Protein AF-0000000080331344 (afdb_homodimer)

Radius of gyration: 22.25 Å; Cα contacts (8 Å, |Δi|>4): 1404; chains: 2; bounding box: 45×68×48 Å

InterPro domains:
  IPR004399 Hydroxymethylpyrimidine kinase/phosphomethylpyrimidine kinase domain [TIGR00097] (7-257)
  IPR004399 Hydroxymethylpyrimidine kinase/phosphomethylpyrimidine kinase domain [cd01169] (21-245)
  IPR013749 Pyridoxamine kinase/Phosphomethylpyrimidine kinase [PF08543] (14-256)
  IPR029056 Ribokinase-like [G3DSA:3.40.1190.20] (1-263)
  IPR029056 Ribokinase-like [SSF53613] (3-259)

Secondary structure (DSSP, 8-state):
-PPPPEEEEEEEEETTSSSHHHHHHHHHHHTT-EEEEEEEEEEEEETTEEEEEEEPPHHHHHHHHHHHHHHT--SEEEE---BSHHHHHHHHHHHTT--S-EEE----B-TTS-B-B-GGGHHHIIIIIGGG-SEE--BHHHHHHHH-PPP-SHHHHHHHHHHHHTTS-SEEEEE-TTSSSSEEEEEESSS-EEEEEEPPP--S--BTHHHHHHHHHHHHHHTT--HHHHHHHHHHHHHHHHHT----TTSPPBP-TTHHHHH--/-PPPPEEEEEEEEETTSSSHHHHHHHHHHHTT-EEEEEEEEEEEEETTEEEEEEEPPHHHHHHHHHHHHHHT--SEEEE---BSHHHHHHHHHHHTT--S-EEE----B-TTS-B-B-GGGHHHIIIIIGGG-SEE--BHHHHHHHH-----SHHHHHHHHHHHHTTS-SEEEEE-TTSSSSEEEEEESSS-EEEEEEPPP--S--BTHHHHHHHHHHHHHHTT--HHHHHHHHHHHHHHHHHT----TTSPPBP-TTHHHHH--

Solvent-accessible surface area (backbone atoms only — not comparable to full-atom values): 25304 Å² total; per-residue (Å²): 108,82,60,54,46,30,36,33,36,41,15,18,39,28,15,48,24,37,22,39,46,45,21,28,38,37,32,25,41,64,71,61,31,44,38,24,42,28,58,35,27,46,29,13,19,33,35,79,35,70,82,45,76,47,75,52,57,64,69,56,37,51,43,15,45,50,34,22,49,76,50,52,46,59,37,11,32,24,37,39,32,43,46,35,38,70,44,33,45,52,50,29,58,61,50,70,76,50,90,40,53,25,27,35,28,69,46,40,55,47,96,68,63,43,78,44,34,41,78,80,16,51,59,35,41,43,71,46,34,34,47,60,16,46,32,30,48,34,38,56,69,44,39,26,72,76,71,67,49,81,62,82,49,73,70,37,48,52,54,50,44,54,56,53,42,70,42,40,23,54,23,35,35,43,38,31,64,81,41,83,74,54,24,39,28,42,35,33,59,87,82,53,79,44,78,50,74,44,84,62,63,99,54,74,14,52,30,27,51,66,43,34,30,43,32,33,26,23,52,28,40,30,72,66,43,54,68,71,58,11,46,52,54,14,49,56,51,43,51,51,15,35,67,49,19,25,75,34,41,88,40,46,6,24,40,25,63,51,45,73,68,60,64,73,105,106,83,61,55,48,30,35,34,37,40,15,18,39,28,15,48,25,35,21,39,48,43,20,28,38,37,32,25,42,67,72,60,32,43,37,24,42,26,59,34,27,46,27,12,18,35,35,78,32,70,82,42,76,45,74,52,58,66,67,55,37,51,43,15,45,50,35,24,48,75,50,52,45,58,36,10,32,24,38,37,32,40,46,35,38,70,44,32,44,51,50,28,59,61,51,71,75,51,90,40,54,24,27,34,28,69,45,42,55,46,96,68,64,41,76,44,34,39,77,80,17,53,60,34,41,42,70,47,34,34,46,59,14,45,32,29,48,35,38,55,68,45,39,26,72,75,70,69,47,80,61,83,51,70,70,39,48,52,53,50,44,54,58,52,40,73,42,41,21,52,24,35,35,43,38,32,65,81,41,82,74,54,25,37,29,42,37,33,58,87,82,53,77,44,79,49,74,44,84,62,64,98,54,77,14,51,32,29,50,67,42,32,30,44,32,32,28,24,49,28,41,30,71,66,41,55,68,72,59,11,45,53,54,14,52,54,50,42,50,51,15,34,68,47,18,25,78,33,40,88,41,46,6,23,40,24,63,52,45,73,67,61,66,74,104

Foldseek 3Di:
DDAFAEEEEEWADEPQQQAIVSLLCLLCVLLPHHYHYQHQKYFDAHQQGTPDIGGDDLVSSVVSLCVCCVPPNHQEYEYDQNQELVSLQSVLVSLVPHPHAYEYEPYQAFPNGHGRYDLVNLVSCLQRVQQSHLEYEYEQVVLCSNQVQHDADPVSLVVSQVRSLVSHHQKYWYFHCVHPDWGWIWIDRPPDIDIATDHDDPAQAAGHLSRQLSSQLRSCSSVVDDNNVSNNVSSVLSRQQRNCWDDDDPHHHHGHSNSVVVVVD/DDAFAEEEEEWADEPQQQAIVSLLCLLQVLLPHHYHYQHQKYFDAHQQGTPDIGGDDLVSSVVSLCVCCVPPNHQEYEYYQNQEQVSLQSVLVSLVPHPHAYEYEPYQAFPNGHGRHDLVNLVSCLARVQQSHLEYEYEQVVLCSNQVQHDADPVSLVVSQVSSLVSHHQKYWYFDCVHPDWGWIWIDRPPDIDIATDHDDPAQAAGHLSRSLSSQLRSCSSVPDDNNVSNNVSSVLSRQQRNQWDDDPPHHHHGHSNSVVVVVD

Sequence (530 aa):
MTTPPRVLTIAGSDSGGGAGIQADLKTMLALGTHGMSVLTAVTAQNSLGVQGAWELPVDAVRAQYRSVVDDIGVQAVKTGMLASPVLVTAVAELLADVGAPVVVDPVSVSKHGDRLLADDALDAVRTRLLPRATVATPNLDEVAELTGLRVTDEGGMRRAAARLLSYGPRWVLVKGGHLPGEAVDLLTDGQEEHWLRAPRHDNRHTHGTGCTLASAVAVGLARGLAVPEAARRAKEYVTAAIAAGFPLGAGIGPVDHGWRSRTGGMTTPPRVLTIAGSDSGGGAGIQADLKTMLALGTHGMSVLTAVTAQNSLGVQGAWELPVDAVRAQYRSVVDDIGVQAVKTGMLASPVLVTAVAELLADVGAPVVVDPVSVSKHGDRLLADDALDAVRTRLLPRATVATPNLDEVAELTGLRVTDEGGMRRAAARLLSYGPRWVLVKGGHLPGEAVDLLTDGQEEHWLRAPRHDNRHTHGTGCTLASAVAVGLARGLAVPEAARRAKEYVTAAIAAGFPLGAGIGPVDHGWRSRTGG

Structure (mmCIF, N/CA/C/O backbone):
data_AF-0000000080331344-model_v1
#
loop_
_entity.id
_entity.type
_entity.pdbx_description
1 polymer 'Phosphomethylpyrimidine kinase'
#
loop_
_atom_site.group_PDB
_atom_site.id
_atom_site.type_symbol
_atom_site.label_atom_id
_atom_site.label_alt_id
_atom_site.label_comp_id
_atom_site.label_asym_id
_atom_site.label_entity_id
_atom_site.label_seq_id
_atom_site.pdbx_PDB_ins_code
_atom_site.Cartn_x
_atom_site.Cartn_y
_atom_site.Cartn_z
_atom_site.occupancy
_atom_site.B_iso_or_equiv
_atom_site.auth_seq_id
_atom_site.auth_comp_id
_atom_site.auth_asym_id
_atom_site.auth_atom_id
_atom_site.pdbx_PDB_model_num
ATOM 1 N N . MET A 1 1 ? -21.641 8.859 -11.227 1 62.88 1 MET A N 1
ATOM 2 C CA . MET A 1 1 ? -20.438 8.188 -11.688 1 62.88 1 MET A CA 1
ATOM 3 C C . MET A 1 1 ? -20.422 6.723 -11.25 1 62.88 1 MET A C 1
ATOM 5 O O . MET A 1 1 ? -20.984 6.379 -10.211 1 62.88 1 MET A O 1
ATOM 9 N N . THR A 1 2 ? -20.109 5.863 -12.141 1 83.94 2 THR A N 1
ATOM 10 C CA . THR A 1 2 ? -20.172 4.418 -11.945 1 83.94 2 THR A CA 1
ATOM 11 C C . THR A 1 2 ? -19.109 3.971 -10.938 1 83.94 2 THR A C 1
ATOM 13 O O . THR A 1 2 ? -18 4.496 -10.922 1 83.94 2 THR A O 1
ATOM 16 N N . THR A 1 3 ? -19.5 3.221 -9.945 1 92.31 3 THR A N 1
ATOM 17 C CA . THR A 1 3 ? -18.609 2.641 -8.938 1 92.31 3 THR A CA 1
ATOM 18 C C . THR A 1 3 ? -17.609 1.691 -9.586 1 92.31 3 THR A C 1
ATOM 20 O O . THR A 1 3 ? -18 0.76 -10.297 1 92.31 3 THR A O 1
ATOM 23 N N . PRO A 1 4 ? -16.375 1.975 -9.406 1 96.62 4 PRO A N 1
ATOM 24 C CA . PRO A 1 4 ? -15.398 1.024 -9.93 1 96.62 4 PRO A CA 1
ATOM 25 C C . PRO A 1 4 ? -15.492 -0.348 -9.266 1 96.62 4 PRO A C 1
ATOM 27 O O . PRO A 1 4 ? -15.977 -0.46 -8.141 1 96.62 4 PRO A O 1
ATOM 30 N N . PRO A 1 5 ? -15.062 -1.447 -10.016 1 98.12 5 PRO A N 1
ATOM 31 C CA . PRO A 1 5 ? -14.992 -2.758 -9.359 1 98.12 5 PRO A CA 1
ATOM 32 C C . PRO A 1 5 ? -14.188 -2.73 -8.07 1 98.12 5 PRO A C 1
ATOM 34 O O . PRO A 1 5 ? -13.172 -2.039 -7.984 1 98.12 5 PRO A O 1
ATOM 37 N N . ARG A 1 6 ? -14.641 -3.482 -7.051 1 98.56 6 ARG A N 1
ATOM 38 C CA . ARG A 1 6 ? -14.039 -3.494 -5.719 1 98.56 6 ARG A CA 1
ATOM 39 C C . ARG A 1 6 ? -13.148 -4.715 -5.539 1 98.56 6 ARG A C 1
ATOM 41 O O . ARG A 1 6 ? -13.602 -5.852 -5.684 1 98.56 6 ARG A O 1
ATOM 48 N N . VAL A 1 7 ? -11.906 -4.48 -5.215 1 98.94 7 VAL A N 1
ATOM 49 C CA . VAL A 1 7 ? -10.945 -5.551 -4.973 1 98.94 7 VAL A CA 1
ATOM 50 C C . VAL A 1 7 ? -10.391 -5.438 -3.553 1 98.94 7 VAL A C 1
ATOM 52 O O . VAL A 1 7 ? -10.031 -4.344 -3.105 1 98.94 7 VAL A O 1
ATOM 55 N N . LEU A 1 8 ? -10.352 -6.539 -2.822 1 98.94 8 LEU A N 1
ATOM 56 C CA . LEU A 1 8 ? -9.844 -6.586 -1.454 1 98.94 8 LEU A CA 1
ATOM 57 C C . LEU A 1 8 ? -8.523 -7.344 -1.388 1 98.94 8 LEU A C 1
ATOM 59 O O . LEU A 1 8 ? -8.414 -8.461 -1.896 1 98.94 8 LEU A O 1
ATOM 63 N N . THR A 1 9 ? -7.527 -6.668 -0.843 1 98.94 9 THR A N 1
ATOM 64 C CA . THR A 1 9 ? -6.297 -7.383 -0.522 1 98.94 9 THR A CA 1
ATOM 65 C C . THR A 1 9 ? -6.234 -7.711 0.967 1 98.94 9 THR A C 1
ATOM 67 O O . THR A 1 9 ? -6.609 -6.891 1.806 1 98.94 9 THR A O 1
ATOM 70 N N . ILE A 1 10 ? -5.965 -8.938 1.304 1 98.94 10 ILE A N 1
ATOM 71 C CA . ILE A 1 10 ? -5.648 -9.414 2.646 1 98.94 10 ILE A CA 1
ATOM 72 C C . ILE A 1 10 ? -4.172 -9.789 2.727 1 98.94 10 ILE A C 1
ATOM 74 O O . ILE A 1 10 ? -3.766 -10.844 2.238 1 98.94 10 ILE A O 1
ATOM 78 N N . ALA A 1 11 ? -3.377 -8.961 3.305 1 98.88 11 ALA A N 1
ATOM 79 C CA . ALA A 1 11 ? -1.932 -9.141 3.225 1 98.88 11 ALA A CA 1
ATOM 80 C C . ALA A 1 11 ? -1.211 -8.289 4.262 1 98.88 11 ALA A C 1
ATOM 82 O O . ALA A 1 11 ? -1.847 -7.539 5.008 1 98.88 11 ALA A O 1
ATOM 83 N N . GLY A 1 12 ? 0.112 -8.461 4.402 1 98.75 12 GLY A N 1
ATOM 84 C CA . GLY A 1 12 ? 0.954 -7.605 5.227 1 98.75 12 GLY A CA 1
ATOM 85 C C . GLY A 1 12 ? 1.292 -6.285 4.562 1 98.75 12 GLY A C 1
ATOM 86 O O . GLY A 1 12 ? 1.079 -6.117 3.359 1 98.75 12 GLY A O 1
ATOM 87 N N . SER A 1 13 ? 1.812 -5.434 5.332 1 98.75 13 SER A N 1
ATOM 88 C CA . SER A 1 13 ? 2.244 -4.125 4.855 1 98.75 13 SER A CA 1
ATOM 89 C C . SER A 1 13 ? 3.748 -4.09 4.617 1 98.75 13 SER A C 1
ATOM 91 O O . SER A 1 13 ? 4.516 -4.684 5.379 1 98.75 13 SER A O 1
ATOM 93 N N . ASP A 1 14 ? 4.184 -3.434 3.613 1 98.69 14 ASP A N 1
ATOM 94 C CA . ASP A 1 14 ? 5.574 -3.107 3.309 1 98.69 14 ASP A CA 1
ATOM 95 C C . ASP A 1 14 ? 5.824 -1.605 3.436 1 98.69 14 ASP A C 1
ATOM 97 O O . ASP A 1 14 ? 5.414 -0.828 2.572 1 98.69 14 ASP A O 1
ATOM 101 N N . SER A 1 15 ? 6.594 -1.238 4.406 1 98.88 15 SER A N 1
ATOM 102 C CA . SER A 1 15 ? 6.793 0.177 4.699 1 98.88 15 SER A CA 1
ATOM 103 C C . SER A 1 15 ? 7.484 0.888 3.539 1 98.88 15 SER A C 1
ATOM 105 O O . SER A 1 15 ? 7.258 2.078 3.311 1 98.88 15 SER A O 1
ATOM 107 N N . GLY A 1 16 ? 8.281 0.24 2.752 1 98.62 16 GLY A N 1
ATOM 108 C CA . GLY A 1 16 ? 9 0.839 1.641 1 98.62 16 GLY A CA 1
ATOM 109 C C . GLY A 1 16 ? 8.125 1.089 0.427 1 98.62 16 GLY A C 1
ATOM 110 O O . GLY A 1 16 ? 8.523 1.804 -0.495 1 98.62 16 GLY A O 1
ATOM 111 N N . GLY A 1 17 ? 6.934 0.459 0.384 1 98.62 17 GLY A N 1
ATOM 112 C CA . GLY A 1 17 ? 5.93 0.76 -0.622 1 98.62 17 GLY A CA 1
ATOM 113 C C . GLY A 1 17 ? 6.078 -0.071 -1.882 1 98.62 17 GLY A C 1
ATOM 114 O O . GLY A 1 17 ? 5.348 0.13 -2.855 1 98.62 17 GLY A O 1
ATOM 115 N N . GLY A 1 18 ? 7.031 -0.993 -1.868 1 97.94 18 GLY A N 1
ATOM 116 C CA . GLY A 1 18 ? 7.297 -1.752 -3.08 1 97.94 18 GLY A CA 1
ATOM 117 C C . GLY A 1 18 ? 6.523 -3.057 -3.146 1 97.94 18 GLY A C 1
ATOM 118 O O . GLY A 1 18 ? 6.324 -3.611 -4.23 1 97.94 18 GLY A O 1
ATOM 119 N N . ALA A 1 19 ? 6.055 -3.564 -2.053 1 98.38 19 ALA A N 1
ATOM 120 C CA . ALA A 1 19 ? 5.305 -4.816 -1.951 1 98.38 19 ALA A CA 1
ATOM 121 C C . ALA A 1 19 ? 4.148 -4.684 -0.961 1 98.38 19 ALA A C 1
ATOM 123 O O . ALA A 1 19 ? 3.676 -3.576 -0.693 1 98.38 19 ALA A O 1
ATOM 124 N N . GLY A 1 20 ? 3.58 -5.785 -0.553 1 98.56 20 GLY A N 1
ATOM 125 C CA . GLY A 1 20 ? 2.521 -5.762 0.444 1 98.56 20 GLY A CA 1
ATOM 126 C C . GLY A 1 20 ? 1.251 -5.094 -0.051 1 98.56 20 GLY A C 1
ATOM 127 O O . GLY A 1 20 ? 1.021 -5.004 -1.259 1 98.56 20 GLY A O 1
ATOM 128 N N . ILE A 1 21 ? 0.396 -4.613 0.911 1 98.88 21 ILE A N 1
ATOM 129 C CA . ILE A 1 21 ? -0.871 -3.992 0.545 1 98.88 21 ILE A CA 1
ATOM 130 C C . ILE A 1 21 ? -0.607 -2.707 -0.237 1 98.88 21 ILE A C 1
ATOM 132 O O . ILE A 1 21 ? -1.459 -2.256 -1.006 1 98.88 21 ILE A O 1
ATOM 136 N N . GLN A 1 22 ? 0.663 -2.092 -0.007 1 98.88 22 GLN A N 1
ATOM 137 C CA . GLN A 1 22 ? 1.008 -0.879 -0.743 1 98.88 22 GLN A CA 1
ATOM 138 C C . GLN A 1 22 ? 1.075 -1.147 -2.244 1 98.88 22 GLN A C 1
ATOM 140 O O . GLN A 1 22 ? 0.471 -0.423 -3.037 1 98.88 22 GLN A O 1
ATOM 145 N N . ALA A 1 23 ? 1.746 -2.225 -2.619 1 98.81 23 ALA A N 1
ATOM 146 C CA . ALA A 1 23 ? 1.817 -2.609 -4.027 1 98.81 23 ALA A CA 1
ATOM 147 C C . ALA A 1 23 ? 0.442 -3 -4.559 1 98.81 23 ALA A C 1
ATOM 149 O O . ALA A 1 23 ? 0.111 -2.711 -5.711 1 98.81 23 ALA A O 1
ATOM 150 N N . ASP A 1 24 ? -0.311 -3.693 -3.73 1 98.94 24 ASP A N 1
ATOM 151 C CA . ASP A 1 24 ? -1.651 -4.117 -4.121 1 98.94 24 ASP A CA 1
ATOM 152 C C . ASP A 1 24 ? -2.539 -2.916 -4.438 1 98.94 24 ASP A C 1
ATOM 154 O O . ASP A 1 24 ? -3.176 -2.867 -5.492 1 98.94 24 ASP A O 1
ATOM 158 N N . LEU A 1 25 ? -2.557 -1.961 -3.521 1 98.94 25 LEU A N 1
ATOM 159 C CA . LEU A 1 25 ? -3.398 -0.779 -3.676 1 98.94 25 LEU A CA 1
ATOM 160 C C . LEU A 1 25 ? -2.965 0.043 -4.883 1 98.94 25 LEU A C 1
ATOM 162 O O . LEU A 1 25 ? -3.807 0.582 -5.609 1 98.94 25 LEU A O 1
ATOM 166 N N . LYS A 1 26 ? -1.681 0.179 -5.098 1 98.69 26 LYS A N 1
ATOM 167 C CA . LYS A 1 26 ? -1.171 0.902 -6.262 1 98.69 26 LYS A CA 1
ATOM 168 C C . LYS A 1 26 ? -1.588 0.219 -7.559 1 98.69 26 LYS A C 1
ATOM 170 O O . LYS A 1 26 ? -2.012 0.884 -8.508 1 98.69 26 LYS A O 1
ATOM 175 N N . THR A 1 27 ? -1.485 -1.083 -7.613 1 98.75 27 THR A N 1
ATOM 176 C CA . THR A 1 27 ? -1.872 -1.852 -8.789 1 98.75 27 THR A CA 1
ATOM 177 C C . THR A 1 27 ? -3.363 -1.698 -9.07 1 98.75 27 THR A C 1
ATOM 179 O O . THR A 1 27 ? -3.766 -1.471 -10.211 1 98.75 27 THR A O 1
ATOM 182 N N . MET A 1 28 ? -4.141 -1.859 -8.016 1 98.75 28 MET A N 1
ATOM 183 C CA . MET A 1 28 ? -5.594 -1.766 -8.141 1 98.75 28 MET A CA 1
ATOM 184 C C . MET A 1 28 ? -6.008 -0.393 -8.656 1 98.75 28 MET A C 1
ATOM 186 O O . MET A 1 28 ? -6.852 -0.291 -9.547 1 98.75 28 MET A O 1
ATOM 190 N N . LEU A 1 29 ? -5.375 0.667 -8.141 1 98.31 29 LEU A N 1
ATOM 191 C CA . LEU A 1 29 ? -5.695 2.002 -8.633 1 98.31 29 LEU A CA 1
ATOM 192 C C . LEU A 1 29 ? -5.25 2.174 -10.078 1 98.31 29 LEU A C 1
ATOM 194 O O . LEU A 1 29 ? -5.996 2.709 -10.906 1 98.31 29 LEU A O 1
ATOM 198 N N . ALA A 1 30 ? -4.02 1.782 -10.375 1 97.75 30 ALA A N 1
ATOM 199 C CA . ALA A 1 30 ? -3.459 1.94 -11.711 1 97.75 30 ALA A CA 1
ATOM 200 C C . ALA A 1 30 ? -4.336 1.259 -12.758 1 97.75 30 ALA A C 1
ATOM 202 O O . ALA A 1 30 ? -4.41 1.711 -13.906 1 97.75 30 ALA A O 1
ATOM 203 N N . LEU A 1 31 ? -4.992 0.219 -12.32 1 97.75 31 LEU A N 1
ATOM 204 C CA . LEU A 1 31 ? -5.781 -0.566 -13.266 1 97.75 31 LEU A CA 1
ATOM 205 C C . LEU A 1 31 ? -7.266 -0.239 -13.133 1 97.75 31 LEU A C 1
ATOM 207 O O . LEU A 1 31 ? -8.109 -0.941 -13.695 1 97.75 31 LEU A O 1
ATOM 211 N N . GLY A 1 32 ? -7.617 0.724 -12.352 1 96.5 32 GLY A N 1
ATOM 212 C CA . GLY A 1 32 ? -8.922 1.36 -12.445 1 96.5 32 GLY A CA 1
ATOM 213 C C . GLY A 1 32 ? -9.945 0.749 -11.508 1 96.5 32 GLY A C 1
ATOM 214 O O . GLY A 1 32 ? -11.148 0.827 -11.758 1 96.5 32 GLY A O 1
ATOM 215 N N . THR A 1 33 ? -9.531 0.12 -10.461 1 98 33 THR A N 1
ATOM 216 C CA . THR A 1 33 ? -10.461 -0.462 -9.492 1 98 33 THR A CA 1
ATOM 217 C C . THR A 1 33 ? -10.344 0.234 -8.141 1 98 33 THR A C 1
ATOM 219 O O . THR A 1 33 ? -9.445 1.046 -7.93 1 98 33 THR A O 1
ATOM 222 N N . HIS A 1 34 ? -11.344 0.047 -7.273 1 98.31 34 HIS A N 1
ATOM 223 C CA . HIS A 1 34 ? -11.273 0.5 -5.891 1 98.31 34 HIS A CA 1
ATOM 224 C C . HIS A 1 34 ? -10.664 -0.567 -4.988 1 98.31 34 HIS A C 1
ATOM 226 O O . HIS A 1 34 ? -11.258 -1.632 -4.789 1 98.31 34 HIS A O 1
ATOM 232 N N . GLY A 1 35 ? -9.477 -0.21 -4.465 1 98.75 35 GLY A N 1
ATOM 233 C CA . GLY A 1 35 ? -8.773 -1.155 -3.617 1 98.75 35 GLY A CA 1
ATOM 234 C C . GLY A 1 35 ? -9.086 -0.992 -2.143 1 98.75 35 GLY A C 1
ATOM 235 O O . GLY A 1 35 ? -9.117 0.128 -1.629 1 98.75 35 GLY A O 1
ATOM 236 N N . MET A 1 36 ? -9.367 -2.076 -1.47 1 98.94 36 MET A N 1
ATOM 237 C CA . MET A 1 36 ? -9.57 -2.182 -0.027 1 98.94 36 MET A CA 1
ATOM 238 C C . MET A 1 36 ? -8.562 -3.145 0.594 1 98.94 36 MET A C 1
ATOM 240 O O . MET A 1 36 ? -7.906 -3.908 -0.117 1 98.94 36 MET A O 1
ATOM 244 N N . SER A 1 37 ? -8.398 -3.021 1.956 1 98.94 37 SER A N 1
ATOM 245 C CA . SER A 1 37 ? -7.332 -3.873 2.482 1 98.94 37 SER A CA 1
ATOM 246 C C . SER A 1 37 ? -7.656 -4.344 3.896 1 98.94 37 SER A C 1
ATOM 248 O O . SER A 1 37 ? -8.242 -3.602 4.688 1 98.94 37 SER A O 1
ATOM 250 N N . VAL A 1 38 ? -7.359 -5.535 4.16 1 98.94 38 VAL A N 1
ATOM 251 C CA . VAL A 1 38 ? -7.25 -6.145 5.48 1 98.94 38 VAL A CA 1
ATOM 252 C C . VAL A 1 38 ? -5.785 -6.441 5.793 1 98.94 38 VAL A C 1
ATOM 254 O O . VAL A 1 38 ? -5.137 -7.223 5.09 1 98.94 38 VAL A O 1
ATOM 257 N N . LEU A 1 39 ? -5.27 -5.809 6.789 1 98.94 39 LEU A N 1
ATOM 258 C CA . LEU A 1 39 ? -3.879 -6.016 7.184 1 98.94 39 LEU A CA 1
ATOM 259 C C . LEU A 1 39 ? -3.748 -7.223 8.102 1 98.94 39 LEU A C 1
ATOM 26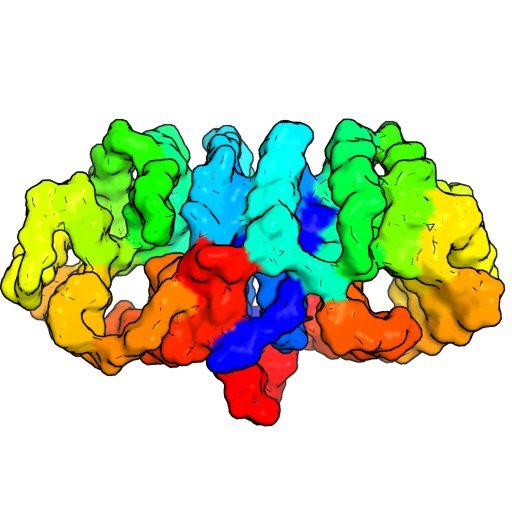1 O O . LEU A 1 39 ? -4.5 -7.359 9.07 1 98.94 39 LEU A O 1
ATOM 265 N N . THR A 1 40 ? -2.766 -8 7.84 1 98.81 40 THR A N 1
ATOM 266 C CA . THR A 1 40 ? -2.492 -9.164 8.672 1 98.81 40 THR A CA 1
ATOM 267 C C . THR A 1 40 ? -1.237 -8.953 9.508 1 98.81 40 THR A C 1
ATOM 269 O O . THR A 1 40 ? -1.085 -9.555 10.57 1 98.81 40 THR A O 1
ATOM 272 N N . ALA A 1 41 ? -0.372 -8.164 9.008 1 98.69 41 ALA A N 1
ATOM 273 C CA . ALA A 1 41 ? 0.879 -7.812 9.68 1 98.69 41 ALA A CA 1
ATOM 274 C C . ALA A 1 41 ? 1.439 -6.5 9.148 1 98.69 41 ALA A C 1
ATOM 276 O O . ALA A 1 41 ? 1.087 -6.066 8.047 1 98.69 41 ALA A O 1
ATOM 277 N N . VAL A 1 42 ? 2.281 -5.93 9.938 1 98.81 42 VAL A N 1
ATOM 278 C CA . VAL A 1 42 ? 3.016 -4.73 9.547 1 98.81 42 VAL A CA 1
ATOM 279 C C . VAL A 1 42 ? 4.516 -5.012 9.578 1 98.81 42 VAL A C 1
ATOM 281 O O . VAL A 1 42 ? 5.035 -5.535 10.57 1 98.81 42 VAL A O 1
ATOM 284 N N . THR A 1 43 ? 5.203 -4.617 8.516 1 98.62 43 THR A N 1
ATOM 285 C CA . THR A 1 43 ? 6.645 -4.84 8.508 1 98.62 43 THR A CA 1
ATOM 286 C C . THR A 1 43 ? 7.395 -3.514 8.438 1 98.62 43 THR A C 1
ATOM 288 O O . THR A 1 43 ? 6.871 -2.523 7.922 1 98.62 43 THR A O 1
ATOM 291 N N . ALA A 1 44 ? 8.555 -3.504 9.102 1 98.81 44 ALA A N 1
ATOM 292 C CA . ALA A 1 44 ? 9.609 -2.551 8.75 1 98.81 44 ALA A CA 1
ATOM 293 C C . ALA A 1 44 ? 10.5 -3.105 7.641 1 98.81 44 ALA A C 1
ATOM 295 O O . ALA A 1 44 ? 11.273 -4.039 7.871 1 98.81 44 ALA A O 1
ATOM 296 N N . GLN A 1 45 ? 10.289 -2.557 6.477 1 98.31 45 GLN A N 1
ATOM 297 C CA . GLN A 1 45 ? 10.883 -3.133 5.273 1 98.31 45 GLN A CA 1
ATOM 298 C C . GLN A 1 45 ? 11.352 -2.043 4.312 1 98.31 45 GLN A C 1
ATOM 300 O O . GLN A 1 45 ? 10.68 -1.019 4.156 1 98.31 45 GLN A O 1
ATOM 305 N N . ASN A 1 46 ? 12.578 -2.215 3.797 1 97.88 46 ASN A N 1
ATOM 306 C CA . ASN A 1 46 ? 13.18 -1.28 2.852 1 97.88 46 ASN A CA 1
ATOM 307 C C . ASN A 1 46 ? 13.875 -2.01 1.707 1 97.88 46 ASN A C 1
ATOM 309 O O . ASN A 1 46 ? 13.539 -3.154 1.396 1 97.88 46 ASN A O 1
ATOM 313 N N . SER A 1 47 ? 14.734 -1.308 0.903 1 97 47 SER A N 1
ATOM 314 C CA . SER A 1 47 ? 15.328 -1.894 -0.295 1 97 47 SER A CA 1
ATOM 315 C C . SER A 1 47 ? 16.375 -2.949 0.064 1 97 47 SER A C 1
ATOM 317 O O . SER A 1 47 ? 16.797 -3.717 -0.797 1 97 47 SER A O 1
ATOM 319 N N . LEU A 1 48 ? 16.766 -3.072 1.347 1 97.44 48 LEU A N 1
ATOM 320 C CA . LEU A 1 48 ? 17.812 -3.986 1.782 1 97.44 48 LEU A CA 1
ATOM 321 C C . LEU A 1 48 ? 17.219 -5.211 2.471 1 97.44 48 LEU A C 1
ATOM 323 O O . LEU A 1 48 ? 17.906 -6.199 2.701 1 97.44 48 LEU A O 1
ATOM 327 N N . GLY A 1 49 ? 15.938 -5.188 2.822 1 97 49 GLY A N 1
ATOM 328 C CA . GLY A 1 49 ? 15.312 -6.328 3.469 1 97 49 GLY A CA 1
ATOM 329 C C . GLY A 1 49 ? 14.328 -5.93 4.551 1 97 49 GLY A C 1
ATOM 330 O O . GLY A 1 49 ? 13.828 -4.801 4.562 1 97 49 GLY A O 1
ATOM 331 N N . VAL A 1 50 ? 13.914 -6.918 5.348 1 97.94 50 VAL A N 1
ATOM 332 C CA . VAL A 1 50 ? 12.945 -6.738 6.426 1 97.94 50 VAL A CA 1
ATOM 333 C C . VAL A 1 50 ? 13.68 -6.578 7.754 1 97.94 50 VAL A C 1
ATOM 335 O O . VAL A 1 50 ? 14.492 -7.426 8.133 1 97.94 50 VAL A O 1
ATOM 338 N N . GLN A 1 51 ? 13.422 -5.477 8.508 1 98.31 51 GLN A N 1
ATOM 339 C CA . GLN A 1 51 ? 14.086 -5.191 9.773 1 98.31 51 GLN A CA 1
ATOM 340 C C . GLN A 1 51 ? 13.18 -5.527 10.961 1 98.31 51 GLN A C 1
ATOM 342 O O . GLN A 1 51 ? 13.633 -5.539 12.109 1 98.31 51 GLN A O 1
ATOM 347 N N . GLY A 1 52 ? 11.898 -5.766 10.719 1 98.19 52 GLY A N 1
ATOM 348 C CA . GLY A 1 52 ? 10.93 -6.113 11.742 1 98.19 52 GLY A CA 1
ATOM 349 C C . GLY A 1 52 ? 9.578 -6.504 11.172 1 98.19 52 GLY A C 1
ATOM 350 O O . GLY A 1 52 ? 9.234 -6.121 10.055 1 98.19 52 GLY A O 1
ATOM 351 N N . ALA A 1 53 ? 8.805 -7.293 11.93 1 97.94 53 ALA A N 1
ATOM 352 C CA . ALA A 1 53 ? 7.461 -7.727 11.562 1 97.94 53 ALA A CA 1
ATOM 353 C C . ALA A 1 53 ? 6.566 -7.836 12.789 1 97.94 53 ALA A C 1
ATOM 355 O O . ALA A 1 53 ? 6.996 -8.328 13.844 1 97.94 53 ALA A O 1
ATOM 356 N N . TRP A 1 54 ? 5.406 -7.281 12.75 1 98.5 54 TRP A N 1
ATOM 357 C CA . TRP A 1 54 ? 4.41 -7.285 13.812 1 98.5 54 TRP A CA 1
ATOM 358 C C . TRP A 1 54 ? 3.074 -7.82 13.305 1 98.5 54 TRP A C 1
ATOM 360 O O . TRP A 1 54 ? 2.402 -7.168 12.508 1 98.5 54 TRP A O 1
ATOM 370 N N . GLU A 1 55 ? 2.588 -8.969 13.797 1 98 55 GLU A N 1
ATOM 371 C CA . GLU A 1 55 ? 1.324 -9.586 13.406 1 98 55 GLU A CA 1
ATOM 372 C C . GLU A 1 55 ? 0.141 -8.883 14.07 1 98 55 GLU A C 1
ATOM 374 O O . GLU A 1 55 ? 0.24 -8.438 15.211 1 98 55 GLU A O 1
ATOM 379 N N . LEU A 1 56 ? -0.909 -8.734 13.297 1 98.62 56 LEU A N 1
ATOM 380 C CA . LEU A 1 56 ? -2.154 -8.281 13.906 1 98.62 56 LEU A CA 1
ATOM 381 C C . LEU A 1 56 ? -2.879 -9.438 14.586 1 98.62 56 LEU A C 1
ATOM 383 O O . LEU A 1 56 ? -2.752 -10.586 14.172 1 98.62 56 LEU A O 1
ATOM 387 N N . PRO A 1 57 ? -3.637 -9.086 15.75 1 98.31 57 PRO A N 1
ATOM 388 C CA . PRO A 1 57 ? -4.465 -10.148 16.328 1 98.31 57 PRO A CA 1
ATOM 389 C C . PRO A 1 57 ? -5.555 -10.633 15.367 1 98.31 57 PRO A C 1
ATOM 391 O O . PRO A 1 57 ? -6.051 -9.852 14.547 1 98.31 57 PRO A O 1
ATOM 394 N N . VAL A 1 58 ? -5.953 -11.93 15.531 1 98.62 58 VAL A N 1
ATOM 395 C CA . VAL A 1 58 ? -6.949 -12.562 14.664 1 98.62 58 VAL A CA 1
ATOM 396 C C . VAL A 1 58 ? -8.242 -11.75 14.688 1 98.62 58 VAL A C 1
ATOM 398 O O . VAL A 1 58 ? -8.891 -11.578 13.656 1 98.62 58 VAL A O 1
ATOM 401 N N . ASP A 1 59 ? -8.617 -11.172 15.875 1 98.62 59 ASP A N 1
ATOM 402 C CA . ASP A 1 59 ? -9.844 -10.391 16 1 98.62 59 ASP A CA 1
ATOM 403 C C . ASP A 1 59 ? -9.789 -9.141 15.133 1 98.62 59 ASP A C 1
ATOM 405 O O . ASP A 1 59 ? -10.805 -8.711 14.578 1 98.62 59 ASP A O 1
ATOM 409 N N . ALA A 1 60 ? -8.602 -8.555 15.008 1 98.81 60 ALA A N 1
ATOM 410 C CA . ALA A 1 60 ? -8.438 -7.383 14.148 1 98.81 60 ALA A CA 1
ATOM 411 C C . ALA A 1 60 ? -8.625 -7.746 12.68 1 98.81 60 ALA A C 1
ATOM 413 O O . ALA A 1 60 ? -9.266 -7.012 11.93 1 98.81 60 ALA A O 1
ATOM 414 N N . VAL A 1 61 ? -8.07 -8.836 12.281 1 98.88 61 VAL A N 1
ATOM 415 C CA . VAL A 1 61 ? -8.172 -9.289 10.898 1 98.88 61 VAL A CA 1
ATOM 416 C C . VAL A 1 61 ? -9.633 -9.586 10.562 1 98.88 61 VAL A C 1
ATOM 418 O O . VAL A 1 61 ? -10.133 -9.156 9.516 1 98.88 61 VAL A O 1
ATOM 421 N N . ARG A 1 62 ? -10.344 -10.289 11.43 1 98.81 62 ARG A N 1
ATOM 422 C CA . ARG A 1 62 ? -11.75 -10.617 11.234 1 98.81 62 ARG A CA 1
ATOM 423 C C . ARG A 1 62 ? -12.609 -9.359 11.172 1 98.81 62 ARG A C 1
ATOM 425 O O . ARG A 1 62 ? -13.508 -9.25 10.336 1 98.81 62 ARG A O 1
ATOM 432 N N . ALA A 1 63 ? -12.32 -8.406 12.117 1 98.88 63 ALA A N 1
ATOM 433 C CA . ALA A 1 63 ? -13.094 -7.176 12.18 1 98.88 63 ALA A CA 1
ATOM 434 C C . ALA A 1 63 ? -12.93 -6.355 10.898 1 98.88 63 ALA A C 1
ATOM 436 O O . ALA A 1 63 ? -13.906 -5.801 10.383 1 98.88 63 ALA A O 1
ATOM 437 N N . GLN A 1 64 ? -11.688 -6.246 10.43 1 98.88 64 GLN A N 1
ATOM 438 C CA . GLN A 1 64 ? -11.453 -5.543 9.172 1 98.88 64 GLN A CA 1
ATOM 439 C C . GLN A 1 64 ? -12.258 -6.172 8.039 1 98.88 64 GLN A C 1
ATOM 441 O O . GLN A 1 64 ? -12.938 -5.469 7.285 1 98.88 64 GLN A O 1
ATOM 446 N N . TYR A 1 65 ? -12.172 -7.496 7.926 1 98.88 65 TYR A N 1
ATOM 447 C CA . TYR A 1 65 ? -12.805 -8.227 6.832 1 98.88 65 TYR A CA 1
ATOM 448 C C . TYR A 1 65 ? -14.32 -8.055 6.871 1 98.88 65 TYR A C 1
ATOM 450 O O . TYR A 1 65 ? -14.938 -7.734 5.852 1 98.88 65 TYR A O 1
ATOM 458 N N . ARG A 1 66 ? -14.914 -8.25 7.996 1 98.62 66 ARG A N 1
ATOM 459 C CA . ARG A 1 66 ? -16.359 -8.164 8.133 1 98.62 66 ARG A CA 1
ATOM 460 C C . ARG A 1 66 ? -16.844 -6.738 7.891 1 98.62 66 ARG A C 1
ATOM 462 O O . ARG A 1 66 ? -17.891 -6.531 7.262 1 98.62 66 ARG A O 1
ATOM 469 N N . SER A 1 67 ? -16.031 -5.785 8.375 1 98.56 67 SER A N 1
ATOM 470 C CA . SER A 1 67 ? -16.391 -4.387 8.148 1 98.56 67 SER A CA 1
ATOM 471 C C . SER A 1 67 ? -16.516 -4.078 6.66 1 98.56 67 SER A C 1
ATOM 473 O O . SER A 1 67 ? -17.406 -3.352 6.242 1 98.56 67 SER A O 1
ATOM 475 N N . VAL A 1 68 ? -15.672 -4.594 5.883 1 98.31 68 VAL A N 1
ATOM 476 C CA . VAL A 1 68 ? -15.562 -4.246 4.469 1 98.31 68 VAL A CA 1
ATOM 477 C C . VAL A 1 68 ? -16.531 -5.094 3.652 1 98.31 68 VAL A C 1
ATOM 479 O O . VAL A 1 68 ? -17.359 -4.562 2.91 1 98.31 68 VAL A O 1
ATOM 482 N N . VAL A 1 69 ? -16.5 -6.379 3.775 1 98.25 69 VAL A N 1
ATOM 483 C CA . VAL A 1 69 ? -17.234 -7.301 2.908 1 98.25 69 VAL A CA 1
ATOM 484 C C . VAL A 1 69 ? -18.734 -7.195 3.188 1 98.25 69 VAL A C 1
ATOM 486 O O . VAL A 1 69 ? -19.547 -7.25 2.264 1 98.25 69 VAL A O 1
ATOM 489 N N . ASP A 1 70 ? -19.156 -6.984 4.461 1 97.75 70 ASP A N 1
ATOM 490 C CA . ASP A 1 70 ? -20.562 -6.988 4.824 1 97.75 70 ASP A CA 1
ATOM 491 C C . ASP A 1 70 ? -21.25 -5.695 4.383 1 97.75 70 ASP A C 1
ATOM 493 O O . ASP A 1 70 ? -22.453 -5.691 4.105 1 97.75 70 ASP A O 1
ATOM 497 N N . ASP A 1 71 ? -20.531 -4.621 4.258 1 98.31 71 ASP A N 1
ATOM 498 C CA . ASP A 1 71 ? -21.094 -3.32 3.898 1 98.31 71 ASP A CA 1
ATOM 499 C C . ASP A 1 71 ? -20.781 -2.971 2.445 1 98.31 71 ASP A C 1
ATOM 501 O O . ASP A 1 71 ? -21.688 -2.73 1.65 1 98.31 71 ASP A O 1
ATOM 505 N N . ILE A 1 72 ? -19.578 -3.049 2.047 1 97.94 72 ILE A N 1
ATOM 506 C CA . ILE A 1 72 ? -19.141 -2.547 0.75 1 97.94 72 ILE A CA 1
ATOM 507 C C . ILE A 1 72 ? -19.234 -3.66 -0.292 1 97.94 72 ILE A C 1
ATOM 509 O O . ILE A 1 72 ? -19.562 -3.404 -1.454 1 97.94 72 ILE A O 1
ATOM 513 N N . GLY A 1 73 ? -19.016 -4.883 0.154 1 98 73 GLY A N 1
ATOM 514 C CA . GLY A 1 73 ? -18.922 -5.988 -0.786 1 98 73 GLY A CA 1
ATOM 515 C C . GLY A 1 73 ? -17.594 -6.043 -1.508 1 98 73 GLY A C 1
ATOM 516 O O . GLY A 1 73 ? -16.766 -5.133 -1.37 1 98 73 GLY A O 1
ATOM 517 N N . VAL A 1 74 ? -17.375 -7.102 -2.244 1 98.31 74 VAL A N 1
ATOM 518 C CA . VAL A 1 74 ? -16.125 -7.312 -2.984 1 98.31 74 VAL A CA 1
ATOM 519 C C . VAL A 1 74 ? -16.422 -8.094 -4.266 1 98.31 74 VAL A C 1
ATOM 521 O O . VAL A 1 74 ? -17.297 -8.953 -4.293 1 98.31 74 VAL A O 1
ATOM 524 N N . GLN A 1 75 ? -15.664 -7.742 -5.312 1 98.81 75 GLN A N 1
ATOM 525 C CA . GLN A 1 75 ? -15.82 -8.453 -6.578 1 98.81 75 GLN A CA 1
ATOM 526 C C . GLN A 1 75 ? -14.633 -9.375 -6.832 1 98.81 75 GLN A C 1
ATOM 528 O O . GLN A 1 75 ? -14.703 -10.266 -7.688 1 98.81 75 GLN A O 1
ATOM 533 N N . ALA A 1 76 ? -13.555 -9.227 -6.113 1 98.94 76 ALA A N 1
ATOM 534 C CA . ALA A 1 76 ? -12.43 -10.164 -6.051 1 98.94 76 ALA A CA 1
ATOM 535 C C . ALA A 1 76 ? -11.609 -9.961 -4.781 1 98.94 76 ALA A C 1
ATOM 537 O O . ALA A 1 76 ? -11.594 -8.859 -4.223 1 98.94 76 ALA A O 1
ATOM 538 N N . VAL A 1 77 ? -10.945 -10.984 -4.312 1 98.94 77 VAL A N 1
ATOM 539 C CA . VAL A 1 77 ? -10.055 -10.938 -3.156 1 98.94 77 VAL A CA 1
ATOM 540 C C . VAL A 1 77 ? -8.672 -11.453 -3.547 1 98.94 77 VAL A C 1
ATOM 542 O O . VAL A 1 77 ? -8.555 -12.398 -4.324 1 98.94 77 VAL A O 1
ATOM 545 N N . LYS A 1 78 ? -7.676 -10.805 -3.084 1 98.94 78 LYS A N 1
ATOM 546 C CA . LYS A 1 78 ? -6.293 -11.25 -3.217 1 98.94 78 LYS A CA 1
ATOM 547 C C . LYS A 1 78 ? -5.629 -11.391 -1.85 1 98.94 78 LYS A C 1
ATOM 549 O O . LYS A 1 78 ? -5.711 -10.484 -1.019 1 98.94 78 LYS A O 1
ATOM 554 N N . THR A 1 79 ? -5.02 -12.531 -1.587 1 98.94 79 THR A N 1
ATOM 555 C CA . THR A 1 79 ? -4.219 -12.672 -0.375 1 98.94 79 THR A C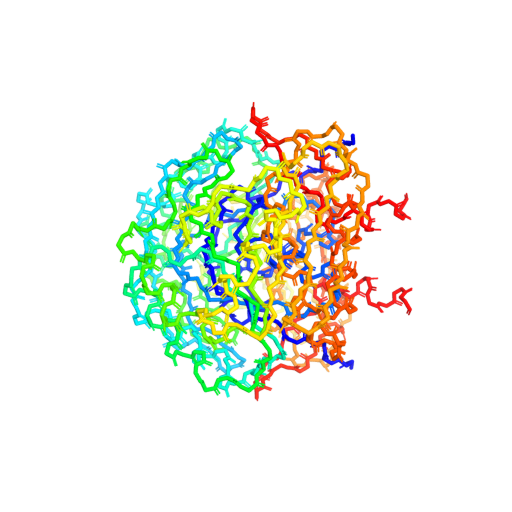A 1
ATOM 556 C C . THR A 1 79 ? -2.73 -12.547 -0.689 1 98.94 79 THR A C 1
ATOM 558 O O . THR A 1 79 ? -2.293 -12.883 -1.791 1 98.94 79 THR A O 1
ATOM 561 N N . GLY A 1 80 ? -2.008 -11.984 0.245 1 98.5 80 GLY A N 1
ATOM 562 C CA . GLY A 1 80 ? -0.554 -11.961 0.269 1 98.5 80 GLY A CA 1
ATOM 563 C C . GLY A 1 80 ? 0.031 -12.539 1.544 1 98.5 80 GLY A C 1
ATOM 564 O O . GLY A 1 80 ? -0.352 -13.633 1.971 1 98.5 80 GLY A O 1
ATOM 565 N N . MET A 1 81 ? 0.931 -11.859 2.16 1 97.06 81 MET A N 1
ATOM 566 C CA . MET A 1 81 ? 1.594 -12.289 3.389 1 97.06 81 MET A CA 1
ATOM 567 C C . MET A 1 81 ? 0.584 -12.461 4.52 1 97.06 81 MET A C 1
ATOM 569 O O . MET A 1 81 ? -0.098 -11.508 4.898 1 97.06 81 MET A O 1
ATOM 573 N N . LEU A 1 82 ? 0.54 -13.719 5.133 1 97.88 82 LEU A N 1
ATOM 574 C CA . LEU A 1 82 ? -0.43 -14.016 6.184 1 97.88 82 LEU A CA 1
ATOM 575 C C . LEU A 1 82 ? 0.273 -14.367 7.488 1 97.88 82 LEU A C 1
ATOM 577 O O . LEU A 1 82 ? -0.381 -14.578 8.516 1 97.88 82 LEU A O 1
ATOM 581 N N . ALA A 1 83 ? 1.58 -14.445 7.539 1 95.75 83 ALA A N 1
ATOM 582 C CA . ALA A 1 83 ? 2.48 -14.359 8.688 1 95.75 83 ALA A CA 1
ATOM 583 C C . ALA A 1 83 ? 2.496 -15.672 9.469 1 95.75 83 ALA A C 1
ATOM 585 O O . ALA A 1 83 ? 3.564 -16.188 9.805 1 95.75 83 ALA A O 1
ATOM 586 N N . SER A 1 84 ? 1.263 -16.297 9.883 1 97.56 84 SER A N 1
ATOM 587 C CA . SER A 1 84 ? 1.249 -17.391 10.852 1 97.56 84 SER A CA 1
ATOM 588 C C . SER A 1 84 ? 0.13 -18.375 10.555 1 97.56 84 SER A C 1
ATOM 590 O O . SER A 1 84 ? -0.794 -18.078 9.797 1 97.56 84 SER A O 1
ATOM 592 N N . PRO A 1 85 ? 0.224 -19.594 11.172 1 97.62 85 PRO A N 1
ATOM 593 C CA . PRO A 1 85 ? -0.824 -20.594 10.938 1 97.62 85 PRO A CA 1
ATOM 594 C C . PRO A 1 85 ? -2.199 -20.109 11.398 1 97.62 85 PRO A C 1
ATOM 596 O O . PRO A 1 85 ? -3.207 -20.391 10.75 1 97.62 85 PRO A O 1
ATOM 599 N N . VAL A 1 86 ? -2.221 -19.391 12.539 1 98.25 86 VAL A N 1
ATOM 600 C CA . VAL A 1 86 ? -3.49 -18.938 13.094 1 98.25 86 VAL A CA 1
ATOM 601 C C . VAL A 1 86 ? -4.148 -17.953 12.141 1 98.25 86 VAL A C 1
ATOM 603 O O . VAL A 1 86 ? -5.355 -18.016 11.906 1 98.25 86 VAL A O 1
ATOM 606 N N . LEU A 1 87 ? -3.375 -17.094 11.547 1 98.62 87 LEU A N 1
ATOM 607 C CA . LEU A 1 87 ? -3.916 -16.109 10.625 1 98.62 87 LEU A CA 1
ATOM 608 C C . LEU A 1 87 ? -4.281 -16.75 9.297 1 98.62 87 LEU A C 1
ATOM 610 O O . LEU A 1 87 ? -5.281 -16.375 8.672 1 98.62 87 LEU A O 1
ATOM 614 N N . VAL A 1 88 ? -3.457 -17.688 8.844 1 98.69 88 VAL A N 1
ATOM 615 C CA . VAL A 1 88 ? -3.801 -18.406 7.625 1 98.69 88 VAL A CA 1
ATOM 616 C C . VAL A 1 88 ? -5.152 -19.094 7.797 1 98.69 88 VAL A C 1
ATOM 618 O O . VAL A 1 88 ? -6.016 -19.016 6.918 1 98.69 88 VAL A O 1
ATOM 621 N N . THR A 1 89 ? -5.316 -19.75 8.883 1 98.62 89 THR A N 1
ATOM 622 C CA . THR A 1 89 ? -6.555 -20.453 9.164 1 98.62 89 THR A CA 1
ATOM 623 C C . THR A 1 89 ? -7.73 -19.484 9.258 1 98.62 89 THR A C 1
ATOM 625 O O . THR A 1 89 ? -8.797 -19.75 8.688 1 98.62 89 THR A O 1
ATOM 628 N N . ALA A 1 90 ? -7.582 -18.391 9.969 1 98.62 90 ALA A N 1
ATOM 629 C CA . ALA A 1 90 ? -8.641 -17.391 10.117 1 98.62 90 ALA A CA 1
ATOM 630 C C . ALA A 1 90 ? -9.055 -16.828 8.766 1 98.62 90 ALA A C 1
ATOM 632 O O . ALA A 1 90 ? -10.25 -16.672 8.492 1 98.62 90 ALA A O 1
ATOM 633 N N . VAL A 1 91 ? -8.078 -16.531 7.93 1 98.81 91 VAL A N 1
ATOM 634 C CA . VAL A 1 91 ? -8.359 -15.953 6.617 1 98.81 91 VAL A CA 1
ATOM 635 C C . VAL A 1 91 ? -9.078 -16.984 5.75 1 98.81 91 VAL A C 1
ATOM 637 O O . VAL A 1 91 ? -10.031 -16.656 5.043 1 98.81 91 VAL A O 1
ATOM 640 N N . ALA A 1 92 ? -8.617 -18.219 5.785 1 98.81 92 ALA A N 1
ATOM 641 C CA . ALA A 1 92 ? -9.281 -19.281 5.031 1 98.81 92 ALA A CA 1
ATOM 642 C C . ALA A 1 92 ? -10.742 -19.422 5.449 1 98.81 92 ALA A C 1
ATOM 644 O O . ALA A 1 92 ? -11.617 -19.641 4.605 1 98.81 92 ALA A O 1
ATOM 645 N N . GLU A 1 93 ? -11.023 -19.312 6.715 1 98.62 93 GLU A N 1
ATOM 646 C CA . GLU A 1 93 ? -12.383 -19.406 7.23 1 98.62 93 GLU A CA 1
ATOM 647 C C . GLU A 1 93 ? -13.242 -18.25 6.73 1 98.62 93 GLU A C 1
ATOM 649 O O . GLU A 1 93 ? -14.398 -18.438 6.363 1 98.62 93 GLU A O 1
ATOM 654 N N . LEU A 1 94 ? -12.695 -17.109 6.719 1 98.56 94 LEU A N 1
ATOM 655 C CA . LEU A 1 94 ? -13.406 -15.93 6.227 1 98.56 94 LEU A CA 1
ATOM 656 C C . LEU A 1 94 ? -13.727 -16.078 4.742 1 98.56 94 LEU A C 1
ATOM 658 O O . LEU A 1 94 ? -14.797 -15.664 4.289 1 98.56 94 LEU A O 1
ATOM 662 N N . LEU A 1 95 ? -12.852 -16.656 3.988 1 98.62 95 LEU A N 1
ATOM 663 C CA . LEU A 1 95 ? -12.977 -16.766 2.539 1 98.62 95 LEU A CA 1
ATOM 664 C C . LEU A 1 95 ? -13.945 -17.875 2.154 1 98.62 95 LEU A C 1
ATOM 666 O O . LEU A 1 95 ? -14.391 -17.938 1.006 1 98.62 95 LEU A O 1
ATOM 670 N N . ALA A 1 96 ? -14.258 -18.734 3.029 1 96.56 96 ALA A N 1
ATOM 671 C CA . ALA A 1 96 ? -15.148 -19.859 2.748 1 96.56 96 ALA A CA 1
ATOM 672 C C . ALA A 1 96 ? -16.531 -19.359 2.316 1 96.56 96 ALA A C 1
ATOM 674 O O . ALA A 1 96 ? -17.234 -20.047 1.561 1 96.56 96 ALA A O 1
ATOM 675 N N . ASP A 1 97 ? -16.922 -18.125 2.678 1 90.25 97 ASP A N 1
ATOM 676 C CA . ASP A 1 97 ? -18.281 -17.672 2.424 1 90.25 97 ASP A CA 1
ATOM 677 C C . ASP A 1 97 ? -18.297 -16.516 1.43 1 90.25 97 ASP A C 1
ATOM 679 O O . ASP A 1 97 ? -19.328 -15.867 1.229 1 90.25 97 ASP A O 1
ATOM 683 N N . VAL A 1 98 ? -17.109 -16.328 0.857 1 95.62 98 VAL A N 1
ATOM 684 C CA . VAL A 1 98 ? -17.094 -15.188 -0.052 1 95.62 98 VAL A CA 1
ATOM 685 C C . VAL A 1 98 ? -17.5 -15.641 -1.454 1 95.62 98 VAL A C 1
ATOM 687 O O . VAL A 1 98 ? -17.016 -16.672 -1.944 1 95.62 98 VAL A O 1
ATOM 690 N N . GLY A 1 99 ? -18.453 -15.031 -2.055 1 95.88 99 GLY A N 1
ATOM 691 C CA . GLY A 1 99 ? -18.938 -15.383 -3.379 1 95.88 99 GLY A CA 1
ATOM 692 C C . GLY A 1 99 ? -18.078 -14.844 -4.5 1 95.88 99 GLY A C 1
ATOM 693 O O . GLY A 1 99 ? -18.297 -15.172 -5.668 1 95.88 99 GLY A O 1
ATOM 694 N N . ALA A 1 100 ? -17.078 -14.148 -4.266 1 98.5 100 ALA A N 1
ATOM 695 C CA . ALA A 1 100 ? -16.203 -13.531 -5.254 1 98.5 100 ALA A CA 1
ATOM 696 C C . ALA A 1 100 ? -14.977 -14.406 -5.52 1 98.5 100 ALA A C 1
ATOM 698 O O . ALA A 1 100 ? -14.586 -15.203 -4.672 1 98.5 100 ALA A O 1
ATOM 699 N N . PRO A 1 101 ? -14.352 -14.266 -6.734 1 98.94 101 PRO A N 1
ATOM 700 C CA . PRO A 1 101 ? -13.094 -14.984 -6.98 1 98.94 101 PRO A CA 1
ATOM 701 C C . PRO A 1 101 ? -11.984 -14.586 -6.012 1 98.94 101 PRO A C 1
ATOM 703 O O . PRO A 1 101 ? -11.891 -13.422 -5.621 1 98.94 101 PRO A O 1
ATOM 706 N N . VAL A 1 102 ? -11.133 -15.602 -5.695 1 98.94 102 VAL A N 1
ATOM 707 C CA . VAL A 1 102 ? -10.039 -15.414 -4.75 1 98.94 102 VAL A CA 1
ATOM 708 C C . VAL A 1 102 ? -8.711 -15.742 -5.426 1 98.94 102 VAL A C 1
ATOM 710 O O . VAL A 1 102 ? -8.539 -16.844 -5.965 1 98.94 102 VAL A O 1
ATOM 713 N N . VAL A 1 103 ? -7.82 -14.773 -5.418 1 99 103 VAL A N 1
ATOM 714 C CA . VAL A 1 103 ? -6.445 -14.992 -5.855 1 99 103 VAL A CA 1
ATOM 715 C C . VAL A 1 103 ? -5.539 -15.172 -4.641 1 99 103 VAL A C 1
ATOM 717 O O . VAL A 1 103 ? -5.441 -14.273 -3.795 1 99 103 VAL A O 1
ATOM 720 N N . VAL A 1 104 ? -4.832 -16.297 -4.551 1 98.94 104 VAL A N 1
ATOM 721 C CA . VAL A 1 104 ? -3.947 -16.578 -3.426 1 98.94 104 VAL A CA 1
ATOM 722 C C . VAL A 1 104 ? -2.492 -16.469 -3.875 1 98.94 104 VAL A C 1
ATOM 724 O O . VAL A 1 104 ? -2.018 -17.297 -4.656 1 98.94 104 VAL A O 1
ATOM 727 N N . ASP A 1 105 ? -1.825 -15.453 -3.469 1 98.75 105 ASP A N 1
ATOM 728 C CA . ASP A 1 105 ? -0.37 -15.359 -3.535 1 98.75 105 ASP A CA 1
ATOM 729 C C . ASP A 1 105 ? 0.272 -15.875 -2.25 1 98.75 105 ASP A C 1
ATOM 731 O O . ASP A 1 105 ? 0.292 -15.18 -1.235 1 98.75 105 ASP A O 1
ATOM 735 N N . PRO A 1 106 ? 0.798 -17.047 -2.262 1 97.5 106 PRO A N 1
ATOM 736 C CA . PRO A 1 106 ? 1.264 -17.688 -1.03 1 97.5 106 PRO A CA 1
ATOM 737 C C . PRO A 1 106 ? 2.625 -17.172 -0.573 1 97.5 106 PRO A C 1
ATOM 739 O O . PRO A 1 106 ? 3.562 -17.953 -0.402 1 97.5 106 PRO A O 1
ATOM 742 N N . VAL A 1 107 ? 2.738 -15.961 -0.271 1 94.94 107 VAL A N 1
ATOM 743 C CA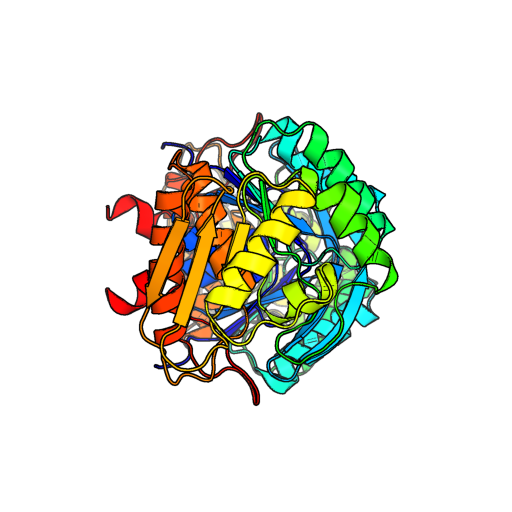 . VAL A 1 107 ? 3.971 -15.281 0.113 1 94.94 107 VAL A CA 1
ATOM 744 C C . VAL A 1 107 ? 4.574 -15.953 1.341 1 94.94 107 VAL A C 1
ATOM 746 O O . VAL A 1 107 ? 3.945 -16.016 2.4 1 94.94 107 VAL A O 1
ATOM 749 N N . SER A 1 108 ? 5.828 -16.359 1.184 1 93.94 108 SER A N 1
ATOM 750 C CA . SER A 1 108 ? 6.492 -17.031 2.295 1 93.94 108 SER A CA 1
ATOM 751 C C . SER A 1 108 ? 7.809 -16.344 2.652 1 93.94 108 SER A C 1
ATOM 753 O O . SER A 1 108 ? 8.297 -16.469 3.777 1 93.94 108 SER A O 1
ATOM 755 N N . VAL A 1 109 ? 8.398 -15.781 1.63 1 91.88 109 VAL A N 1
ATOM 756 C CA . VAL A 1 109 ? 9.688 -15.125 1.815 1 91.88 109 VAL A CA 1
ATOM 757 C C . VAL A 1 109 ? 9.703 -13.789 1.07 1 91.88 109 VAL A C 1
ATOM 759 O O . VAL A 1 109 ? 9.023 -13.633 0.055 1 91.88 109 VAL A O 1
ATOM 762 N N . SER A 1 110 ? 10.438 -12.844 1.632 1 88.94 110 SER A N 1
ATOM 763 C CA . SER A 1 110 ? 10.602 -11.562 0.945 1 88.94 110 SER A CA 1
ATOM 764 C C . SER A 1 110 ? 11.578 -11.68 -0.22 1 88.94 110 SER A C 1
ATOM 766 O O . SER A 1 110 ? 12.234 -12.711 -0.385 1 88.94 110 SER A O 1
ATOM 768 N N . LYS A 1 111 ? 11.648 -10.594 -1.004 1 87.19 111 LYS A N 1
ATOM 769 C CA . LYS A 1 111 ? 12.609 -10.531 -2.104 1 87.19 111 LYS A CA 1
ATOM 770 C C . LYS A 1 111 ? 14.039 -10.695 -1.596 1 87.19 111 LYS A C 1
ATOM 772 O O . LYS A 1 111 ? 14.914 -11.164 -2.326 1 87.19 111 LYS A O 1
ATOM 777 N N . HIS A 1 112 ? 14.297 -10.438 -0.341 1 89.38 112 HIS A N 1
ATOM 778 C CA . HIS A 1 112 ? 15.633 -10.469 0.234 1 89.38 112 HIS A CA 1
ATOM 779 C C . HIS A 1 112 ? 15.867 -11.758 1.009 1 89.38 112 HIS A C 1
ATOM 781 O O . HIS A 1 112 ? 16.922 -11.938 1.63 1 89.38 112 HIS A O 1
ATOM 787 N N . GLY A 1 113 ? 14.883 -12.5 1.027 1 91.25 113 GLY A N 1
ATOM 788 C CA . GLY A 1 113 ? 15.055 -13.805 1.646 1 91.25 113 GLY A CA 1
ATOM 789 C C . GLY A 1 113 ? 14.578 -13.852 3.086 1 91.25 113 GLY A C 1
ATOM 790 O O . GLY A 1 113 ? 14.688 -14.883 3.754 1 91.25 113 GLY A O 1
ATOM 791 N N . ASP A 1 114 ? 14.047 -12.797 3.572 1 92.69 114 ASP A N 1
ATOM 792 C CA . ASP A 1 114 ? 13.523 -12.789 4.934 1 92.69 114 ASP A CA 1
ATOM 793 C C . ASP A 1 114 ? 12.234 -13.609 5.027 1 92.69 114 ASP A C 1
ATOM 795 O O . ASP A 1 114 ? 11.352 -13.484 4.176 1 92.69 114 ASP A O 1
ATOM 799 N N . ARG A 1 115 ? 12.133 -14.406 6.062 1 93.5 115 ARG A N 1
ATOM 800 C CA . ARG A 1 115 ? 10.938 -15.227 6.25 1 93.5 115 ARG A CA 1
ATOM 801 C C . ARG A 1 115 ? 9.734 -14.367 6.605 1 93.5 115 ARG A C 1
ATOM 803 O O . ARG A 1 115 ? 9.805 -13.531 7.512 1 93.5 115 ARG A O 1
ATOM 810 N N . LEU A 1 116 ? 8.633 -14.57 5.918 1 94.75 116 LEU A N 1
ATOM 811 C CA . LEU A 1 116 ? 7.418 -13.789 6.121 1 94.75 116 LEU A CA 1
ATOM 812 C C . LEU A 1 116 ? 6.254 -14.695 6.508 1 94.75 116 LEU A C 1
ATOM 814 O O . LEU A 1 116 ? 5.203 -14.211 6.938 1 94.75 116 LEU A O 1
ATOM 818 N N . LEU A 1 117 ? 6.352 -15.922 6.363 1 95.12 117 LEU A N 1
ATOM 819 C CA . LEU A 1 117 ? 5.41 -16.953 6.781 1 95.12 117 LEU A CA 1
ATOM 820 C C . LEU A 1 117 ? 6.094 -17.984 7.68 1 95.12 117 LEU A C 1
ATOM 822 O O . LEU A 1 117 ? 7.137 -18.531 7.32 1 95.12 117 LEU A O 1
ATOM 826 N N . ALA A 1 118 ? 5.434 -18.188 8.836 1 93.25 118 ALA A N 1
ATOM 827 C CA . ALA A 1 118 ? 5.98 -19.203 9.742 1 93.25 118 ALA A CA 1
ATOM 828 C C . ALA A 1 118 ? 6.004 -20.578 9.078 1 93.25 118 ALA A C 1
ATOM 830 O O . ALA A 1 118 ? 5.086 -20.938 8.336 1 93.25 118 ALA A O 1
ATOM 831 N N . ASP A 1 119 ? 7.008 -21.312 9.406 1 90.62 119 ASP A N 1
ATOM 832 C CA . ASP A 1 119 ? 7.184 -22.625 8.789 1 90.62 119 ASP A CA 1
ATOM 833 C C . ASP A 1 119 ? 5.992 -23.531 9.078 1 90.62 119 ASP A C 1
ATOM 835 O O . ASP A 1 119 ? 5.594 -24.328 8.234 1 90.62 119 ASP A O 1
ATOM 839 N N . ASP A 1 120 ? 5.5 -23.375 10.211 1 94.56 120 ASP A N 1
ATOM 840 C CA . ASP A 1 120 ? 4.418 -24.266 10.617 1 94.56 120 ASP A CA 1
ATOM 841 C C . ASP A 1 120 ? 3.086 -23.812 10.016 1 94.56 120 ASP A C 1
ATOM 843 O O . ASP A 1 120 ? 2.047 -24.422 10.273 1 94.56 120 ASP A O 1
ATOM 847 N N . ALA A 1 121 ? 3.191 -22.781 9.203 1 96.19 121 ALA A N 1
ATOM 848 C CA . ALA A 1 121 ? 1.967 -22.281 8.578 1 96.19 121 ALA A CA 1
ATOM 849 C C . ALA A 1 121 ? 1.755 -22.938 7.211 1 96.19 121 ALA A C 1
ATOM 851 O O . ALA A 1 121 ? 0.67 -22.844 6.633 1 96.19 121 ALA A O 1
ATOM 852 N N . LEU A 1 122 ? 2.732 -23.594 6.691 1 97 122 LEU A N 1
ATOM 853 C CA . LEU A 1 122 ? 2.689 -24.156 5.348 1 97 122 LEU A CA 1
ATOM 854 C C . LEU A 1 122 ? 1.567 -25.172 5.223 1 97 122 LEU A C 1
ATOM 856 O O . LEU A 1 122 ? 0.915 -25.266 4.184 1 97 122 LEU A O 1
ATOM 860 N N . ASP A 1 123 ? 1.428 -25.891 6.238 1 97.56 123 ASP A N 1
ATOM 861 C CA . ASP A 1 123 ? 0.364 -26.891 6.223 1 97.56 123 ASP A CA 1
ATOM 862 C C . ASP A 1 123 ? -1.008 -26.234 6.102 1 97.56 123 ASP A C 1
ATOM 864 O O . ASP A 1 123 ? -1.867 -26.703 5.355 1 97.56 123 ASP A O 1
ATOM 868 N N . ALA A 1 124 ? -1.242 -25.203 6.848 1 98.25 124 ALA A N 1
ATOM 869 C CA . ALA A 1 124 ? -2.502 -24.469 6.773 1 98.25 124 ALA A CA 1
ATOM 870 C C . ALA A 1 124 ? -2.705 -23.859 5.387 1 98.25 124 ALA A C 1
ATOM 872 O O . ALA A 1 124 ? -3.832 -23.797 4.891 1 98.25 124 ALA A O 1
ATOM 873 N N . VAL A 1 125 ? -1.638 -23.391 4.801 1 98.69 125 VAL A N 1
ATOM 874 C CA . VAL A 1 125 ? -1.72 -22.859 3.441 1 98.69 125 VAL A CA 1
ATOM 875 C C . VAL A 1 125 ? -2.188 -23.953 2.49 1 98.69 125 VAL A C 1
ATOM 877 O O . VAL A 1 125 ? -3.102 -23.75 1.69 1 98.69 125 VAL A O 1
ATOM 880 N N . ARG A 1 126 ? -1.672 -25.141 2.633 1 98.19 126 ARG A N 1
ATOM 881 C CA . ARG A 1 126 ? -1.971 -26.25 1.744 1 98.19 126 ARG A CA 1
ATOM 882 C C . ARG A 1 126 ? -3.402 -26.734 1.939 1 98.19 126 ARG A C 1
ATOM 884 O O . ARG A 1 126 ? -4.129 -26.953 0.967 1 98.19 126 ARG A O 1
ATOM 891 N N . THR A 1 127 ? -3.77 -26.812 3.117 1 98.12 127 THR A N 1
ATOM 892 C CA . THR A 1 127 ? -4.957 -27.609 3.412 1 98.12 127 THR A CA 1
ATOM 893 C C . THR A 1 127 ? -6.176 -26.703 3.602 1 98.12 127 THR A C 1
ATOM 895 O O . THR A 1 127 ? -7.316 -27.156 3.453 1 98.12 127 THR A O 1
ATOM 898 N N . ARG A 1 128 ? -5.945 -25.484 3.947 1 98.5 128 ARG A N 1
ATOM 899 C CA . ARG A 1 128 ? -7.074 -24.625 4.273 1 98.5 128 ARG A CA 1
ATOM 900 C C . ARG A 1 128 ? -7.184 -23.469 3.281 1 98.5 128 ARG A C 1
ATOM 902 O O . ARG A 1 128 ? -8.289 -23.125 2.846 1 98.5 128 ARG A O 1
ATOM 909 N N . LEU A 1 129 ? -6.062 -22.844 2.902 1 98.81 129 LEU A N 1
ATOM 910 C CA . LEU A 1 129 ? -6.086 -21.625 2.113 1 98.81 129 LEU A CA 1
ATOM 911 C C . LEU A 1 129 ? -6.203 -21.938 0.626 1 98.81 129 LEU A C 1
ATOM 913 O O . LEU A 1 129 ? -7.059 -21.375 -0.065 1 98.81 129 LEU A O 1
ATOM 917 N N . LEU A 1 130 ? -5.41 -22.844 0.114 1 98.81 130 LEU A N 1
ATOM 918 C CA . LEU A 1 130 ? -5.344 -23.156 -1.312 1 98.81 130 LEU A CA 1
ATOM 919 C C . LEU A 1 130 ? -6.68 -23.672 -1.818 1 98.81 130 LEU A C 1
ATOM 921 O O . LEU A 1 130 ? -7.09 -23.375 -2.941 1 98.81 130 LEU A O 1
ATOM 925 N N . PRO A 1 131 ? -7.422 -24.484 -1.032 1 98.69 131 PRO A N 1
ATOM 926 C CA . PRO A 1 131 ? -8.727 -24.953 -1.493 1 98.69 131 PRO A CA 1
ATOM 927 C C . PRO A 1 131 ? -9.711 -23.812 -1.754 1 98.69 131 PRO A C 1
ATOM 929 O O . PRO A 1 131 ? -10.719 -24.016 -2.438 1 98.69 131 PRO A O 1
ATOM 932 N N . ARG A 1 132 ? -9.453 -22.609 -1.253 1 98.69 132 ARG A N 1
ATOM 933 C CA . ARG A 1 132 ? -10.344 -21.453 -1.431 1 98.69 132 ARG A CA 1
ATOM 934 C C . ARG A 1 132 ? -9.977 -20.672 -2.68 1 98.69 132 ARG A C 1
ATOM 936 O O . ARG A 1 132 ? -10.711 -19.766 -3.09 1 98.69 132 ARG A O 1
ATOM 943 N N . ALA A 1 133 ? -8.914 -21.016 -3.363 1 98.88 133 ALA A N 1
ATOM 944 C CA . ALA A 1 133 ? -8.336 -20.188 -4.418 1 98.88 133 ALA A CA 1
ATOM 945 C C . ALA A 1 133 ? -9.023 -20.438 -5.754 1 98.88 133 ALA A C 1
ATOM 947 O O . ALA A 1 133 ? -9.109 -21.594 -6.211 1 98.88 133 ALA A O 1
ATOM 948 N N . THR A 1 134 ? -9.523 -19.328 -6.324 1 98.94 134 THR A N 1
ATOM 949 C CA . THR A 1 134 ? -9.82 -19.375 -7.754 1 98.94 134 THR A CA 1
ATOM 950 C C . THR A 1 134 ? -8.531 -19.5 -8.562 1 98.94 134 THR A C 1
ATOM 952 O O . THR A 1 134 ? -8.469 -20.297 -9.516 1 98.94 134 THR A O 1
ATOM 955 N N . VAL A 1 135 ? -7.535 -18.781 -8.211 1 98.94 135 VAL A N 1
ATOM 956 C CA . VAL A 1 135 ? -6.199 -18.859 -8.805 1 98.94 135 VAL A CA 1
ATOM 957 C C . VAL A 1 135 ? -5.145 -18.766 -7.703 1 98.94 135 VAL A C 1
ATOM 959 O O . VAL A 1 135 ? -5.18 -17.875 -6.863 1 98.94 135 VAL A O 1
ATOM 962 N N . ALA A 1 13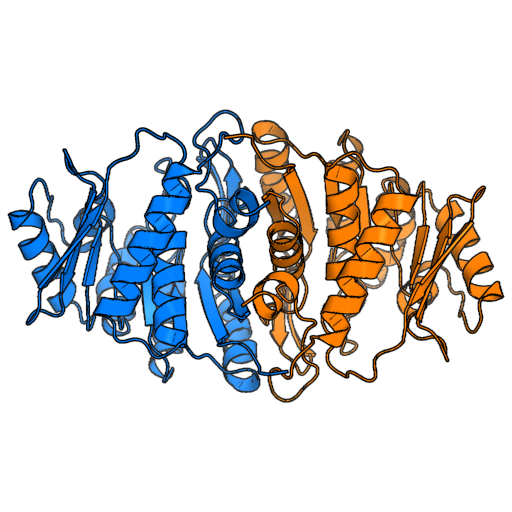6 ? -4.242 -19.688 -7.609 1 98.94 136 ALA A N 1
ATOM 963 C CA . ALA A 1 136 ? -3.033 -19.594 -6.793 1 98.94 136 ALA A CA 1
ATOM 964 C C . ALA A 1 136 ? -1.829 -19.203 -7.641 1 98.94 136 ALA A C 1
ATOM 966 O O . ALA A 1 136 ? -1.672 -19.688 -8.766 1 98.94 136 ALA A O 1
ATOM 967 N N . THR A 1 137 ? -0.915 -18.328 -7.102 1 98.88 137 THR A N 1
ATOM 968 C CA . THR A 1 137 ? 0.122 -17.766 -7.953 1 98.88 137 THR A CA 1
ATOM 969 C C . THR A 1 137 ? 1.506 -18 -7.355 1 98.88 137 THR A C 1
ATOM 971 O O . THR A 1 137 ? 2.295 -17.062 -7.211 1 98.88 137 THR A O 1
ATOM 974 N N . PRO A 1 138 ? 1.946 -19.125 -7.07 1 98.31 138 PRO A N 1
ATOM 975 C CA . PRO A 1 138 ? 3.252 -19.391 -6.465 1 98.31 138 PRO A CA 1
ATOM 976 C C . PRO A 1 138 ? 4.406 -19.203 -7.445 1 98.31 138 PRO A C 1
ATOM 978 O O . PRO A 1 138 ? 4.266 -19.484 -8.633 1 98.31 138 PRO A O 1
ATOM 981 N N . ASN A 1 139 ? 5.465 -18.688 -6.945 1 95.94 139 ASN A N 1
ATOM 982 C CA . ASN A 1 139 ? 6.715 -18.75 -7.691 1 95.94 139 ASN A CA 1
ATOM 983 C C . ASN A 1 139 ? 7.461 -20.062 -7.426 1 95.94 139 ASN A C 1
ATOM 985 O O . ASN A 1 139 ? 6.973 -20.922 -6.695 1 95.94 139 ASN A O 1
ATOM 989 N N . LEU A 1 140 ? 8.648 -20.203 -8.055 1 95.62 140 LEU A N 1
ATOM 990 C CA . LEU A 1 140 ? 9.312 -21.5 -8.008 1 95.62 140 LEU A CA 1
ATOM 991 C C . LEU A 1 140 ? 9.828 -21.797 -6.605 1 95.62 140 LEU A C 1
ATOM 993 O O . LEU A 1 140 ? 9.852 -22.953 -6.184 1 95.62 140 LEU A O 1
ATOM 997 N N . ASP A 1 141 ? 10.227 -20.797 -5.824 1 94.81 141 ASP A N 1
ATOM 998 C CA . ASP A 1 141 ? 10.633 -21 -4.438 1 94.81 141 ASP A CA 1
ATOM 999 C C . ASP A 1 141 ? 9.445 -21.438 -3.58 1 94.81 141 ASP A C 1
ATOM 1001 O O . ASP A 1 141 ? 9.578 -22.344 -2.744 1 94.81 141 ASP A O 1
ATOM 1005 N N . GLU A 1 142 ? 8.352 -20.812 -3.77 1 96.81 142 GLU A N 1
ATOM 1006 C CA . GLU A 1 142 ? 7.137 -21.141 -3.041 1 96.81 142 GLU A CA 1
ATOM 1007 C C . GLU A 1 142 ? 6.617 -22.516 -3.432 1 96.81 142 GLU A C 1
ATOM 1009 O O . GLU A 1 142 ? 6.102 -23.25 -2.59 1 96.81 142 GLU A O 1
ATOM 1014 N N . VAL A 1 143 ? 6.766 -22.875 -4.711 1 97.38 143 VAL A N 1
ATOM 1015 C CA . VAL A 1 143 ? 6.445 -24.234 -5.156 1 97.38 143 VAL A CA 1
ATOM 1016 C C . VAL A 1 143 ? 7.273 -25.25 -4.371 1 97.38 143 VAL A C 1
ATOM 1018 O O . VAL A 1 143 ? 6.742 -26.234 -3.869 1 97.38 143 VAL A O 1
ATOM 1021 N N . ALA A 1 144 ? 8.539 -24.953 -4.328 1 96.88 144 ALA A N 1
ATOM 1022 C CA . ALA A 1 144 ? 9.422 -25.875 -3.604 1 96.88 144 ALA A CA 1
ATOM 1023 C C . ALA A 1 144 ? 9 -26 -2.145 1 96.88 144 ALA A C 1
ATOM 1025 O O . ALA A 1 144 ? 9.008 -27.094 -1.585 1 96.88 144 ALA A O 1
ATOM 1026 N N . GLU A 1 145 ? 8.648 -24.953 -1.518 1 96.56 145 GLU A N 1
ATOM 1027 C CA . GLU A 1 145 ? 8.234 -24.953 -0.116 1 96.56 145 GLU A CA 1
ATOM 1028 C C . GLU A 1 145 ? 6.922 -25.703 0.076 1 96.56 145 GLU A C 1
ATOM 1030 O O . GLU A 1 145 ? 6.766 -26.453 1.031 1 96.56 145 GLU A O 1
ATOM 1035 N N . LEU A 1 146 ? 5.977 -25.484 -0.828 1 97.38 146 LEU A N 1
ATOM 1036 C CA . LEU A 1 146 ? 4.625 -26.016 -0.669 1 97.38 146 LEU A CA 1
ATOM 1037 C C . LEU A 1 146 ? 4.559 -27.484 -1.075 1 97.38 146 LEU A C 1
ATOM 1039 O O . LEU A 1 146 ? 3.76 -28.25 -0.531 1 97.38 146 LEU A O 1
ATOM 1043 N N . THR A 1 147 ? 5.414 -27.891 -2.049 1 97.38 147 THR A N 1
ATOM 1044 C CA . THR A 1 147 ? 5.211 -29.203 -2.664 1 97.38 147 THR A CA 1
ATOM 1045 C C . THR A 1 147 ? 6.43 -30.094 -2.453 1 97.38 147 THR A C 1
ATOM 1047 O O . THR A 1 147 ? 6.352 -31.312 -2.629 1 97.38 147 THR A O 1
ATOM 1050 N N . GLY A 1 148 ? 7.578 -29.422 -2.162 1 96.69 148 GLY A N 1
ATOM 1051 C CA . GLY A 1 148 ? 8.828 -30.172 -2.121 1 96.69 148 GLY A CA 1
ATOM 1052 C C . GLY A 1 148 ? 9.445 -30.375 -3.49 1 96.69 148 GLY A C 1
ATOM 1053 O O . GLY A 1 148 ? 10.531 -30.953 -3.607 1 96.69 148 GLY A O 1
ATOM 1054 N N . LEU A 1 149 ? 8.883 -29.906 -4.52 1 97.12 149 LEU A N 1
ATOM 1055 C CA . LEU A 1 149 ? 9.383 -30.094 -5.879 1 97.12 149 LEU A CA 1
ATOM 1056 C C . LEU A 1 149 ? 10.281 -28.922 -6.289 1 97.12 149 LEU A C 1
ATOM 1058 O O . LEU A 1 149 ? 9.906 -27.766 -6.137 1 97.12 149 LEU A O 1
ATOM 1062 N N . ARG A 1 150 ? 11.438 -29.219 -6.738 1 96.19 150 ARG A N 1
ATOM 1063 C CA . ARG A 1 150 ? 12.328 -28.234 -7.344 1 96.19 150 ARG A CA 1
ATOM 1064 C C . ARG A 1 150 ? 12.148 -28.188 -8.859 1 96.19 150 ARG A C 1
ATOM 1066 O O . ARG A 1 150 ? 12.312 -29.203 -9.539 1 96.19 150 ARG A O 1
ATOM 1073 N N . VAL A 1 151 ? 11.828 -27.062 -9.375 1 95.69 151 VAL A N 1
ATOM 1074 C CA . VAL A 1 151 ? 11.5 -26.906 -10.781 1 95.69 151 VAL A CA 1
ATOM 1075 C C . VAL A 1 151 ? 12.664 -26.266 -11.523 1 95.69 151 VAL A C 1
ATOM 1077 O O . VAL A 1 151 ? 13.125 -25.188 -11.156 1 95.69 151 VAL A O 1
ATOM 1080 N N . THR A 1 152 ? 13.133 -26.891 -12.625 1 93.56 152 THR A N 1
ATOM 1081 C CA . THR A 1 152 ? 14.281 -26.375 -13.359 1 93.56 152 THR A CA 1
ATOM 1082 C C . THR A 1 152 ? 13.953 -26.219 -14.836 1 93.56 152 THR A C 1
ATOM 1084 O O . THR A 1 152 ? 14.766 -25.703 -15.609 1 93.56 152 THR A O 1
ATOM 1087 N N . ASP A 1 153 ? 12.797 -26.703 -15.203 1 93.5 153 ASP A N 1
ATOM 1088 C CA . ASP A 1 153 ? 12.391 -26.609 -16.609 1 93.5 153 ASP A CA 1
ATOM 1089 C C . ASP A 1 153 ? 10.875 -26.594 -16.75 1 93.5 153 ASP A C 1
ATOM 1091 O O . ASP A 1 153 ? 10.156 -26.641 -15.742 1 93.5 153 ASP A O 1
ATOM 1095 N N . GLU A 1 154 ? 10.352 -26.469 -17.953 1 94.62 154 GLU A N 1
ATOM 1096 C CA . GLU A 1 154 ? 8.922 -26.344 -18.219 1 94.62 154 GLU A CA 1
ATOM 1097 C C . GLU A 1 154 ? 8.18 -27.625 -17.828 1 94.62 154 GLU A C 1
ATOM 1099 O O . GLU A 1 154 ? 7.027 -27.562 -17.375 1 94.62 154 GLU A O 1
ATOM 1104 N N . GLY A 1 155 ? 8.82 -28.797 -18.062 1 95.81 155 GLY A N 1
ATOM 1105 C CA . GLY A 1 155 ? 8.234 -30.031 -17.578 1 95.81 155 GLY A CA 1
ATOM 1106 C C . GLY A 1 155 ? 8.008 -30.047 -16.078 1 95.81 155 GLY A C 1
ATOM 1107 O O . GLY A 1 155 ? 6.992 -30.562 -15.602 1 95.81 155 GLY A O 1
ATOM 1108 N N . GLY A 1 156 ? 8.953 -29.562 -15.375 1 96.19 156 GLY A N 1
ATOM 1109 C CA . GLY A 1 156 ? 8.82 -29.422 -13.93 1 96.19 156 GLY A CA 1
ATOM 1110 C C . GLY A 1 156 ? 7.695 -28.484 -13.523 1 96.19 156 GLY A C 1
ATOM 1111 O O . GLY A 1 156 ? 7.051 -28.703 -12.5 1 96.19 156 GLY A O 1
ATOM 1112 N N . MET A 1 157 ? 7.484 -27.469 -14.312 1 97.06 157 MET A N 1
ATOM 1113 C CA . MET A 1 157 ? 6.391 -26.547 -14.031 1 97.06 157 MET A CA 1
ATOM 1114 C C . MET A 1 157 ? 5.043 -27.25 -14.102 1 97.06 157 MET A C 1
ATOM 1116 O O . MET A 1 157 ? 4.16 -27 -13.281 1 97.06 157 MET A O 1
ATOM 1120 N N . ARG A 1 158 ? 4.906 -28.141 -15.078 1 97.69 158 ARG A N 1
ATOM 1121 C CA . ARG A 1 158 ? 3.68 -28.922 -15.219 1 97.69 158 ARG A CA 1
ATOM 1122 C C . ARG A 1 158 ? 3.457 -29.812 -14.008 1 97.69 158 ARG A C 1
ATOM 1124 O O . ARG A 1 158 ? 2.34 -29.906 -13.5 1 97.69 158 ARG A O 1
ATOM 1131 N N . ARG A 1 159 ? 4.551 -30.453 -13.594 1 98.12 159 ARG A N 1
ATOM 1132 C CA . ARG A 1 159 ? 4.461 -31.328 -12.43 1 98.12 159 ARG A CA 1
ATOM 1133 C C . ARG A 1 159 ? 4.098 -30.547 -11.18 1 98.12 159 ARG A C 1
ATOM 1135 O O . ARG A 1 159 ? 3.277 -30.984 -10.375 1 98.12 159 ARG A O 1
ATOM 1142 N N . ALA A 1 160 ? 4.75 -29.469 -11.023 1 98.06 160 ALA A N 1
ATOM 1143 C CA . ALA A 1 160 ? 4.473 -28.609 -9.891 1 98.06 160 ALA A CA 1
ATOM 1144 C C . ALA A 1 160 ? 3.016 -28.141 -9.891 1 98.06 160 ALA A C 1
ATOM 1146 O O . ALA A 1 160 ? 2.359 -28.141 -8.844 1 98.06 160 ALA A O 1
ATOM 1147 N N . ALA A 1 161 ? 2.51 -27.719 -11.07 1 98.69 161 ALA A N 1
ATOM 1148 C CA . ALA A 1 161 ? 1.13 -27.25 -11.195 1 98.69 161 ALA A CA 1
ATOM 1149 C C . ALA A 1 161 ? 0.145 -28.359 -10.805 1 98.69 161 ALA A C 1
ATOM 1151 O O . ALA A 1 161 ? -0.843 -28.094 -10.109 1 98.69 161 ALA A O 1
ATOM 1152 N N . ALA A 1 162 ? 0.43 -29.562 -11.297 1 98.69 162 ALA A N 1
ATOM 1153 C CA . ALA A 1 162 ? -0.438 -30.703 -10.984 1 98.69 162 ALA A CA 1
ATOM 1154 C C . ALA A 1 162 ? -0.495 -30.938 -9.477 1 98.69 162 ALA A C 1
ATOM 1156 O O . ALA A 1 162 ? -1.564 -31.203 -8.922 1 98.69 162 ALA A O 1
ATOM 1157 N N . ARG A 1 163 ? 0.65 -30.906 -8.875 1 98.69 163 ARG A N 1
ATOM 1158 C CA . ARG A 1 163 ? 0.712 -31.094 -7.434 1 98.69 163 ARG A CA 1
ATOM 1159 C C . ARG A 1 163 ? -0.05 -30 -6.703 1 98.69 163 ARG A C 1
ATOM 1161 O O . ARG A 1 163 ? -0.792 -30.266 -5.758 1 98.69 163 ARG A O 1
ATOM 1168 N N . LEU A 1 164 ? 0.14 -28.797 -7.082 1 98.81 164 LEU A N 1
ATOM 1169 C CA . LEU A 1 164 ? -0.544 -27.672 -6.465 1 98.81 164 LEU A CA 1
ATOM 1170 C C . LEU A 1 164 ? -2.055 -27.797 -6.637 1 98.81 164 LEU A C 1
ATOM 1172 O O . LEU A 1 164 ? -2.814 -27.5 -5.715 1 98.81 164 LEU A O 1
ATOM 1176 N N . LEU A 1 165 ? -2.523 -28.188 -7.84 1 98.88 165 LEU A N 1
ATOM 1177 C CA . LEU A 1 165 ? -3.947 -28.359 -8.109 1 98.88 165 LEU A CA 1
ATOM 1178 C C . LEU A 1 165 ? -4.555 -29.391 -7.168 1 98.88 165 LEU A C 1
ATOM 1180 O O . LEU A 1 165 ? -5.719 -29.266 -6.777 1 98.88 165 LEU A O 1
ATOM 1184 N N . SER A 1 166 ? -3.748 -30.359 -6.824 1 98.75 166 SER A N 1
ATOM 1185 C CA . SER A 1 166 ? -4.242 -31.422 -5.957 1 98.75 166 SER A CA 1
ATOM 1186 C C . SER A 1 166 ? -4.566 -30.891 -4.562 1 98.75 166 SER A C 1
ATOM 1188 O O . SER A 1 166 ? -5.293 -31.531 -3.801 1 98.75 166 SER A O 1
ATOM 1190 N N . TYR A 1 167 ? -4.02 -29.734 -4.18 1 98.69 167 TYR A N 1
ATOM 1191 C CA . TYR A 1 167 ? -4.305 -29.141 -2.883 1 98.69 167 TYR A CA 1
ATOM 1192 C C . TYR A 1 167 ? -5.645 -28.422 -2.898 1 98.69 167 TYR A C 1
ATOM 1194 O O . TYR A 1 167 ? -6.16 -28.031 -1.847 1 98.69 167 TYR A O 1
ATOM 1202 N N . GLY A 1 168 ? -6.242 -28.109 -4.191 1 98.69 168 GLY A N 1
ATOM 1203 C CA . GLY A 1 168 ? -7.633 -27.688 -4.164 1 98.69 168 GLY A CA 1
ATOM 1204 C C . GLY A 1 168 ? -7.887 -26.438 -4.984 1 98.69 168 GLY A C 1
ATOM 1205 O O . GLY A 1 168 ? -9.039 -26.078 -5.246 1 98.69 168 GLY A O 1
ATOM 1206 N N . PRO A 1 169 ? -6.926 -25.578 -5.34 1 98.88 169 PRO A N 1
ATOM 1207 C CA . PRO A 1 169 ? -7.23 -24.406 -6.164 1 98.88 169 PRO A CA 1
ATOM 1208 C C . PRO A 1 169 ? -7.824 -24.781 -7.523 1 98.88 169 PRO A C 1
ATOM 1210 O O . PRO A 1 169 ? -7.52 -25.859 -8.062 1 98.88 169 PRO A O 1
ATOM 1213 N N . ARG A 1 170 ? -8.703 -23.859 -8 1 98.81 170 ARG A N 1
ATOM 1214 C CA . ARG A 1 170 ? -9.312 -24.125 -9.297 1 98.81 170 ARG A CA 1
ATOM 1215 C C . ARG A 1 170 ? -8.297 -23.953 -10.43 1 98.81 170 ARG A C 1
ATOM 1217 O O . ARG A 1 170 ? -8.328 -24.688 -11.414 1 98.81 170 ARG A O 1
ATOM 1224 N N . TRP A 1 171 ? -7.504 -22.922 -10.359 1 98.94 171 TRP A N 1
ATOM 1225 C CA . TRP A 1 171 ? -6.406 -22.625 -11.273 1 98.94 171 TRP A CA 1
ATOM 1226 C C . TRP A 1 171 ? -5.102 -22.422 -10.516 1 98.94 171 TRP A C 1
ATOM 1228 O O . TRP A 1 171 ? -5.109 -21.969 -9.359 1 98.94 171 TRP A O 1
ATOM 1238 N N . VAL A 1 172 ? -3.988 -22.75 -11.125 1 98.88 172 VAL A N 1
ATOM 1239 C CA . VAL A 1 172 ? -2.672 -22.375 -10.617 1 98.88 172 VAL A CA 1
ATOM 1240 C C . VAL A 1 172 ? -1.901 -21.625 -11.695 1 98.88 172 VAL A C 1
ATOM 1242 O O . VAL A 1 172 ? -1.967 -21.969 -12.875 1 98.88 172 VAL A O 1
ATOM 1245 N N . LEU A 1 173 ? -1.344 -20.516 -11.344 1 98.88 173 LEU A N 1
ATOM 1246 C CA . LEU A 1 173 ? -0.378 -19.766 -12.133 1 98.88 173 LEU A CA 1
ATOM 1247 C C . LEU A 1 173 ? 1.025 -19.906 -11.555 1 98.88 173 LEU A C 1
ATOM 1249 O O . LEU A 1 173 ? 1.416 -19.141 -10.672 1 98.88 173 LEU A O 1
ATOM 1253 N N . VAL A 1 174 ? 1.805 -20.859 -12.055 1 98.38 174 VAL A N 1
ATOM 1254 C CA . VAL A 1 174 ? 3.178 -21.062 -11.609 1 98.38 174 VAL A CA 1
ATOM 1255 C C . VAL A 1 174 ? 4.102 -20.047 -12.289 1 98.38 174 VAL A C 1
ATOM 1257 O O . VAL A 1 174 ? 4.273 -20.078 -13.508 1 98.38 174 VAL A O 1
ATOM 1260 N N . LYS A 1 175 ? 4.734 -19.203 -11.492 1 96.31 175 LYS A N 1
ATOM 1261 C CA . LYS A 1 175 ? 5.602 -18.141 -12.016 1 96.31 175 LYS A CA 1
ATOM 1262 C C . LYS A 1 175 ? 7.039 -18.641 -12.156 1 96.31 175 LYS A C 1
ATOM 1264 O O . LYS A 1 175 ? 7.699 -18.938 -11.156 1 96.31 175 LYS A O 1
ATOM 1269 N N . GLY A 1 176 ? 7.441 -18.688 -13.359 1 88.31 176 GLY A N 1
ATOM 1270 C CA . GLY A 1 176 ? 8.75 -19.25 -13.641 1 88.31 176 GLY A CA 1
ATOM 1271 C C . GLY A 1 176 ? 9.805 -18.203 -13.945 1 88.31 176 GLY A C 1
ATOM 1272 O O . GLY A 1 176 ? 10.789 -18.5 -14.625 1 88.31 176 GLY A O 1
ATOM 1273 N N . GLY A 1 177 ? 9.633 -16.984 -13.625 1 72.94 177 GLY A N 1
ATOM 1274 C CA . GLY A 1 177 ? 10.547 -15.898 -13.938 1 72.94 177 GLY A CA 1
ATOM 1275 C C . GLY A 1 177 ? 11.984 -16.203 -13.555 1 72.94 177 GLY A C 1
ATOM 1276 O O . GLY A 1 177 ? 12.914 -15.547 -14.039 1 72.94 177 GLY A O 1
ATOM 1277 N N . HIS A 1 178 ? 12.234 -17.156 -12.828 1 73.62 178 HIS A N 1
ATOM 1278 C CA . HIS A 1 178 ? 13.578 -17.469 -12.359 1 73.62 178 HIS A CA 1
ATOM 1279 C C . HIS A 1 178 ? 14.25 -18.5 -13.266 1 73.62 178 HIS A C 1
ATOM 1281 O O . HIS A 1 178 ? 15.445 -18.781 -13.117 1 73.62 178 HIS A O 1
ATOM 1287 N N . LEU A 1 179 ? 13.477 -19.078 -14.141 1 76.94 179 LEU A N 1
ATOM 1288 C CA . LEU A 1 179 ? 14.078 -20 -15.102 1 76.94 179 LEU A CA 1
ATOM 1289 C C . LEU A 1 179 ? 14.945 -19.25 -16.109 1 76.94 179 LEU A C 1
ATOM 1291 O O . LEU A 1 179 ? 14.703 -18.078 -16.375 1 76.94 179 LEU A O 1
ATOM 1295 N N . PRO A 1 180 ? 15.93 -19.984 -16.531 1 73.88 180 PRO A N 1
ATOM 1296 C CA . PRO A 1 180 ? 16.734 -19.344 -17.578 1 73.88 180 PRO A CA 1
ATOM 1297 C C . PRO A 1 180 ? 15.922 -19 -18.828 1 73.88 180 PRO A C 1
ATOM 1299 O O . PRO A 1 180 ? 14.945 -19.688 -19.141 1 73.88 180 PRO A O 1
ATOM 1302 N N . GLY A 1 181 ? 16.375 -17.953 -19.5 1 74.88 181 GLY A N 1
ATOM 1303 C CA . GLY A 1 181 ? 15.719 -17.547 -20.734 1 74.88 181 GLY A CA 1
ATOM 1304 C C . GLY A 1 181 ? 14.555 -16.609 -20.516 1 74.88 181 GLY A C 1
ATOM 1305 O O . GLY A 1 181 ? 14.648 -15.68 -19.703 1 74.88 181 GLY A O 1
ATOM 1306 N N . GLU A 1 182 ? 13.562 -16.828 -21.297 1 78.94 182 GLU A N 1
ATOM 1307 C CA . GLU A 1 182 ? 12.375 -15.992 -21.203 1 78.94 182 GLU A CA 1
ATOM 1308 C C . GLU A 1 182 ? 11.656 -16.219 -19.859 1 78.94 182 GLU A C 1
ATOM 1310 O O . GLU A 1 182 ? 11.742 -17.297 -19.281 1 78.94 182 GLU A O 1
ATOM 1315 N N . ALA A 1 183 ? 11.117 -15.125 -19.422 1 86 183 ALA A N 1
ATOM 1316 C CA . ALA A 1 183 ? 10.242 -15.281 -18.266 1 86 183 ALA A CA 1
ATOM 1317 C C . ALA A 1 183 ? 8.938 -15.969 -18.656 1 86 183 ALA A C 1
ATOM 1319 O O . ALA A 1 183 ? 8.141 -15.422 -19.422 1 86 183 ALA A O 1
ATOM 1320 N N . VAL A 1 184 ? 8.773 -17.172 -18.219 1 93.31 184 VAL A N 1
ATOM 1321 C CA . VAL A 1 184 ? 7.609 -17.969 -18.609 1 93.31 184 VAL A CA 1
ATOM 1322 C C . VAL A 1 184 ? 6.805 -18.344 -17.375 1 93.31 184 VAL A C 1
ATOM 1324 O O . VAL A 1 184 ? 7.371 -18.781 -16.359 1 93.31 184 VAL A O 1
ATOM 1327 N N . ASP A 1 185 ? 5.512 -18.109 -17.422 1 97.44 185 ASP A N 1
ATOM 1328 C CA . ASP A 1 185 ? 4.559 -18.562 -16.422 1 97.44 185 ASP A CA 1
ATOM 1329 C C . ASP A 1 185 ? 3.6 -19.594 -17 1 97.44 185 ASP A C 1
ATOM 1331 O O . ASP A 1 185 ? 3.264 -19.547 -18.188 1 97.44 185 ASP A O 1
ATOM 1335 N N . LEU A 1 186 ? 3.203 -20.562 -16.234 1 98.5 186 LEU A N 1
ATOM 1336 C CA . LEU A 1 186 ? 2.217 -21.547 -16.641 1 98.5 186 LEU A CA 1
ATOM 1337 C C . LEU A 1 186 ? 0.92 -21.391 -15.844 1 98.5 186 LEU A C 1
ATOM 1339 O O . LEU A 1 186 ? 0.92 -21.469 -14.617 1 98.5 186 LEU A O 1
ATOM 1343 N N . LEU A 1 187 ? -0.177 -21.062 -16.547 1 98.88 187 LEU A N 1
ATOM 1344 C CA . LEU A 1 187 ? -1.525 -21.078 -15.984 1 98.88 187 LEU A CA 1
ATOM 1345 C C . LEU A 1 187 ? -2.271 -22.328 -16.406 1 98.88 187 LEU A C 1
ATOM 1347 O O . LEU A 1 187 ? -2.344 -22.641 -17.609 1 98.88 187 LEU A O 1
ATOM 1351 N N . THR A 1 188 ? -2.834 -23.109 -15.453 1 98.88 188 THR A N 1
ATOM 1352 C CA . THR A 1 188 ? -3.578 -24.312 -15.828 1 98.88 188 THR A CA 1
ATOM 1353 C C . THR A 1 188 ? -4.602 -24.656 -14.75 1 98.88 188 THR A C 1
ATOM 1355 O O . THR A 1 188 ? -4.434 -24.297 -13.586 1 98.88 188 THR A O 1
ATOM 1358 N N . ASP A 1 189 ? -5.734 -25.281 -15.164 1 98.81 189 ASP A N 1
ATOM 1359 C CA . ASP A 1 189 ? -6.723 -25.844 -14.258 1 98.81 189 ASP A CA 1
ATOM 1360 C C . ASP A 1 189 ? -6.688 -27.375 -14.297 1 98.81 189 ASP A C 1
ATOM 1362 O O . ASP A 1 189 ? -7.59 -28.031 -13.773 1 98.81 189 ASP A O 1
ATOM 1366 N N . GLY A 1 190 ? -5.613 -27.859 -14.867 1 98.38 190 GLY A N 1
ATOM 1367 C CA . GLY A 1 190 ? -5.504 -29.297 -15.055 1 98.38 190 GLY A CA 1
ATOM 1368 C C . GLY A 1 190 ? -6.082 -29.781 -16.375 1 98.38 190 GLY A C 1
ATOM 1369 O O . GLY A 1 190 ? -5.781 -30.891 -16.812 1 98.38 190 GLY A O 1
ATOM 1370 N N . GLN A 1 191 ? -6.879 -28.984 -17.031 1 98.12 191 GLN A N 1
ATOM 1371 C CA . GLN A 1 191 ? -7.469 -29.312 -18.328 1 98.12 191 GLN A CA 1
ATOM 1372 C C . GLN A 1 191 ? -6.859 -28.469 -19.438 1 98.12 191 GLN A C 1
ATOM 1374 O O . GLN A 1 191 ? -6.512 -28.984 -20.5 1 98.12 191 GLN A O 1
ATOM 1379 N N . GLU A 1 192 ? -6.766 -27.156 -19.188 1 97.88 192 GLU A N 1
ATOM 1380 C CA . GLU A 1 192 ? -6.133 -26.234 -20.125 1 97.88 192 GLU A CA 1
ATOM 1381 C C . GLU A 1 192 ? -4.789 -25.75 -19.594 1 97.88 192 GLU A C 1
ATOM 1383 O O . GLU A 1 192 ? -4.605 -25.625 -18.391 1 97.88 192 GLU A O 1
ATOM 1388 N N . GLU A 1 193 ? -3.938 -25.5 -20.562 1 98.19 193 GLU A N 1
ATOM 1389 C CA . GLU A 1 193 ? -2.643 -24.906 -20.25 1 98.19 193 GLU A CA 1
ATOM 1390 C C . GLU A 1 193 ? -2.436 -23.609 -21.031 1 98.19 193 GLU A C 1
ATOM 1392 O O . GLU A 1 193 ? -2.678 -23.562 -22.234 1 98.19 193 GLU A O 1
ATOM 1397 N N . HIS A 1 194 ? -2.1 -22.594 -20.344 1 98.62 194 HIS A N 1
ATOM 1398 C CA . HIS A 1 194 ? -1.721 -21.328 -20.938 1 98.62 194 HIS A CA 1
ATOM 1399 C C . HIS A 1 194 ? -0.308 -20.922 -20.531 1 98.62 194 HIS A C 1
ATOM 1401 O O . HIS A 1 194 ? -0.044 -20.672 -19.359 1 98.62 194 HIS A O 1
ATOM 1407 N N . TRP A 1 195 ? 0.562 -20.969 -21.531 1 97.62 195 TRP A N 1
ATOM 1408 C CA . TRP A 1 195 ? 1.931 -20.5 -21.312 1 97.62 195 TRP A CA 1
ATOM 1409 C C . TRP A 1 195 ? 2.061 -19.016 -21.594 1 97.62 195 TRP A C 1
ATOM 1411 O O . TRP A 1 195 ? 1.89 -18.578 -22.734 1 97.62 195 TRP A O 1
ATOM 1421 N N . LEU A 1 196 ? 2.34 -18.234 -20.562 1 97.5 196 LEU A N 1
ATOM 1422 C CA . LEU A 1 196 ? 2.486 -16.781 -20.672 1 97.5 196 LEU A CA 1
ATOM 1423 C C . LEU A 1 196 ? 3.959 -16.391 -20.734 1 97.5 196 LEU A C 1
ATOM 1425 O O . LEU A 1 196 ? 4.645 -16.375 -19.703 1 97.5 196 LEU A O 1
ATOM 1429 N N . ARG A 1 197 ? 4.418 -15.984 -21.891 1 94.75 197 ARG A N 1
ATOM 1430 C CA . ARG A 1 197 ? 5.824 -15.656 -22.125 1 94.75 197 ARG A CA 1
ATOM 1431 C C . ARG A 1 197 ? 6.016 -14.148 -22.281 1 94.75 197 ARG A C 1
ATOM 1433 O O . ARG A 1 197 ? 5.168 -13.469 -22.859 1 94.75 197 ARG A O 1
ATOM 1440 N N . ALA A 1 198 ? 7.027 -13.672 -21.703 1 92.12 198 ALA A N 1
ATOM 1441 C CA . ALA A 1 198 ? 7.398 -12.266 -21.828 1 92.12 198 ALA A CA 1
ATOM 1442 C C . ALA A 1 198 ? 8.914 -12.094 -21.859 1 92.12 198 ALA A C 1
ATOM 1444 O O . ALA A 1 198 ? 9.656 -12.969 -21.391 1 92.12 198 ALA A O 1
ATOM 1445 N N . PRO A 1 199 ? 9.398 -11.016 -22.453 1 87.56 199 PRO A N 1
ATOM 1446 C CA . PRO A 1 199 ? 10.844 -10.758 -22.406 1 87.56 199 PRO A CA 1
ATOM 1447 C C . PRO A 1 199 ? 11.375 -10.594 -20.984 1 87.56 199 PRO A C 1
ATOM 1449 O O . PRO A 1 199 ? 10.695 -10.023 -20.125 1 87.56 199 PRO A O 1
ATOM 1452 N N . ARG A 1 200 ? 12.5 -11.062 -20.875 1 85.56 200 ARG A N 1
ATOM 1453 C CA . ARG A 1 200 ? 13.195 -10.82 -19.625 1 85.56 200 ARG A CA 1
ATOM 1454 C C . ARG A 1 200 ? 13.914 -9.477 -19.641 1 85.56 200 ARG A C 1
ATOM 1456 O O . ARG A 1 200 ? 14.609 -9.156 -20.609 1 85.56 200 ARG A O 1
ATOM 1463 N N . HIS A 1 201 ? 13.625 -8.797 -18.688 1 82.44 201 HIS A N 1
ATOM 1464 C CA . HIS A 1 201 ? 14.312 -7.508 -18.594 1 82.44 201 HIS A CA 1
ATOM 1465 C C . HIS A 1 201 ? 15.477 -7.574 -17.609 1 82.44 201 HIS A C 1
ATOM 1467 O O . HIS A 1 201 ? 15.375 -8.219 -16.562 1 82.44 201 HIS A O 1
ATOM 1473 N N . ASP A 1 202 ? 16.594 -7.055 -18.062 1 78.38 202 ASP A N 1
ATOM 1474 C CA . ASP A 1 202 ? 17.75 -6.957 -17.172 1 78.38 202 ASP A CA 1
ATOM 1475 C C . ASP A 1 202 ? 17.578 -5.809 -16.172 1 78.38 202 ASP A C 1
ATOM 1477 O O . ASP A 1 202 ? 18.172 -4.738 -16.359 1 78.38 202 ASP A O 1
ATOM 1481 N N . ASN A 1 203 ? 16.703 -5.98 -15.43 1 82.12 203 ASN A N 1
ATOM 1482 C CA . ASN A 1 203 ? 16.375 -4.992 -14.406 1 82.12 203 ASN A CA 1
ATOM 1483 C C . ASN A 1 203 ? 16.406 -5.609 -13.008 1 82.12 203 ASN A C 1
ATOM 1485 O O . ASN A 1 203 ? 15.805 -6.664 -12.781 1 82.12 203 ASN A O 1
ATOM 1489 N N . ARG A 1 204 ? 17.141 -4.91 -12.133 1 85.25 204 ARG A N 1
ATOM 1490 C CA . ARG A 1 204 ? 17.297 -5.445 -10.789 1 85.25 204 ARG A CA 1
ATOM 1491 C C . ARG A 1 204 ? 16.188 -4.957 -9.875 1 85.25 204 ARG A C 1
ATOM 1493 O O . ARG A 1 204 ? 16.109 -5.344 -8.703 1 85.25 204 ARG A O 1
ATOM 1500 N N . HIS A 1 205 ? 15.297 -4.223 -10.438 1 90.75 205 HIS A N 1
ATOM 1501 C CA . HIS A 1 205 ? 14.25 -3.637 -9.609 1 90.75 205 HIS A CA 1
ATOM 1502 C C . HIS A 1 205 ? 12.953 -4.434 -9.727 1 90.75 205 HIS A C 1
ATOM 1504 O O . HIS A 1 205 ? 12.039 -4.043 -10.461 1 90.75 205 HIS A O 1
ATOM 1510 N N . THR A 1 206 ? 12.891 -5.477 -8.922 1 91.81 206 THR A N 1
ATOM 1511 C CA . THR A 1 206 ? 11.812 -6.457 -9.047 1 91.81 206 THR A CA 1
ATOM 1512 C C . THR A 1 206 ? 11.07 -6.621 -7.727 1 91.81 206 THR A C 1
ATOM 1514 O O . THR A 1 206 ? 10.281 -7.555 -7.562 1 91.81 206 THR A O 1
ATOM 1517 N N . HIS A 1 207 ? 11.367 -5.773 -6.75 1 95 207 HIS A N 1
ATOM 1518 C CA . HIS A 1 207 ? 10.648 -5.84 -5.484 1 95 207 HIS A CA 1
ATOM 1519 C C . HIS A 1 207 ? 9.156 -5.609 -5.684 1 95 207 HIS A C 1
ATOM 1521 O O . HIS A 1 207 ? 8.75 -4.625 -6.309 1 95 207 HIS A O 1
ATOM 1527 N N . GLY A 1 208 ? 8.344 -6.539 -5.262 1 96.12 208 GLY A N 1
ATOM 1528 C CA . GLY A 1 208 ? 6.895 -6.422 -5.336 1 96.12 208 GLY A CA 1
ATOM 1529 C C . GLY A 1 208 ? 6.305 -7.047 -6.586 1 96.12 208 GLY A C 1
ATOM 1530 O O . GLY A 1 208 ? 5.098 -6.957 -6.82 1 96.12 208 GLY A O 1
ATOM 1531 N N . THR A 1 209 ? 7.086 -7.781 -7.387 1 95.81 209 THR A N 1
ATOM 1532 C CA . THR A 1 209 ? 6.633 -8.375 -8.641 1 95.81 209 THR A CA 1
ATOM 1533 C C . THR A 1 209 ? 5.469 -9.336 -8.391 1 95.81 209 THR A C 1
ATOM 1535 O O . THR A 1 209 ? 4.453 -9.273 -9.086 1 95.81 209 THR A O 1
ATOM 1538 N N . GLY A 1 210 ? 5.609 -10.203 -7.402 1 96.69 210 GLY A N 1
ATOM 1539 C CA . GLY A 1 210 ? 4.57 -11.172 -7.094 1 96.69 210 GLY A CA 1
ATOM 1540 C C . GLY A 1 210 ? 3.277 -10.531 -6.629 1 96.69 210 GLY A C 1
ATOM 1541 O O . GLY A 1 210 ? 2.193 -10.906 -7.082 1 96.69 210 GLY A O 1
ATOM 1542 N N . CYS A 1 211 ? 3.352 -9.594 -5.668 1 98.56 211 CYS A N 1
ATOM 1543 C CA . CYS A 1 211 ? 2.186 -8.859 -5.184 1 98.56 211 CYS A CA 1
ATOM 1544 C C . CYS A 1 211 ? 1.471 -8.156 -6.332 1 98.56 211 CYS A C 1
ATOM 1546 O O . CYS A 1 211 ? 0.24 -8.164 -6.398 1 98.56 211 CYS A O 1
ATOM 1548 N N . THR A 1 212 ? 2.223 -7.531 -7.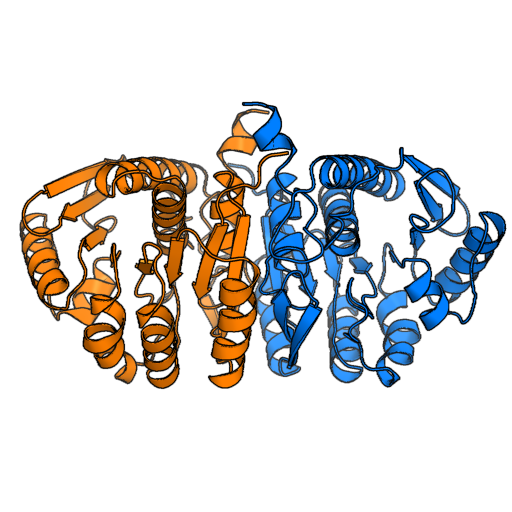242 1 98.62 212 THR A N 1
ATOM 1549 C CA . THR A 1 212 ? 1.692 -6.777 -8.375 1 98.62 212 THR A CA 1
ATOM 1550 C C . THR A 1 212 ? 0.961 -7.703 -9.344 1 98.62 212 THR A C 1
ATOM 1552 O O . THR A 1 212 ? -0.152 -7.398 -9.781 1 98.62 212 THR A O 1
ATOM 1555 N N . LEU A 1 213 ? 1.561 -8.828 -9.68 1 98.62 213 LEU A N 1
ATOM 1556 C CA . LEU A 1 213 ? 0.948 -9.781 -10.602 1 98.62 213 LEU A CA 1
ATOM 1557 C C . LEU A 1 213 ? -0.355 -10.328 -10.031 1 98.62 213 LEU A C 1
ATOM 1559 O O . LEU A 1 213 ? -1.38 -10.344 -10.719 1 98.62 213 LEU A O 1
ATOM 1563 N N . ALA A 1 214 ? -0.292 -10.781 -8.789 1 98.94 214 ALA A N 1
ATOM 1564 C CA . ALA A 1 214 ? -1.471 -11.359 -8.156 1 98.94 214 ALA A CA 1
ATOM 1565 C C . ALA A 1 214 ? -2.604 -10.344 -8.062 1 98.94 214 ALA A C 1
ATOM 1567 O O . ALA A 1 214 ? -3.768 -10.68 -8.305 1 98.94 214 ALA A O 1
ATOM 1568 N N . SER A 1 215 ? -2.264 -9.133 -7.719 1 98.94 215 SER A N 1
ATOM 1569 C CA . SER A 1 215 ? -3.268 -8.086 -7.629 1 98.94 215 SER A CA 1
ATOM 1570 C C . SER A 1 215 ? -3.854 -7.762 -9 1 98.94 215 SER A C 1
ATOM 1572 O O . SER A 1 215 ? -5.055 -7.5 -9.125 1 98.94 215 SER A O 1
ATOM 1574 N N . ALA A 1 216 ? -3.016 -7.727 -10.023 1 98.94 216 ALA A N 1
ATOM 1575 C CA . ALA A 1 216 ? -3.492 -7.469 -11.383 1 98.94 216 ALA A CA 1
ATOM 1576 C C . ALA A 1 216 ? -4.445 -8.57 -11.844 1 98.94 216 ALA A C 1
ATOM 1578 O O . ALA A 1 216 ? -5.43 -8.297 -12.539 1 98.94 216 ALA A O 1
ATOM 1579 N N . VAL A 1 217 ? -4.16 -9.82 -11.523 1 98.94 217 VAL A N 1
ATOM 1580 C CA . VAL A 1 217 ? -5.082 -10.914 -11.82 1 98.94 217 VAL A CA 1
ATOM 1581 C C . VAL A 1 217 ? -6.418 -10.664 -11.125 1 98.94 217 VAL A C 1
ATOM 1583 O O . VAL A 1 217 ? -7.48 -10.812 -11.742 1 98.94 217 VAL A O 1
ATOM 1586 N N . ALA A 1 218 ? -6.375 -10.328 -9.844 1 98.94 218 ALA A N 1
ATOM 1587 C CA . ALA A 1 218 ? -7.59 -10.062 -9.07 1 98.94 218 ALA A CA 1
ATOM 1588 C C . ALA A 1 218 ? -8.406 -8.945 -9.719 1 98.94 218 ALA A C 1
ATOM 1590 O O . ALA A 1 218 ? -9.641 -9.008 -9.75 1 98.94 218 ALA A O 1
ATOM 1591 N N . VAL A 1 219 ? -7.715 -7.902 -10.242 1 98.94 219 VAL A N 1
ATOM 1592 C CA . VAL A 1 219 ? -8.391 -6.793 -10.906 1 98.94 219 VAL A CA 1
ATOM 1593 C C . VAL A 1 219 ? -9.133 -7.309 -12.141 1 98.94 219 VAL A C 1
ATOM 1595 O O . VAL A 1 219 ? -10.281 -6.941 -12.383 1 98.94 219 VAL A O 1
ATOM 1598 N N . GLY A 1 220 ? -8.469 -8.125 -12.945 1 98.94 220 GLY A N 1
ATOM 1599 C CA . GLY A 1 220 ? -9.125 -8.703 -14.109 1 98.94 220 GLY A CA 1
ATOM 1600 C C . GLY A 1 220 ? -10.367 -9.5 -13.758 1 98.94 220 GLY A C 1
ATOM 1601 O O . GLY A 1 220 ? -11.398 -9.375 -14.414 1 98.94 220 GLY A O 1
ATOM 1602 N N . LEU A 1 221 ? -10.273 -10.305 -12.719 1 98.94 221 LEU A N 1
ATOM 1603 C CA . LEU A 1 221 ? -11.391 -11.125 -12.281 1 98.94 221 LEU A CA 1
ATOM 1604 C C . LEU A 1 221 ? -12.531 -10.266 -11.766 1 98.94 221 LEU A C 1
ATOM 1606 O O . LEU A 1 221 ? -13.703 -10.562 -12.008 1 98.94 221 LEU A O 1
ATOM 1610 N N . ALA A 1 222 ? -12.18 -9.25 -11.062 1 98.88 222 ALA A N 1
ATOM 1611 C CA . ALA A 1 222 ? -13.188 -8.328 -10.547 1 98.88 222 ALA A CA 1
ATOM 1612 C C . ALA A 1 222 ? -13.969 -7.676 -11.68 1 98.88 222 ALA A C 1
ATOM 1614 O O . ALA A 1 222 ? -15.141 -7.312 -11.508 1 98.88 222 ALA A O 1
ATOM 1615 N N . ARG A 1 223 ? -13.383 -7.543 -12.828 1 98.38 223 ARG A N 1
ATOM 1616 C CA . ARG A 1 223 ? -14 -6.941 -14.008 1 98.38 223 ARG A CA 1
ATOM 1617 C C . ARG A 1 223 ? -14.805 -7.977 -14.789 1 98.38 223 ARG A C 1
ATOM 1619 O O . ARG A 1 223 ? -15.367 -7.66 -15.836 1 98.38 223 ARG A O 1
ATOM 1626 N N . GLY A 1 224 ? -14.773 -9.18 -14.344 1 98.5 224 GLY A N 1
ATOM 1627 C CA . GLY A 1 224 ? -15.578 -10.219 -14.969 1 98.5 224 GLY A CA 1
ATOM 1628 C C . GLY A 1 224 ? -14.828 -10.984 -16.031 1 98.5 224 GLY A C 1
ATOM 1629 O O . GLY A 1 224 ? -15.422 -11.781 -16.766 1 98.5 224 GLY A O 1
ATOM 1630 N N . LEU A 1 225 ? -13.562 -10.812 -16.172 1 98.88 225 LEU A N 1
ATOM 1631 C CA . LEU A 1 225 ? -12.789 -11.547 -17.172 1 98.88 225 LEU A CA 1
ATOM 1632 C C . LEU A 1 225 ? -12.648 -13.016 -16.766 1 98.88 225 LEU A C 1
ATOM 1634 O O . LEU A 1 225 ? -12.594 -13.336 -15.57 1 98.88 225 LEU A O 1
ATOM 1638 N N . ALA A 1 226 ? -12.562 -13.836 -17.797 1 98.81 226 ALA A N 1
ATOM 1639 C CA . ALA A 1 226 ? -12.188 -15.227 -17.547 1 98.81 226 ALA A CA 1
ATOM 1640 C C . ALA A 1 226 ? -10.766 -15.32 -17.016 1 98.81 226 ALA A C 1
ATOM 1642 O O . ALA A 1 226 ? -9.93 -14.461 -17.281 1 98.81 226 ALA A O 1
ATOM 1643 N N . VAL A 1 227 ? -10.453 -16.375 -16.312 1 98.88 227 VAL A N 1
ATOM 1644 C CA . VAL A 1 227 ? -9.188 -16.547 -15.609 1 98.88 227 VAL A CA 1
ATOM 1645 C C . VAL A 1 227 ? -8.031 -16.438 -16.594 1 98.88 227 VAL A C 1
ATOM 1647 O O . VAL A 1 227 ? -7.066 -15.703 -16.344 1 98.88 227 VAL A O 1
ATOM 1650 N N . PRO A 1 228 ? -8.062 -17.109 -17.781 1 98.88 228 PRO A N 1
ATOM 1651 C CA . PRO A 1 228 ? -6.934 -17 -18.703 1 98.88 228 PRO A CA 1
ATOM 1652 C C . PRO A 1 228 ? -6.715 -15.57 -19.203 1 98.88 228 PRO A C 1
ATOM 1654 O O . PRO A 1 228 ? -5.57 -15.125 -19.312 1 98.88 228 PRO A O 1
ATOM 1657 N N . GLU A 1 229 ? -7.73 -14.883 -19.453 1 98.88 229 GLU A N 1
ATOM 1658 C CA . GLU A 1 229 ? -7.609 -13.5 -19.922 1 98.88 229 GLU A CA 1
ATOM 1659 C C . GLU A 1 229 ? -7.09 -12.586 -18.812 1 98.88 229 GLU A C 1
ATOM 1661 O O . GLU A 1 229 ? -6.25 -11.719 -19.062 1 98.88 229 GLU A O 1
ATOM 1666 N N . ALA A 1 230 ? -7.629 -12.766 -17.594 1 98.94 230 ALA A N 1
ATOM 1667 C CA . ALA A 1 230 ? -7.141 -11.992 -16.453 1 98.94 230 ALA A CA 1
ATOM 1668 C C . ALA A 1 230 ? -5.645 -12.203 -16.234 1 98.94 230 ALA A C 1
ATOM 1670 O O . ALA A 1 230 ? -4.906 -11.242 -16 1 98.94 230 ALA A O 1
ATOM 1671 N N . ALA A 1 231 ? -5.203 -13.422 -16.344 1 98.88 231 ALA A N 1
ATOM 1672 C CA . ALA A 1 231 ? -3.793 -13.75 -16.156 1 98.88 231 ALA A CA 1
ATOM 1673 C C . ALA A 1 231 ? -2.934 -13.141 -17.266 1 98.88 231 ALA A C 1
ATOM 1675 O O . ALA A 1 231 ? -1.836 -12.648 -17 1 98.88 231 ALA A O 1
ATOM 1676 N N . ARG A 1 232 ? -3.389 -13.242 -18.484 1 98.69 232 ARG A N 1
ATOM 1677 C CA . ARG A 1 232 ? -2.646 -12.68 -19.609 1 98.69 232 ARG A CA 1
ATOM 1678 C C . ARG A 1 232 ? -2.461 -11.172 -19.453 1 98.69 232 ARG A C 1
ATOM 1680 O O . ARG A 1 232 ? -1.357 -10.656 -19.625 1 98.69 232 ARG A O 1
ATOM 1687 N N . ARG A 1 233 ? -3.5 -10.461 -19.125 1 98.69 233 ARG A N 1
ATOM 1688 C CA . ARG A 1 233 ? -3.43 -9.016 -18.938 1 98.69 233 ARG A CA 1
ATOM 1689 C C . ARG A 1 233 ? -2.531 -8.656 -17.766 1 98.69 233 ARG A C 1
ATOM 1691 O O . ARG A 1 233 ? -1.811 -7.656 -17.797 1 98.69 233 ARG A O 1
ATOM 1698 N N . ALA A 1 234 ? -2.635 -9.477 -16.688 1 98.75 234 ALA A N 1
ATOM 1699 C CA . ALA A 1 234 ? -1.774 -9.266 -15.523 1 98.75 234 ALA A CA 1
ATOM 1700 C C . ALA A 1 234 ? -0.303 -9.422 -15.898 1 98.75 234 ALA A C 1
ATOM 1702 O O . ALA A 1 234 ? 0.543 -8.641 -15.461 1 98.75 234 ALA A O 1
ATOM 1703 N N . LYS A 1 235 ? 0.02 -10.406 -16.703 1 97.75 235 LYS A N 1
ATOM 1704 C CA . LYS A 1 235 ? 1.384 -10.641 -17.172 1 97.75 235 LYS A CA 1
ATOM 1705 C C . LYS A 1 235 ? 1.897 -9.453 -17.969 1 97.75 235 LYS A C 1
ATOM 1707 O O . LYS A 1 235 ? 3.045 -9.031 -17.812 1 97.75 235 LYS A O 1
ATOM 1712 N N . GLU A 1 236 ? 1.093 -8.961 -18.828 1 97.38 236 GLU A N 1
ATOM 1713 C CA . GLU A 1 236 ? 1.465 -7.789 -19.625 1 97.38 236 GLU A CA 1
ATOM 1714 C C . GLU A 1 236 ? 1.75 -6.586 -18.734 1 97.38 236 GLU A C 1
ATOM 1716 O O . GLU A 1 236 ? 2.738 -5.879 -18.938 1 97.38 236 GLU A O 1
ATOM 1721 N N . TYR A 1 237 ? 0.866 -6.371 -17.781 1 97.5 237 TYR A N 1
ATOM 1722 C CA . TYR A 1 237 ? 1.008 -5.23 -16.891 1 97.5 237 TYR A CA 1
ATOM 1723 C C . TYR A 1 237 ? 2.293 -5.336 -16.078 1 97.5 237 TYR A C 1
ATOM 1725 O O . TYR A 1 237 ? 3.061 -4.375 -15.984 1 97.5 237 TYR A O 1
ATOM 1733 N N . VAL A 1 238 ? 2.529 -6.527 -15.453 1 96.75 238 VAL A N 1
ATOM 1734 C CA . VAL A 1 238 ? 3.666 -6.672 -14.547 1 96.75 238 VAL A CA 1
ATOM 1735 C C . VAL A 1 238 ? 4.969 -6.645 -15.344 1 96.75 238 VAL A C 1
ATOM 1737 O O . VAL A 1 238 ? 5.984 -6.137 -14.867 1 96.75 238 VAL A O 1
ATOM 1740 N N . THR A 1 239 ? 4.945 -7.137 -16.562 1 95.5 239 THR A N 1
ATOM 1741 C CA . THR A 1 239 ? 6.129 -7.09 -17.422 1 95.5 239 THR A CA 1
ATOM 1742 C C . THR A 1 239 ? 6.527 -5.645 -17.719 1 95.5 239 THR A C 1
ATOM 1744 O O . THR A 1 239 ? 7.703 -5.289 -17.625 1 95.5 239 THR A O 1
ATOM 1747 N N . ALA A 1 240 ? 5.594 -4.852 -18.031 1 95.5 240 ALA A N 1
ATOM 1748 C CA . ALA A 1 240 ? 5.859 -3.439 -18.281 1 95.5 240 ALA A CA 1
ATOM 1749 C C . ALA A 1 240 ? 6.312 -2.732 -17 1 95.5 240 ALA A C 1
ATOM 1751 O O . ALA A 1 240 ? 7.18 -1.858 -17.047 1 95.5 240 ALA A O 1
ATOM 1752 N N . ALA A 1 241 ? 5.688 -3.088 -15.914 1 96.19 241 ALA A N 1
ATOM 1753 C CA . ALA A 1 241 ? 6.055 -2.494 -14.633 1 96.19 241 ALA A CA 1
ATOM 1754 C C . ALA A 1 241 ? 7.496 -2.834 -14.258 1 96.19 241 ALA A C 1
ATOM 1756 O O . ALA A 1 241 ? 8.203 -2.012 -13.672 1 96.19 241 ALA A O 1
ATOM 1757 N N . ILE A 1 242 ? 7.906 -4.055 -14.516 1 95.31 242 ILE A N 1
ATOM 1758 C CA . ILE A 1 242 ? 9.281 -4.48 -14.273 1 95.31 242 ILE A CA 1
ATOM 1759 C C . ILE A 1 242 ? 10.234 -3.684 -15.164 1 95.31 242 ILE A C 1
ATOM 1761 O O . ILE A 1 242 ? 11.266 -3.203 -14.695 1 95.31 242 ILE A O 1
ATOM 1765 N N . ALA A 1 243 ? 9.93 -3.578 -16.406 1 94.06 243 ALA A N 1
ATOM 1766 C CA . ALA A 1 243 ? 10.766 -2.834 -17.344 1 94.06 243 ALA A CA 1
ATOM 1767 C C . ALA A 1 243 ? 10.945 -1.387 -16.891 1 94.06 243 ALA A C 1
ATOM 1769 O O . ALA A 1 243 ? 12 -0.79 -17.109 1 94.06 243 ALA A O 1
ATOM 1770 N N . ALA A 1 244 ? 9.977 -0.839 -16.297 1 94.94 244 ALA A N 1
ATOM 1771 C CA . ALA A 1 244 ? 9.984 0.563 -15.891 1 94.94 244 ALA A CA 1
ATOM 1772 C C . ALA A 1 244 ? 10.492 0.715 -14.461 1 94.94 244 ALA A C 1
ATOM 1774 O O . ALA A 1 244 ? 10.516 1.822 -13.922 1 94.94 244 ALA A O 1
ATOM 1775 N N . GLY A 1 245 ? 10.875 -0.459 -13.82 1 95.38 245 GLY A N 1
ATOM 1776 C CA . GLY A 1 245 ? 11.352 -0.396 -12.445 1 95.38 245 GLY A CA 1
ATOM 1777 C C . GLY A 1 245 ? 12.461 0.621 -12.242 1 95.38 245 GLY A C 1
ATOM 1778 O O . GLY A 1 245 ? 13.109 1.034 -13.203 1 95.38 245 GLY A O 1
ATOM 1779 N N . PHE A 1 246 ? 12.656 1.102 -11.031 1 95.56 246 PHE A N 1
ATOM 1780 C CA . PHE A 1 246 ? 13.609 2.176 -10.773 1 95.56 246 PHE A CA 1
ATOM 1781 C C . PHE A 1 246 ? 14.359 1.931 -9.469 1 95.56 246 PHE A C 1
ATOM 1783 O O . PHE A 1 246 ? 13.875 1.221 -8.586 1 95.56 246 PHE A O 1
ATOM 1790 N N . PRO A 1 247 ? 15.562 2.504 -9.414 1 95.19 247 PRO A N 1
ATOM 1791 C CA . PRO A 1 247 ? 16.328 2.35 -8.172 1 95.19 247 PRO A CA 1
ATOM 1792 C C . PRO A 1 247 ? 15.648 3.014 -6.977 1 95.19 247 PRO A C 1
ATOM 1794 O O . PRO A 1 247 ? 15.055 4.086 -7.117 1 95.19 247 PRO A O 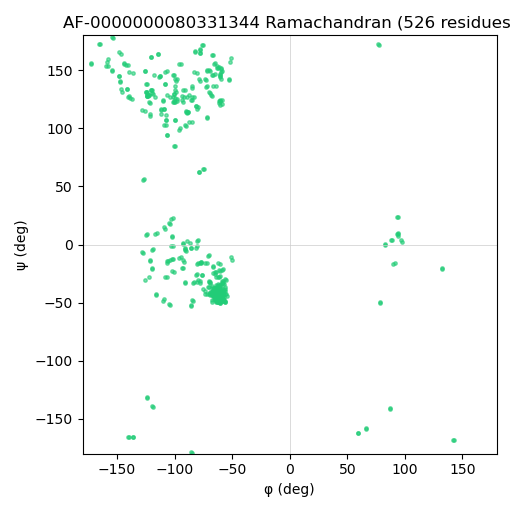1
ATOM 1797 N N . LEU A 1 248 ? 15.633 2.387 -5.957 1 95 248 LEU A N 1
ATOM 1798 C CA . LEU A 1 248 ? 15.141 2.869 -4.672 1 95 248 LEU A CA 1
ATOM 1799 C C . LEU A 1 248 ? 16.047 2.408 -3.535 1 95 248 LEU A C 1
ATOM 1801 O O . LEU A 1 248 ? 16.281 1.211 -3.377 1 95 248 LEU A O 1
ATOM 1805 N N . GLY A 1 249 ? 16.469 3.379 -2.738 1 95.44 249 GLY A N 1
ATOM 1806 C CA . GLY A 1 249 ? 17.391 3.008 -1.676 1 95.44 249 GLY A CA 1
ATOM 1807 C C . GLY A 1 249 ? 18.672 2.373 -2.189 1 95.44 249 GLY A C 1
ATOM 1808 O O . GLY A 1 249 ? 19.062 2.6 -3.334 1 95.44 249 GLY A O 1
ATOM 1809 N N . ALA A 1 250 ? 19.438 1.672 -1.331 1 96.69 250 ALA A N 1
ATOM 1810 C CA . ALA A 1 250 ? 20.75 1.097 -1.645 1 96.69 250 ALA A CA 1
ATOM 1811 C C . ALA A 1 250 ? 20.609 -0.33 -2.166 1 96.69 250 ALA A C 1
ATOM 1813 O O . ALA A 1 250 ? 21.594 -0.942 -2.59 1 96.69 250 ALA A O 1
ATOM 1814 N N . GLY A 1 251 ? 19.344 -0.87 -2.195 1 96.12 251 GLY A N 1
ATOM 1815 C CA . GLY A 1 251 ? 19.156 -2.27 -2.537 1 96.12 251 GLY A CA 1
ATOM 1816 C C . GLY A 1 251 ? 18.297 -2.467 -3.771 1 96.12 251 GLY A C 1
ATOM 1817 O O . GLY A 1 251 ? 18.484 -1.788 -4.781 1 96.12 251 GLY A O 1
ATOM 1818 N N . ILE A 1 252 ? 17.422 -3.457 -3.684 1 95.06 252 ILE A N 1
ATOM 1819 C CA . ILE A 1 252 ? 16.578 -3.832 -4.816 1 95.06 252 ILE A CA 1
ATOM 1820 C C . ILE A 1 252 ? 15.383 -2.895 -4.898 1 95.06 252 ILE A C 1
ATOM 1822 O O . ILE A 1 252 ? 14.586 -2.807 -3.961 1 95.06 252 ILE A O 1
ATOM 1826 N N . GLY A 1 253 ? 15.258 -2.15 -6.039 1 95.69 253 GLY A N 1
ATOM 1827 C CA . GLY A 1 253 ? 14.141 -1.244 -6.246 1 95.69 253 GLY A CA 1
ATOM 1828 C C . GLY A 1 253 ? 12.859 -1.956 -6.645 1 95.69 253 GLY A C 1
ATOM 1829 O O . GLY A 1 253 ? 12.883 -3.139 -6.988 1 95.69 253 GLY A O 1
ATOM 1830 N N . PRO A 1 254 ? 11.75 -1.274 -6.547 1 97.25 254 PRO A N 1
ATOM 1831 C CA . PRO A 1 254 ? 10.445 -1.845 -6.898 1 97.25 254 PRO A CA 1
ATOM 1832 C C . PRO A 1 254 ? 10.164 -1.792 -8.398 1 97.25 254 PRO A C 1
ATOM 1834 O O . PRO A 1 254 ? 10.875 -1.105 -9.141 1 97.25 254 PRO A O 1
ATOM 1837 N N . VAL A 1 255 ? 9.148 -2.529 -8.805 1 96.75 255 VAL A N 1
ATOM 1838 C CA . VAL A 1 255 ? 8.555 -2.297 -10.117 1 96.75 255 VAL A CA 1
ATOM 1839 C C . VAL A 1 255 ? 7.852 -0.94 -10.133 1 96.75 255 VAL A C 1
ATOM 1841 O O . VAL A 1 255 ? 7.656 -0.322 -9.078 1 96.75 255 VAL A O 1
ATOM 1844 N N . ASP A 1 256 ? 7.555 -0.411 -11.32 1 97.06 256 ASP A N 1
ATOM 1845 C CA . ASP A 1 256 ? 6.832 0.852 -11.438 1 97.06 256 ASP A CA 1
ATOM 1846 C C . ASP A 1 256 ? 5.34 0.613 -11.633 1 97.06 256 ASP A C 1
ATOM 1848 O O . ASP A 1 256 ? 4.867 0.481 -12.758 1 97.06 256 ASP A O 1
ATOM 1852 N N . HIS A 1 257 ? 4.551 0.722 -10.523 1 97.38 257 HIS A N 1
ATOM 1853 C CA . HIS A 1 257 ? 3.109 0.49 -10.562 1 97.38 257 HIS A CA 1
ATOM 1854 C C . HIS A 1 257 ? 2.41 1.538 -11.422 1 97.38 257 HIS A C 1
ATOM 1856 O O . HIS A 1 257 ? 1.301 1.308 -11.914 1 97.38 257 HIS A O 1
ATOM 1862 N N . GLY A 1 258 ? 3.02 2.738 -11.555 1 94.94 258 GLY A N 1
ATOM 1863 C CA . GLY A 1 258 ? 2.408 3.836 -12.289 1 94.94 258 GLY A CA 1
ATOM 1864 C C . GLY A 1 258 ? 2.982 4.016 -13.688 1 94.94 258 GLY A C 1
ATOM 1865 O O . GLY A 1 258 ? 2.91 5.102 -14.258 1 94.94 258 GLY A O 1
ATOM 1866 N N . TRP A 1 259 ? 3.566 3.016 -14.273 1 93.38 259 TRP A N 1
ATOM 1867 C CA . TRP A 1 259 ? 4.273 3.139 -15.547 1 93.38 259 TRP A CA 1
ATOM 1868 C C . TRP A 1 259 ? 3.344 3.646 -16.641 1 93.38 259 TRP A C 1
ATOM 1870 O O . TRP A 1 259 ? 3.773 4.371 -17.547 1 93.38 259 TRP A O 1
ATOM 1880 N N . ARG A 1 260 ? 2.031 3.33 -16.609 1 89.06 260 ARG A N 1
ATOM 1881 C CA . ARG A 1 260 ? 1.091 3.742 -17.641 1 89.06 260 ARG A CA 1
ATOM 1882 C C . ARG A 1 260 ? 0.896 5.254 -17.641 1 89.06 260 ARG A C 1
ATOM 1884 O O . ARG A 1 260 ? 0.723 5.871 -18.688 1 89.06 260 ARG A O 1
ATOM 1891 N N . SER A 1 261 ? 0.83 5.805 -16.484 1 81.75 261 SER A N 1
ATOM 1892 C CA . SER A 1 261 ? 0.574 7.234 -16.359 1 81.75 261 SER A CA 1
ATOM 1893 C C . SER A 1 261 ? 1.848 8.047 -16.578 1 81.75 261 SER A C 1
ATOM 1895 O O . SER A 1 261 ? 1.788 9.227 -16.906 1 81.75 261 SER A O 1
ATOM 1897 N N . ARG A 1 262 ? 2.973 7.527 -16.359 1 75.75 262 ARG A N 1
ATOM 1898 C CA . ARG A 1 262 ? 4.23 8.25 -16.484 1 75.75 262 ARG A CA 1
ATOM 1899 C C . ARG A 1 262 ? 4.715 8.258 -17.938 1 75.75 262 ARG A C 1
ATOM 1901 O O . ARG A 1 262 ? 5.461 9.148 -18.344 1 75.75 262 ARG A O 1
ATOM 1908 N N . THR A 1 263 ? 4.457 7.289 -18.594 1 56.72 263 THR A N 1
ATOM 1909 C CA . THR A 1 263 ? 4.887 7.215 -19.984 1 56.72 263 THR A CA 1
ATOM 1910 C C . THR A 1 263 ? 3.977 8.055 -20.891 1 56.72 263 THR A C 1
ATOM 1912 O O . THR A 1 263 ? 4.375 8.469 -21.969 1 56.72 263 THR A O 1
ATOM 1915 N N . GLY A 1 264 ? 2.703 8.195 -20.625 1 45.5 264 GLY A N 1
ATOM 1916 C CA . GLY A 1 264 ? 1.865 9 -21.5 1 45.5 264 GLY A CA 1
ATOM 1917 C C . GLY A 1 264 ? 2.133 10.492 -21.375 1 45.5 264 GLY A C 1
ATOM 1918 O O . GLY A 1 264 ? 1.484 11.297 -22.047 1 45.5 264 GLY A O 1
ATOM 1919 N N . GLY A 1 265 ? 2.799 11.102 -20.391 1 35.06 265 GLY A N 1
ATOM 1920 C CA . GLY A 1 265 ? 3.127 12.516 -20.453 1 35.06 265 GLY A CA 1
ATOM 1921 C C . GLY A 1 265 ? 4.379 12.797 -21.266 1 35.06 265 GLY A C 1
ATOM 1922 O O . GLY A 1 265 ? 5.219 11.914 -21.453 1 35.06 265 GLY A O 1
ATOM 1923 N N . MET B 1 1 ? 15.414 4.637 -15.938 1 63.03 1 MET B N 1
ATOM 1924 C CA . MET B 1 1 ? 14.188 5.379 -15.672 1 63.03 1 MET B CA 1
ATOM 1925 C C . MET B 1 1 ? 14.305 6.184 -14.383 1 63.03 1 MET B C 1
ATOM 1927 O O . MET B 1 1 ? 15.023 5.793 -13.461 1 63.03 1 MET B O 1
ATOM 1931 N N . THR B 1 2 ? 13.906 7.398 -14.43 1 83.81 2 THR B N 1
ATOM 1932 C CA . THR B 1 2 ? 14.062 8.359 -13.336 1 83.81 2 THR B CA 1
ATOM 1933 C C . THR B 1 2 ? 13.188 7.965 -12.148 1 83.81 2 THR B C 1
ATOM 1935 O O . THR B 1 2 ? 12.062 7.496 -12.32 1 83.81 2 THR B O 1
ATOM 1938 N N . THR B 1 3 ? 13.758 7.871 -10.977 1 92.31 3 THR B N 1
ATOM 1939 C CA . THR B 1 3 ? 13.062 7.594 -9.727 1 92.31 3 THR B CA 1
ATOM 1940 C C . THR B 1 3 ? 12.023 8.672 -9.43 1 92.31 3 THR B C 1
ATOM 1942 O O . THR B 1 3 ? 12.352 9.859 -9.398 1 92.31 3 THR B O 1
ATOM 1945 N N . PRO B 1 4 ? 10.805 8.312 -9.32 1 96.62 4 PRO B N 1
ATOM 1946 C CA . PRO B 1 4 ? 9.805 9.312 -8.93 1 96.62 4 PRO B CA 1
ATOM 1947 C C . PRO B 1 4 ? 10.07 9.914 -7.551 1 96.62 4 PRO B C 1
ATOM 1949 O O . PRO B 1 4 ? 10.727 9.281 -6.719 1 96.62 4 PRO B O 1
ATOM 1952 N N . PRO B 1 5 ? 9.609 11.18 -7.301 1 98.06 5 PRO B N 1
ATOM 1953 C CA . PRO B 1 5 ? 9.719 11.719 -5.945 1 98.06 5 PRO B CA 1
ATOM 1954 C C . PRO B 1 5 ? 9.117 10.797 -4.891 1 98.06 5 PRO B C 1
ATOM 1956 O O . PRO B 1 5 ? 8.086 10.164 -5.137 1 98.06 5 PRO B O 1
ATOM 1959 N N . ARG B 1 6 ? 9.758 10.719 -3.717 1 98.56 6 ARG B N 1
ATOM 1960 C CA . ARG B 1 6 ? 9.359 9.812 -2.641 1 98.56 6 ARG B CA 1
ATOM 1961 C C . ARG B 1 6 ? 8.578 10.555 -1.563 1 98.56 6 ARG B C 1
ATOM 1963 O O . ARG B 1 6 ? 9.062 11.523 -0.987 1 98.56 6 ARG B O 1
ATOM 1970 N N . VAL B 1 7 ? 7.363 10.094 -1.295 1 98.94 7 VAL B N 1
ATOM 1971 C CA . VAL B 1 7 ? 6.508 10.68 -0.266 1 98.94 7 VAL B CA 1
ATOM 1972 C C . VAL B 1 7 ? 6.164 9.625 0.781 1 98.94 7 VAL B C 1
ATOM 1974 O O . VAL B 1 7 ? 5.812 8.492 0.438 1 98.94 7 VAL B O 1
ATOM 1977 N N . LEU B 1 8 ? 6.293 9.961 2.062 1 98.94 8 LEU B N 1
ATOM 1978 C CA . LEU B 1 8 ? 6.004 9.062 3.178 1 98.94 8 LEU B CA 1
ATOM 1979 C C . LEU B 1 8 ? 4.754 9.508 3.924 1 98.94 8 LEU B C 1
ATOM 1981 O O . LEU B 1 8 ? 4.629 10.68 4.301 1 98.94 8 LEU B O 1
ATOM 1985 N N . THR B 1 9 ? 3.803 8.586 4.016 1 98.94 9 THR B N 1
ATOM 1986 C CA . THR B 1 9 ? 2.676 8.844 4.906 1 98.94 9 THR B CA 1
ATOM 1987 C C . THR B 1 9 ? 2.852 8.102 6.227 1 98.94 9 THR B C 1
ATOM 1989 O O . THR B 1 9 ? 3.305 6.953 6.246 1 98.94 9 THR B O 1
ATOM 1992 N N . ILE B 1 10 ? 2.721 8.781 7.324 1 98.94 10 ILE B N 1
ATOM 1993 C CA . ILE B 1 10 ? 2.635 8.227 8.672 1 98.94 10 ILE B CA 1
ATOM 1994 C C . ILE B 1 10 ? 1.207 8.359 9.195 1 98.94 10 ILE B C 1
ATOM 1996 O O . ILE B 1 10 ? 0.79 9.453 9.602 1 98.94 10 ILE B O 1
ATOM 2000 N N . ALA B 1 11 ? 0.44 7.301 9.195 1 98.88 11 ALA B N 1
ATOM 2001 C CA . ALA B 1 11 ? -0.989 7.418 9.477 1 98.88 11 ALA B CA 1
ATOM 2002 C C . ALA B 1 11 ? -1.601 6.051 9.773 1 98.88 11 ALA B C 1
ATOM 2004 O O . ALA B 1 11 ? -0.908 5.031 9.734 1 98.88 11 ALA B O 1
ATOM 2005 N N . GLY B 1 12 ? -2.859 6.07 10.195 1 98.75 12 GLY B N 1
ATOM 2006 C CA . GLY B 1 12 ? -3.617 4.84 10.359 1 98.75 12 GLY B CA 1
ATOM 2007 C C . GLY B 1 12 ? -4.125 4.277 9.039 1 98.75 12 GLY B C 1
ATOM 2008 O O . GLY B 1 12 ? -4.094 4.957 8.016 1 98.75 12 GLY B O 1
ATOM 2009 N N . SER B 1 13 ? -4.59 3.01 9.125 1 98.75 13 SER B N 1
ATOM 2010 C CA . SER B 1 13 ? -5.156 2.311 7.98 1 98.75 13 SER B CA 1
ATOM 2011 C C . SER B 1 13 ? -6.68 2.348 8.008 1 98.75 13 SER B C 1
ATOM 2013 O O . SER B 1 13 ? -7.289 2.242 9.07 1 98.75 13 SER B O 1
ATOM 2015 N N . ASP B 1 14 ? -7.293 2.596 6.883 1 98.69 14 ASP B N 1
ATOM 2016 C CA . ASP B 1 14 ? -8.727 2.469 6.652 1 98.69 14 ASP B CA 1
ATOM 2017 C C . ASP B 1 14 ? -9.039 1.253 5.785 1 98.69 14 ASP B C 1
ATOM 2019 O O . ASP B 1 14 ? -8.82 1.277 4.57 1 98.69 14 ASP B O 1
ATOM 2023 N N . SER B 1 15 ? -9.664 0.27 6.387 1 98.88 15 SER B N 1
ATOM 2024 C CA . SER B 1 15 ? -9.891 -0.991 5.688 1 98.88 15 SER B CA 1
ATOM 2025 C C . SER B 1 15 ? -10.781 -0.793 4.465 1 98.88 15 SER B C 1
ATOM 2027 O O . SER B 1 15 ? -10.648 -1.518 3.477 1 98.88 15 SER B O 1
ATOM 2029 N N . GLY B 1 16 ? -11.648 0.159 4.422 1 98.62 16 GLY B N 1
ATOM 2030 C CA . GLY B 1 16 ? -12.555 0.405 3.312 1 98.62 16 GLY B CA 1
ATOM 2031 C C . GLY B 1 16 ? -11.883 1.073 2.127 1 98.62 16 GLY B C 1
ATOM 2032 O O . GLY B 1 16 ? -12.453 1.127 1.034 1 98.62 16 GLY B O 1
ATOM 2033 N N . GLY B 1 17 ? -10.672 1.629 2.324 1 98.56 17 GLY B N 1
ATOM 2034 C CA . GLY B 1 17 ? -9.852 2.131 1.236 1 98.56 17 GLY B CA 1
ATOM 2035 C C . GLY B 1 17 ? -10.141 3.578 0.886 1 98.56 17 GLY B C 1
ATOM 2036 O O . GLY B 1 17 ? -9.586 4.113 -0.075 1 98.56 17 GLY B O 1
ATOM 2037 N N . GLY B 1 18 ? -11.031 4.219 1.658 1 97.94 18 GLY B N 1
ATOM 2038 C CA . GLY B 1 18 ? -11.438 5.574 1.312 1 97.94 18 GLY B CA 1
ATOM 2039 C C . GLY B 1 18 ? -10.609 6.637 2.014 1 97.94 18 GLY B C 1
ATOM 2040 O O . GLY B 1 18 ? -10.547 7.781 1.559 1 97.94 18 GLY B O 1
ATOM 2041 N N . ALA B 1 19 ? -9.945 6.309 3.084 1 98.38 19 ALA B N 1
ATOM 2042 C CA . ALA B 1 19 ? -9.117 7.215 3.875 1 98.38 19 ALA B CA 1
ATOM 2043 C C . ALA B 1 19 ? -7.836 6.531 4.344 1 98.38 19 ALA B C 1
ATOM 2045 O O . ALA B 1 19 ? -7.383 5.566 3.725 1 98.38 19 ALA B O 1
ATOM 2046 N N . GLY B 1 20 ? -7.164 7.113 5.277 1 98.56 20 GLY B N 1
ATOM 2047 C CA . GLY B 1 20 ? -5.973 6.496 5.84 1 98.56 20 GLY B CA 1
ATOM 2048 C C . GLY B 1 20 ? -4.832 6.391 4.848 1 98.56 20 GLY B C 1
ATOM 2049 O O . GLY B 1 20 ? -4.785 7.133 3.863 1 98.56 20 GLY B O 1
ATOM 2050 N N . ILE B 1 21 ? -3.883 5.441 5.137 1 98.88 21 ILE B N 1
ATOM 2051 C CA . ILE B 1 21 ? -2.719 5.281 4.273 1 98.88 21 ILE B CA 1
ATOM 2052 C C . ILE B 1 21 ? -3.168 4.816 2.887 1 98.88 21 ILE B C 1
ATOM 2054 O O . ILE B 1 21 ? -2.467 5.035 1.896 1 98.88 21 ILE B O 1
ATOM 2058 N N . GLN B 1 22 ? -4.414 4.156 2.812 1 98.88 22 GLN B N 1
ATOM 2059 C CA . GLN B 1 22 ? -4.922 3.719 1.518 1 98.88 22 GLN B CA 1
ATOM 2060 C C . GLN B 1 22 ? -5.195 4.91 0.603 1 98.88 22 GLN B C 1
ATOM 2062 O O . GLN B 1 22 ? -4.754 4.93 -0.547 1 98.88 22 GLN B O 1
ATOM 2067 N N . ALA B 1 23 ? -5.883 5.93 1.154 1 98.81 23 ALA B N 1
ATOM 2068 C CA . ALA B 1 23 ? -6.133 7.145 0.382 1 98.81 23 ALA B CA 1
ATOM 2069 C C . ALA B 1 23 ? -4.828 7.859 0.044 1 98.81 23 ALA B C 1
ATOM 2071 O O . ALA B 1 23 ? -4.688 8.422 -1.045 1 98.81 23 ALA B O 1
ATOM 2072 N N . ASP B 1 24 ? -3.9 7.875 1.004 1 98.94 24 ASP B N 1
ATOM 2073 C CA . ASP B 1 24 ? -2.611 8.531 0.797 1 98.94 24 ASP B CA 1
ATOM 2074 C C . ASP B 1 24 ? -1.85 7.887 -0.36 1 98.94 24 ASP B C 1
ATOM 2076 O O . ASP B 1 24 ? -1.383 8.586 -1.265 1 98.94 24 ASP B O 1
ATOM 2080 N N . LEU B 1 25 ? -1.754 6.578 -0.327 1 98.94 25 LEU B N 1
ATOM 2081 C CA . LEU B 1 25 ? -1.011 5.844 -1.347 1 98.94 25 LEU B CA 1
ATOM 2082 C C . LEU B 1 25 ? -1.664 6.008 -2.715 1 98.94 25 LEU B C 1
ATOM 2084 O O . LEU B 1 25 ? -0.971 6.137 -3.729 1 98.94 25 LEU B O 1
ATOM 2088 N N . LYS B 1 26 ? -2.99 5.953 -2.789 1 98.69 26 LYS B N 1
ATOM 2089 C CA . LYS B 1 26 ? -3.701 6.156 -4.047 1 98.69 26 LYS B CA 1
ATOM 2090 C C . LYS B 1 26 ? -3.438 7.547 -4.609 1 98.69 26 LYS B C 1
ATOM 2092 O O . LYS B 1 26 ? -3.193 7.703 -5.809 1 98.69 26 LYS B O 1
ATOM 2097 N N . THR B 1 27 ? -3.475 8.594 -3.742 1 98.75 27 THR B N 1
ATOM 2098 C CA . THR B 1 27 ? -3.221 9.969 -4.16 1 98.75 27 THR B CA 1
ATOM 2099 C C . THR B 1 27 ? -1.796 10.117 -4.688 1 98.75 27 THR B C 1
ATOM 2101 O O . THR B 1 27 ? -1.578 10.719 -5.742 1 98.75 27 THR B O 1
ATOM 2104 N N . MET B 1 28 ? -0.854 9.547 -3.943 1 98.75 28 MET B N 1
ATOM 2105 C CA . MET B 1 28 ?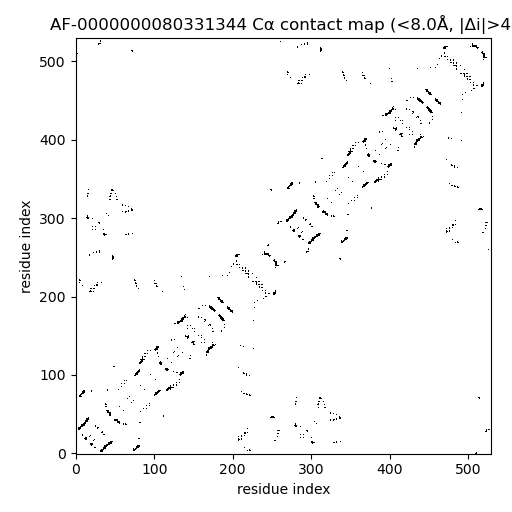 0.556 9.641 -4.312 1 98.75 28 MET B CA 1
ATOM 2106 C C . MET B 1 28 ? 0.814 8.984 -5.66 1 98.75 28 MET B C 1
ATOM 2108 O O . MET B 1 28 ? 1.508 9.547 -6.508 1 98.75 28 MET B O 1
ATOM 2112 N N . LEU B 1 29 ? 0.207 7.836 -5.887 1 98.31 29 LEU B N 1
ATOM 2113 C CA . LEU B 1 29 ? 0.378 7.18 -7.18 1 98.31 29 LEU B CA 1
ATOM 2114 C C . LEU B 1 29 ? -0.282 7.988 -8.289 1 98.31 29 LEU B C 1
ATOM 2116 O O . LEU B 1 29 ? 0.303 8.18 -9.359 1 98.31 29 LEU B O 1
ATOM 2120 N N . ALA B 1 30 ? -1.531 8.383 -8.07 1 97.69 30 ALA B N 1
ATOM 2121 C CA . ALA B 1 30 ? -2.293 9.117 -9.078 1 97.69 30 ALA B CA 1
ATOM 2122 C C . ALA B 1 30 ? -1.541 10.375 -9.523 1 97.69 30 ALA B C 1
ATOM 2124 O O . ALA B 1 30 ? -1.662 10.797 -10.672 1 97.69 30 ALA B O 1
ATOM 2125 N N . LEU B 1 31 ? -0.764 10.914 -8.594 1 97.75 31 LEU B N 1
ATOM 2126 C CA . LEU B 1 31 ? -0.079 12.172 -8.883 1 97.75 31 LEU B CA 1
ATOM 2127 C C . LEU B 1 31 ? 1.387 11.922 -9.219 1 97.75 31 LEU B C 1
ATOM 2129 O O . LEU B 1 31 ? 2.18 12.867 -9.289 1 97.75 31 LEU B O 1
ATOM 2133 N N . GLY B 1 32 ? 1.798 10.695 -9.344 1 96.44 32 GLY B N 1
ATOM 2134 C CA . GLY B 1 32 ? 3.039 10.352 -10.023 1 96.44 32 GLY B CA 1
ATOM 2135 C C . GLY B 1 32 ? 4.223 10.25 -9.078 1 96.44 32 GLY B C 1
ATOM 2136 O O . GLY B 1 32 ? 5.371 10.43 -9.492 1 96.44 32 GLY B O 1
ATOM 2137 N N . THR B 1 33 ? 3.996 10.008 -7.84 1 98 33 THR B N 1
ATOM 2138 C CA . THR B 1 33 ? 5.086 9.852 -6.883 1 98 33 THR B CA 1
ATOM 2139 C C . THR B 1 33 ? 5.133 8.422 -6.34 1 98 33 THR B C 1
ATOM 2141 O O . THR B 1 33 ? 4.223 7.629 -6.586 1 98 33 THR B O 1
ATOM 2144 N N . HIS B 1 34 ? 6.266 8.039 -5.711 1 98.31 34 HIS B N 1
ATOM 2145 C CA . HIS B 1 34 ? 6.383 6.785 -4.984 1 98.31 34 HIS B CA 1
ATOM 2146 C C . HIS B 1 34 ? 5.973 6.953 -3.525 1 98.31 34 HIS B C 1
ATOM 2148 O O . HIS B 1 34 ? 6.641 7.656 -2.766 1 98.31 34 HIS B O 1
ATOM 2154 N N . GLY B 1 35 ? 4.836 6.27 -3.221 1 98.81 35 GLY B N 1
ATOM 2155 C CA . GLY B 1 35 ? 4.312 6.375 -1.867 1 98.81 35 GLY B CA 1
ATOM 2156 C C . GLY B 1 35 ? 4.836 5.297 -0.94 1 98.81 35 GLY B C 1
ATOM 2157 O O . GLY B 1 35 ? 4.871 4.117 -1.308 1 98.81 35 GLY B O 1
ATOM 2158 N N . MET B 1 36 ? 5.273 5.68 0.245 1 98.94 36 MET B N 1
ATOM 2159 C CA . MET B 1 36 ? 5.695 4.816 1.345 1 98.94 36 MET B CA 1
ATOM 2160 C C . MET B 1 36 ? 4.848 5.07 2.588 1 98.94 36 MET B C 1
ATOM 2162 O O . MET B 1 36 ? 4.133 6.07 2.666 1 98.94 36 MET B O 1
ATOM 2166 N N . SER B 1 37 ? 4.879 4.062 3.529 1 98.94 37 SER B N 1
ATOM 2167 C CA . SER B 1 37 ? 3.957 4.293 4.637 1 98.94 37 SER B CA 1
ATOM 2168 C C . SER B 1 37 ? 4.508 3.729 5.941 1 98.94 37 SER B C 1
ATOM 2170 O O . SER B 1 37 ? 5.16 2.682 5.945 1 98.94 37 SER B O 1
ATOM 2172 N N . VAL B 1 38 ? 4.312 4.434 6.977 1 98.94 38 VAL B N 1
ATOM 2173 C CA . VAL B 1 38 ? 4.434 4.012 8.367 1 98.94 38 VAL B CA 1
ATOM 2174 C C . VAL B 1 38 ? 3.047 3.934 9.008 1 98.94 38 VAL B C 1
ATOM 2176 O O . VAL B 1 38 ? 2.342 4.941 9.094 1 98.94 38 VAL B O 1
ATOM 2179 N N . LEU B 1 39 ? 2.668 2.744 9.398 1 98.94 39 LEU B N 1
ATOM 2180 C CA . LEU B 1 39 ? 1.363 2.557 10.023 1 98.94 39 LEU B CA 1
ATOM 2181 C C . LEU B 1 39 ? 1.434 2.838 11.523 1 98.94 39 LEU B C 1
ATOM 2183 O O . LEU B 1 39 ? 2.326 2.338 12.211 1 98.94 39 LEU B O 1
ATOM 2187 N N . THR B 1 40 ? 0.438 3.602 12 1 98.81 40 THR B N 1
ATOM 2188 C CA . THR B 1 40 ? 0.361 3.904 13.43 1 98.81 40 THR B CA 1
ATOM 2189 C C . THR B 1 40 ? -0.762 3.111 14.086 1 98.81 40 THR B C 1
ATOM 2191 O O . THR B 1 40 ? -0.719 2.852 15.297 1 98.81 40 THR B O 1
ATOM 2194 N N . ALA B 1 41 ? -1.734 2.799 13.312 1 98.69 41 ALA B N 1
ATOM 2195 C CA . ALA B 1 41 ? -2.889 2.021 13.758 1 98.69 41 ALA B CA 1
ATOM 2196 C C . ALA B 1 41 ? -3.592 1.36 12.578 1 98.69 41 ALA B C 1
ATOM 2198 O O . ALA B 1 41 ? -3.434 1.791 11.43 1 98.69 41 ALA B O 1
ATOM 2199 N N . VAL B 1 42 ? -4.336 0.28 12.891 1 98.81 42 VAL B N 1
ATOM 2200 C CA . VAL B 1 42 ? -5.184 -0.402 11.914 1 98.81 42 VAL B CA 1
ATOM 2201 C C . VAL B 1 42 ? -6.645 -0.309 12.352 1 98.81 42 VAL B C 1
ATOM 2203 O O . VAL B 1 42 ? -6.977 -0.604 13.5 1 98.81 42 VAL B O 1
ATOM 2206 N N . THR B 1 43 ? -7.512 0.177 11.422 1 98.62 43 THR B N 1
ATOM 2207 C CA . THR B 1 43 ? -8.922 0.259 11.781 1 98.62 43 THR B CA 1
ATOM 2208 C C . THR B 1 43 ? -9.75 -0.725 10.961 1 98.62 43 THR B C 1
ATOM 2210 O O . THR B 1 43 ? -9.359 -1.091 9.852 1 98.62 43 THR B O 1
ATOM 2213 N N . ALA B 1 44 ? -10.789 -1.283 11.594 1 98.81 44 ALA B N 1
ATOM 2214 C CA . ALA B 1 44 ? -11.938 -1.82 10.859 1 98.81 44 ALA B CA 1
ATOM 2215 C C . ALA B 1 44 ? -12.953 -0.725 10.547 1 98.81 44 ALA B C 1
ATOM 2217 O O . ALA B 1 44 ? -13.625 -0.223 11.445 1 98.81 44 ALA B O 1
ATOM 2218 N N . GLN B 1 45 ? -12.93 -0.354 9.289 1 98.31 45 GLN B N 1
ATOM 2219 C CA . GLN B 1 45 ? -13.664 0.838 8.875 1 98.31 45 GLN B CA 1
ATOM 2220 C C . GLN B 1 45 ? -14.32 0.639 7.516 1 98.31 45 GLN B C 1
ATOM 2222 O O . GLN B 1 45 ? -13.734 0.025 6.621 1 98.31 45 GLN B O 1
ATOM 2227 N N . ASN B 1 46 ? -15.625 1.052 7.453 1 97.81 46 ASN B N 1
ATOM 2228 C CA . ASN B 1 46 ? -16.406 0.948 6.227 1 97.81 46 ASN B CA 1
ATOM 2229 C C . ASN B 1 46 ? -17.219 2.213 5.973 1 97.81 46 ASN B C 1
ATOM 2231 O O . ASN B 1 46 ? -16.859 3.291 6.453 1 97.81 46 ASN B O 1
ATOM 2235 N N . SER B 1 47 ? -18.219 2.145 5.027 1 97 47 SER B N 1
ATOM 2236 C CA . SER B 1 47 ? -18.953 3.342 4.617 1 97 47 SER B CA 1
ATOM 2237 C C . SER B 1 47 ? -19.859 3.838 5.734 1 97 47 SER B C 1
ATOM 2239 O O . SER B 1 47 ? -20.391 4.953 5.668 1 97 47 SER B O 1
ATOM 2241 N N . LEU B 1 48 ? -20.047 3.09 6.84 1 97.38 48 LEU B N 1
ATOM 2242 C CA . LEU B 1 48 ? -20.969 3.426 7.918 1 97.38 48 LEU B CA 1
ATOM 2243 C C . LEU B 1 48 ? -20.203 3.926 9.148 1 97.38 48 LEU B C 1
ATOM 2245 O O . LEU B 1 48 ? -20.812 4.484 10.062 1 97.38 48 LEU B O 1
ATOM 2249 N N . GLY B 1 49 ? -18.906 3.715 9.172 1 97 49 GLY B N 1
ATOM 2250 C CA . GLY B 1 49 ? -18.125 4.172 10.312 1 97 49 GLY B CA 1
ATOM 2251 C C . GLY B 1 49 ? -17.016 3.213 10.695 1 97 49 GLY B C 1
ATOM 2252 O O . GLY B 1 49 ? -16.594 2.379 9.891 1 97 49 GLY B O 1
ATOM 2253 N N . VAL B 1 50 ? -16.422 3.455 11.898 1 97.94 50 VAL B N 1
ATOM 2254 C CA . VAL B 1 50 ? -15.312 2.662 12.43 1 97.94 50 VAL B CA 1
ATOM 2255 C C . VAL B 1 50 ? -15.852 1.618 13.406 1 97.94 50 VAL B C 1
ATOM 2257 O O . VAL B 1 50 ? -16.547 1.957 14.367 1 97.94 50 VAL B O 1
ATOM 2260 N N . GLN B 1 51 ? -15.57 0.319 13.18 1 98.38 51 GLN B N 1
ATOM 2261 C CA . GLN B 1 51 ? -16.062 -0.771 14.016 1 98.38 51 GLN B CA 1
ATOM 2262 C C . GLN B 1 51 ? -14.969 -1.256 14.977 1 98.38 51 GLN B C 1
ATOM 2264 O O . GLN B 1 51 ? -15.242 -2.031 15.891 1 98.38 51 GLN B O 1
ATOM 2269 N N . GLY B 1 52 ? -13.719 -0.839 14.758 1 98.19 52 GLY B N 1
ATOM 2270 C CA . GLY B 1 52 ? -12.586 -1.206 15.594 1 98.19 52 GLY B CA 1
ATOM 2271 C C . GLY B 1 52 ? -11.312 -0.46 15.234 1 98.19 52 GLY B C 1
ATOM 2272 O O . GLY B 1 52 ? -11.164 0.014 14.109 1 98.19 52 GLY B O 1
ATOM 2273 N N . ALA B 1 53 ? -10.398 -0.355 16.219 1 98 53 ALA B N 1
ATOM 2274 C CA . ALA B 1 53 ? -9.102 0.293 16.031 1 98 53 ALA B CA 1
ATOM 2275 C C . ALA B 1 53 ? -8.031 -0.39 16.875 1 98 53 ALA B C 1
ATOM 2277 O O . ALA B 1 53 ? -8.273 -0.744 18.031 1 98 53 ALA B O 1
ATOM 2278 N N . TRP B 1 54 ? -6.918 -0.657 16.312 1 98.44 54 TRP B N 1
ATOM 2279 C CA . TRP B 1 54 ? -5.777 -1.305 16.953 1 98.44 54 TRP B CA 1
ATOM 2280 C C . TRP B 1 54 ? -4.5 -0.499 16.75 1 98.44 54 TRP B C 1
ATOM 2282 O O . TRP B 1 54 ? -3.99 -0.421 15.625 1 98.44 54 TRP B O 1
ATOM 2292 N N . GLU B 1 55 ? -3.916 0.001 17.781 1 98 55 GLU B N 1
ATOM 2293 C CA . GLU B 1 55 ? -2.691 0.792 17.719 1 98 55 GLU B CA 1
ATOM 2294 C C . GLU B 1 55 ? -1.464 -0.102 17.562 1 98 55 GLU B C 1
ATOM 2296 O O . GLU B 1 55 ? -1.415 -1.2 18.125 1 98 55 GLU B O 1
ATOM 2301 N N . LEU B 1 56 ? -0.532 0.396 16.766 1 98.62 56 LEU B N 1
ATOM 2302 C CA . LEU B 1 56 ? 0.76 -0.28 16.719 1 98.62 56 LEU B CA 1
ATOM 2303 C C . LEU B 1 56 ? 1.645 0.17 17.875 1 98.62 56 LEU B C 1
ATOM 2305 O O . LEU B 1 56 ? 1.524 1.302 18.359 1 98.62 56 LEU B O 1
ATOM 2309 N N . PRO B 1 57 ? 2.559 -0.803 18.375 1 98.31 57 PRO B N 1
ATOM 2310 C CA . PRO B 1 57 ? 3.523 -0.35 19.375 1 98.31 57 PRO B CA 1
ATOM 2311 C C . PRO B 1 57 ? 4.488 0.702 18.844 1 98.31 57 PRO B C 1
ATOM 2313 O O . PRO B 1 57 ? 4.809 0.697 17.656 1 98.31 57 PRO B O 1
ATOM 2316 N N . VAL B 1 58 ? 4.973 1.558 19.75 1 98.62 58 VAL B N 1
ATOM 2317 C CA . VAL B 1 58 ? 5.863 2.656 19.391 1 98.62 58 VAL B CA 1
ATOM 2318 C C . VAL B 1 58 ? 7.094 2.107 18.672 1 98.62 58 VAL B C 1
ATOM 2320 O O . VAL B 1 58 ? 7.578 2.709 17.719 1 98.62 58 VAL B O 1
ATOM 2323 N N . ASP B 1 59 ? 7.598 0.955 19.125 1 98.62 59 ASP B N 1
ATOM 2324 C CA . ASP B 1 59 ? 8.789 0.364 18.516 1 98.62 59 ASP B CA 1
ATOM 2325 C C . ASP B 1 59 ? 8.539 -0.007 17.062 1 98.62 59 ASP B C 1
ATOM 2327 O O . ASP B 1 59 ? 9.438 0.094 16.219 1 98.62 59 ASP B O 1
ATOM 2331 N N . ALA B 1 60 ? 7.336 -0.464 16.734 1 98.75 60 ALA B N 1
ATOM 2332 C CA . ALA B 1 60 ? 6.98 -0.779 15.359 1 98.75 60 ALA B CA 1
ATOM 2333 C C . ALA B 1 60 ? 6.973 0.478 14.492 1 98.75 60 ALA B C 1
ATOM 2335 O O . ALA B 1 60 ? 7.461 0.461 13.359 1 98.75 60 ALA B O 1
ATOM 2336 N N . VAL B 1 61 ? 6.398 1.555 15.023 1 98.88 61 VAL B N 1
ATOM 2337 C CA . VAL B 1 61 ? 6.32 2.816 14.289 1 98.88 61 VAL B CA 1
ATOM 2338 C C . VAL B 1 61 ? 7.73 3.34 14.016 1 98.88 61 VAL B C 1
ATOM 2340 O O . VAL B 1 61 ? 8.047 3.736 12.898 1 98.88 61 VAL B O 1
ATOM 2343 N N . ARG B 1 62 ? 8.609 3.291 15.008 1 98.81 62 ARG B N 1
ATOM 2344 C CA . ARG B 1 62 ? 9.984 3.752 14.867 1 98.81 62 ARG B CA 1
ATOM 2345 C C . ARG B 1 62 ? 10.75 2.896 13.867 1 98.81 62 ARG B C 1
ATOM 2347 O O . ARG B 1 62 ? 11.508 3.42 13.047 1 98.81 62 ARG B O 1
ATOM 2354 N N . ALA B 1 63 ? 10.555 1.581 13.992 1 98.88 63 ALA B N 1
ATOM 2355 C CA . ALA B 1 63 ? 11.266 0.659 13.102 1 98.88 63 ALA B CA 1
ATOM 2356 C C . ALA B 1 63 ? 10.867 0.887 11.648 1 98.88 63 ALA B C 1
ATOM 2358 O O . ALA B 1 63 ? 11.719 0.871 10.758 1 98.88 63 ALA B O 1
ATOM 2359 N N . GLN B 1 64 ? 9.57 1.021 11.383 1 98.88 64 GLN B N 1
ATOM 2360 C CA . GLN B 1 64 ? 9.117 1.317 10.031 1 98.88 64 GLN B CA 1
ATOM 2361 C C . GLN B 1 64 ? 9.773 2.586 9.492 1 98.88 64 GLN B C 1
ATOM 2363 O O . GLN B 1 64 ? 10.297 2.598 8.383 1 98.88 64 GLN B O 1
ATOM 2368 N N . TYR B 1 65 ? 9.719 3.65 10.32 1 98.88 65 TYR B N 1
ATOM 2369 C CA . TYR B 1 65 ? 10.227 4.953 9.914 1 98.88 65 TYR B CA 1
ATOM 2370 C C . TYR B 1 65 ? 11.719 4.883 9.594 1 98.88 65 TYR B C 1
ATOM 2372 O O . TYR B 1 65 ? 12.164 5.348 8.547 1 98.88 65 TYR B O 1
ATOM 2380 N N . ARG B 1 66 ? 12.484 4.336 10.461 1 98.69 66 ARG B N 1
ATOM 2381 C CA . ARG B 1 66 ? 13.938 4.262 10.289 1 98.69 66 ARG B CA 1
ATOM 2382 C C . ARG B 1 66 ? 14.297 3.387 9.094 1 98.69 66 ARG B C 1
ATOM 2384 O O . ARG B 1 66 ? 15.219 3.709 8.336 1 98.69 66 ARG B O 1
ATOM 2391 N N . SER B 1 67 ? 13.555 2.279 8.938 1 98.56 67 SER B N 1
ATOM 2392 C CA . SER B 1 67 ? 13.789 1.407 7.793 1 98.56 67 SER B CA 1
ATOM 2393 C C . SER B 1 67 ? 13.664 2.174 6.48 1 98.56 67 SER B C 1
ATOM 2395 O O . SER B 1 67 ? 14.461 1.97 5.559 1 98.56 67 SER B O 1
ATOM 2397 N N . VAL B 1 68 ? 12.719 3.064 6.367 1 98.31 68 VAL B N 1
ATOM 2398 C CA . VAL B 1 68 ? 12.391 3.74 5.117 1 98.31 68 VAL B CA 1
ATOM 2399 C C . VAL B 1 68 ? 13.281 4.961 4.938 1 98.31 68 VAL B C 1
ATOM 2401 O O . VAL B 1 68 ? 13.969 5.098 3.92 1 98.31 68 VAL B O 1
ATOM 2404 N N . VAL B 1 69 ? 13.336 5.801 5.898 1 98.31 69 VAL B N 1
ATOM 2405 C CA . VAL B 1 69 ? 13.984 7.098 5.766 1 98.31 69 VAL B CA 1
ATOM 2406 C C . VAL B 1 69 ? 15.5 6.914 5.676 1 98.31 69 VAL B C 1
ATOM 2408 O O . VAL B 1 69 ? 16.172 7.609 4.91 1 98.31 69 VAL B O 1
ATOM 2411 N N . ASP B 1 70 ? 16.109 5.961 6.383 1 97.81 70 ASP B N 1
ATOM 2412 C CA . ASP B 1 70 ? 17.562 5.801 6.445 1 97.81 70 ASP B CA 1
ATOM 2413 C C . ASP B 1 70 ? 18.094 5.164 5.168 1 97.81 70 ASP B C 1
ATOM 2415 O O . ASP B 1 70 ? 19.234 5.406 4.777 1 97.81 70 ASP B O 1
ATOM 2419 N N . ASP B 1 71 ? 17.297 4.406 4.48 1 98.31 71 ASP B N 1
ATOM 2420 C CA . ASP B 1 71 ? 17.719 3.707 3.271 1 98.31 71 ASP B CA 1
ATOM 2421 C C . ASP B 1 71 ? 17.188 4.391 2.02 1 98.31 71 ASP B C 1
ATOM 2423 O O . ASP B 1 71 ? 17.953 4.789 1.14 1 98.31 71 ASP B O 1
ATOM 2427 N N . ILE B 1 72 ? 15.938 4.645 1.949 1 97.94 72 ILE B N 1
ATOM 2428 C CA . ILE B 1 72 ? 15.273 5.105 0.731 1 97.94 72 ILE B CA 1
ATOM 2429 C C . ILE B 1 72 ? 15.281 6.633 0.688 1 97.94 72 ILE B C 1
ATOM 2431 O O . ILE B 1 72 ? 15.414 7.23 -0.382 1 97.94 72 ILE B O 1
ATOM 2435 N N . GLY B 1 73 ? 15.203 7.238 1.876 1 98 73 GLY B N 1
ATOM 2436 C CA . GLY B 1 73 ? 15.031 8.68 1.935 1 98 73 GLY B CA 1
ATOM 2437 C C . GLY B 1 73 ? 13.609 9.125 1.628 1 98 73 GLY B C 1
ATOM 2438 O O . GLY B 1 73 ? 12.773 8.312 1.231 1 98 73 GLY B O 1
ATOM 2439 N N . VAL B 1 74 ? 13.344 10.398 1.808 1 98.31 74 VAL B N 1
ATOM 2440 C CA . VAL B 1 74 ? 12.023 10.977 1.581 1 98.31 74 VAL B CA 1
ATOM 2441 C C . VAL B 1 74 ? 12.164 12.422 1.109 1 98.31 74 VAL B C 1
ATOM 2443 O O . VAL B 1 74 ? 13.086 13.125 1.528 1 98.31 74 VAL B O 1
ATOM 2446 N N . GLN B 1 75 ? 11.266 12.805 0.251 1 98.81 75 GLN B N 1
ATOM 2447 C CA . GLN B 1 75 ? 11.266 14.18 -0.231 1 98.81 75 GLN B CA 1
ATOM 2448 C C . GLN B 1 75 ? 10.109 14.977 0.37 1 98.81 75 GLN B C 1
ATOM 2450 O O . GLN B 1 75 ? 10.102 16.203 0.318 1 98.81 75 GLN B O 1
ATOM 2455 N N . ALA B 1 76 ? 9.117 14.328 0.946 1 98.94 76 ALA B N 1
ATOM 2456 C CA . ALA B 1 76 ? 8.078 14.922 1.776 1 98.94 76 ALA B CA 1
ATOM 2457 C C . ALA B 1 76 ? 7.441 13.875 2.693 1 98.94 76 ALA B C 1
ATOM 2459 O O . ALA B 1 76 ? 7.445 12.688 2.381 1 98.94 76 ALA B O 1
ATOM 2460 N N . VAL B 1 77 ? 6.918 14.289 3.818 1 98.94 77 VAL B N 1
ATOM 2461 C CA . VAL B 1 77 ? 6.207 13.445 4.77 1 98.94 77 VAL B CA 1
ATOM 2462 C C . VAL B 1 77 ? 4.812 14.008 5.027 1 98.94 77 VAL B C 1
ATOM 2464 O O . VAL B 1 77 ? 4.633 15.227 5.098 1 98.94 77 VAL B O 1
ATOM 2467 N N . LYS B 1 78 ? 3.854 13.164 5.086 1 98.94 78 LYS B N 1
ATOM 2468 C CA . LYS B 1 78 ? 2.496 13.508 5.492 1 98.94 78 LYS B CA 1
ATOM 2469 C C . LYS B 1 78 ? 2.045 12.672 6.684 1 98.94 78 LYS B C 1
ATOM 2471 O O . LYS B 1 78 ? 2.195 11.445 6.676 1 98.94 78 LYS B O 1
ATOM 2476 N N . THR B 1 79 ? 1.551 13.312 7.738 1 98.94 79 THR B N 1
ATOM 2477 C CA . THR B 1 79 ? 0.951 12.57 8.836 1 98.94 79 THR B CA 1
ATOM 2478 C C . THR B 1 79 ? -0.571 12.586 8.734 1 98.94 79 THR B C 1
ATOM 2480 O O . THR B 1 79 ? -1.152 13.531 8.195 1 98.94 79 THR B O 1
ATOM 2483 N N . GLY B 1 80 ? -1.175 11.516 9.148 1 98.5 80 GLY B N 1
ATOM 2484 C CA . GLY B 1 80 ? -2.607 11.391 9.367 1 98.5 80 GLY B CA 1
ATOM 2485 C C . GLY B 1 80 ? -2.965 10.945 10.766 1 98.5 80 GLY B C 1
ATOM 2486 O O . GLY B 1 80 ? -2.469 11.5 11.75 1 98.5 80 GLY B O 1
ATOM 2487 N N . MET B 1 81 ? -3.814 9.992 10.914 1 97.06 81 MET B N 1
ATOM 2488 C CA . MET B 1 81 ? -4.266 9.461 12.195 1 97.06 81 MET B CA 1
ATOM 2489 C C . MET B 1 81 ? -3.092 8.898 12.992 1 97.06 81 MET B C 1
ATOM 2491 O O . MET B 1 81 ? -2.422 7.965 12.547 1 97.06 81 MET B O 1
ATOM 2495 N N . LEU B 1 82 ? -2.881 9.414 14.297 1 97.88 82 LEU B N 1
ATOM 2496 C CA . LEU B 1 82 ? -1.751 9 15.117 1 97.88 82 LEU B CA 1
ATOM 2497 C C . LEU B 1 82 ? -2.232 8.352 16.422 1 97.88 82 LEU B C 1
ATOM 2499 O O . LEU B 1 82 ? -1.425 7.863 17.203 1 97.88 82 LEU B O 1
ATOM 2503 N N . ALA B 1 83 ? -3.508 8.336 16.688 1 95.75 83 ALA B N 1
ATOM 2504 C CA . ALA B 1 83 ? -4.234 7.461 17.594 1 95.75 83 ALA B CA 1
ATOM 2505 C C . ALA B 1 83 ? -4.051 7.914 19.047 1 95.75 83 ALA B C 1
ATOM 2507 O O . ALA B 1 83 ? -5.023 8.016 19.797 1 95.75 83 ALA B O 1
ATOM 2508 N N . SER B 1 84 ? -2.744 8.195 19.578 1 97.62 84 SER B N 1
ATOM 2509 C CA . SER B 1 84 ? -2.52 8.367 21.016 1 97.62 84 SER B CA 1
ATOM 2510 C C . SER B 1 84 ? -1.397 9.359 21.281 1 97.62 84 SER B C 1
ATOM 2512 O O . SER B 1 84 ? -0.616 9.68 20.391 1 97.62 84 SER B O 1
ATOM 2514 N N . PRO B 1 85 ? -1.331 9.805 22.562 1 97.69 85 PRO B N 1
ATOM 2515 C CA . PRO B 1 85 ? -0.272 10.766 22.875 1 97.69 85 PRO B CA 1
ATOM 2516 C C . PRO B 1 85 ? 1.127 10.18 22.703 1 97.69 85 PRO B C 1
ATOM 2518 O O . PRO B 1 85 ? 2.037 10.883 22.25 1 97.69 85 PRO B O 1
ATOM 2521 N N . VAL B 1 86 ? 1.271 8.93 23.062 1 98.25 86 VAL B N 1
ATOM 2522 C CA . VAL B 1 86 ? 2.582 8.289 22.984 1 98.25 86 VAL B CA 1
ATOM 2523 C C . VAL B 1 86 ? 3.029 8.211 21.516 1 98.25 86 VAL B C 1
ATOM 2525 O O . VAL B 1 86 ? 4.191 8.484 21.203 1 98.25 86 VAL B O 1
ATOM 2528 N N . LEU B 1 87 ? 2.146 7.91 20.641 1 98.62 87 LEU B N 1
ATOM 2529 C CA . LEU B 1 87 ? 2.482 7.812 19.219 1 98.62 87 LEU B CA 1
ATOM 2530 C C . LEU B 1 87 ? 2.686 9.195 18.625 1 98.62 87 LEU B C 1
ATOM 2532 O O . LEU B 1 87 ? 3.555 9.383 17.766 1 98.62 87 LEU B O 1
ATOM 2536 N N . VAL B 1 88 ? 1.829 10.172 19.031 1 98.75 88 VAL B N 1
ATOM 2537 C CA . VAL B 1 88 ? 2.031 11.539 18.562 1 98.75 88 VAL B CA 1
ATOM 2538 C C . VAL B 1 88 ? 3.434 12.008 18.938 1 98.75 88 VAL B C 1
ATOM 2540 O O . VAL B 1 88 ? 4.148 12.578 18.109 1 98.75 88 VAL B O 1
ATOM 2543 N N . THR B 1 89 ? 3.811 11.758 20.141 1 98.69 89 THR B N 1
ATOM 2544 C CA . THR B 1 89 ? 5.117 12.172 20.641 1 98.69 89 THR B CA 1
ATOM 2545 C C . THR B 1 89 ? 6.234 11.453 19.891 1 98.69 89 THR B C 1
ATOM 2547 O O . THR B 1 89 ? 7.211 12.086 19.469 1 98.69 89 THR B O 1
ATOM 2550 N N . ALA B 1 90 ? 6.129 10.18 19.703 1 98.62 90 ALA B N 1
ATOM 2551 C CA . ALA B 1 90 ? 7.137 9.391 19 1 98.62 90 ALA B CA 1
ATOM 2552 C C . ALA B 1 90 ? 7.312 9.891 17.562 1 98.62 90 ALA B C 1
ATOM 2554 O O . ALA B 1 90 ? 8.438 10.016 17.094 1 98.62 90 ALA B O 1
ATOM 2555 N N . VAL B 1 91 ? 6.215 10.148 16.891 1 98.88 91 VAL B N 1
ATOM 2556 C CA . VAL B 1 91 ? 6.266 10.617 15.508 1 98.88 91 VAL B CA 1
ATOM 2557 C C . VAL B 1 91 ? 6.902 12 15.445 1 98.88 91 VAL B C 1
ATOM 2559 O O . VAL B 1 91 ? 7.727 12.273 14.57 1 98.88 91 VAL B O 1
ATOM 2562 N N . ALA B 1 92 ? 6.508 12.867 16.375 1 98.81 92 ALA B N 1
ATOM 2563 C CA . ALA B 1 92 ? 7.113 14.195 16.422 1 98.81 92 ALA B CA 1
ATOM 2564 C C . ALA B 1 92 ? 8.625 14.102 16.609 1 98.81 92 ALA B C 1
ATOM 2566 O O . ALA B 1 92 ? 9.375 14.867 16 1 98.81 92 ALA B O 1
ATOM 2567 N N . GLU B 1 93 ? 9.07 13.219 17.422 1 98.62 93 GLU B N 1
ATOM 2568 C CA . GLU B 1 93 ? 10.5 13.023 17.656 1 98.62 93 GLU B CA 1
ATOM 2569 C C . GLU B 1 93 ? 11.203 12.531 16.391 1 98.62 93 GLU B C 1
ATOM 2571 O O . GLU B 1 93 ? 12.305 12.984 16.078 1 98.62 93 GLU B O 1
ATOM 2576 N N . LEU B 1 94 ? 10.641 11.641 15.719 1 98.56 94 LEU B N 1
ATOM 2577 C CA . LEU B 1 94 ? 11.203 11.133 14.477 1 98.56 94 LEU B CA 1
ATOM 2578 C C . LEU B 1 94 ? 11.312 12.242 13.438 1 98.56 94 LEU B C 1
ATOM 2580 O O . LEU B 1 94 ? 12.273 12.289 12.664 1 98.56 94 LEU B O 1
ATOM 2584 N N . LEU B 1 95 ? 10.32 13.148 13.383 1 98.62 95 LEU B N 1
ATOM 2585 C CA . LEU B 1 95 ? 10.234 14.195 12.367 1 98.62 95 LEU B CA 1
ATOM 2586 C C . LEU B 1 95 ? 11.203 15.328 12.672 1 98.62 95 LEU B C 1
ATOM 2588 O O . LEU B 1 95 ? 11.477 16.172 11.812 1 98.62 95 LEU B O 1
ATOM 2592 N N . ALA B 1 96 ? 11.711 15.383 13.859 1 96.62 96 ALA B N 1
ATOM 2593 C CA . ALA B 1 96 ? 12.609 16.453 14.266 1 96.62 96 ALA B CA 1
ATOM 2594 C C . ALA B 1 96 ? 13.883 16.469 13.422 1 96.62 96 ALA B C 1
ATOM 2596 O O . ALA B 1 96 ? 14.5 17.516 13.211 1 96.62 96 ALA B O 1
ATOM 2597 N N . ASP B 1 97 ? 14.242 15.336 12.789 1 90.25 97 ASP B N 1
ATOM 2598 C CA . ASP B 1 97 ? 15.523 15.25 12.102 1 90.25 97 ASP B CA 1
ATOM 2599 C C . ASP B 1 97 ? 15.32 15.039 10.602 1 90.25 97 ASP B C 1
ATOM 2601 O O . ASP B 1 97 ? 16.281 14.75 9.875 1 90.25 97 ASP B O 1
ATOM 2605 N N . VAL B 1 98 ? 14.094 15.172 10.242 1 95.69 98 VAL B N 1
ATOM 2606 C CA . VAL B 1 98 ? 13.883 14.93 8.82 1 95.69 98 VAL B CA 1
ATOM 2607 C C . VAL B 1 98 ? 14.102 16.219 8.039 1 95.69 98 VAL B C 1
ATOM 2609 O O . VAL B 1 98 ? 13.609 17.281 8.422 1 95.69 98 VAL B O 1
ATOM 2612 N N . GLY B 1 99 ? 14.891 16.234 7.039 1 95.94 99 GLY B N 1
ATOM 2613 C CA . GLY B 1 99 ? 15.195 17.406 6.234 1 95.94 99 GLY B CA 1
ATOM 2614 C C . GLY B 1 99 ? 14.148 17.703 5.176 1 95.94 99 GLY B C 1
ATOM 2615 O O . GLY B 1 99 ? 14.219 18.719 4.48 1 95.94 99 GLY B O 1
ATOM 2616 N N . ALA B 1 100 ? 13.18 16.953 5.027 1 98.5 100 ALA B N 1
ATOM 2617 C CA . ALA B 1 100 ? 12.125 17.109 4.02 1 98.5 100 ALA B CA 1
ATOM 2618 C C . ALA B 1 100 ? 10.93 17.859 4.582 1 98.5 100 ALA B C 1
ATOM 2620 O O . ALA B 1 100 ? 10.711 17.875 5.797 1 98.5 100 ALA B O 1
ATOM 2621 N N . PRO B 1 101 ? 10.094 18.547 3.703 1 98.94 101 PRO B N 1
ATOM 2622 C CA . PRO B 1 101 ? 8.867 19.188 4.18 1 98.94 101 PRO B CA 1
ATOM 2623 C C . PRO B 1 101 ? 7.891 18.172 4.793 1 98.94 101 PRO B C 1
ATOM 2625 O O . PRO B 1 101 ? 7.785 17.047 4.32 1 98.94 101 PRO B O 1
ATOM 2628 N N . VAL B 1 102 ? 7.172 18.656 5.816 1 98.94 102 VAL B N 1
ATOM 2629 C CA . VAL B 1 102 ? 6.219 17.828 6.555 1 98.94 102 VAL B CA 1
ATOM 2630 C C . VAL B 1 102 ? 4.824 18.438 6.473 1 98.94 102 VAL B C 1
ATOM 2632 O O . VAL B 1 102 ? 4.637 19.609 6.82 1 98.94 102 VAL B O 1
ATOM 2635 N N . VAL B 1 103 ? 3.869 17.688 5.961 1 99 103 VAL B N 1
ATOM 2636 C CA . VAL B 1 103 ? 2.461 18.078 5.988 1 99 103 VAL B CA 1
ATOM 2637 C C . VAL B 1 103 ? 1.752 17.344 7.133 1 99 103 VAL B C 1
ATOM 2639 O O . VAL B 1 103 ? 1.73 16.109 7.176 1 99 103 VAL B O 1
ATOM 2642 N N . VAL B 1 104 ? 1.145 18.062 8.062 1 98.94 104 VAL B N 1
ATOM 2643 C CA . VAL B 1 104 ? 0.452 17.469 9.203 1 98.94 104 VAL B CA 1
ATOM 2644 C C . VAL B 1 104 ? -1.058 17.609 9.016 1 98.94 104 VAL B C 1
ATOM 2646 O O . VAL B 1 104 ? -1.599 18.719 9.047 1 98.94 104 VAL B O 1
ATOM 2649 N N . ASP B 1 105 ? -1.703 16.547 8.727 1 98.75 105 ASP B N 1
ATOM 2650 C CA . ASP B 1 105 ? -3.154 16.422 8.836 1 98.75 105 ASP B CA 1
ATOM 2651 C C . ASP B 1 105 ? -3.568 15.922 10.219 1 98.75 105 ASP B C 1
ATOM 2653 O O . ASP B 1 105 ? -3.473 14.727 10.5 1 98.75 105 ASP B O 1
ATOM 2657 N N . PRO B 1 106 ? -4.035 16.797 11.07 1 97.44 106 PRO B N 1
ATOM 2658 C CA . PRO B 1 106 ? -4.273 16.438 12.477 1 97.44 106 PRO B CA 1
ATOM 2659 C C . PRO B 1 106 ? -5.574 15.664 12.672 1 97.44 106 PRO B C 1
ATOM 2661 O O . PRO B 1 106 ? -6.43 16.078 13.453 1 97.44 106 PRO B O 1
ATOM 2664 N N . VAL B 1 107 ? -5.707 14.531 12.102 1 94.81 107 VAL B N 1
ATOM 2665 C CA . VAL B 1 107 ? -6.902 13.695 12.109 1 94.81 107 VAL B CA 1
ATOM 2666 C C . VAL B 1 107 ? -7.285 13.352 13.547 1 94.81 107 VAL B C 1
ATOM 2668 O O . VAL B 1 107 ? -6.508 12.719 14.273 1 94.81 107 VAL B O 1
ATOM 2671 N N . SER B 1 108 ? -8.547 13.773 13.898 1 94.12 108 SER B N 1
ATOM 2672 C CA . SER B 1 108 ? -9 13.5 15.258 1 94.12 108 SER B CA 1
ATOM 2673 C C . SER B 1 108 ? -10.281 12.672 15.266 1 94.12 108 SER B C 1
ATOM 2675 O O . SER B 1 108 ? -10.586 11.992 16.25 1 94.12 108 SER B O 1
ATOM 2677 N N . VAL B 1 109 ? -11.039 12.836 14.219 1 92 109 VAL B N 1
ATOM 2678 C CA . VAL B 1 109 ? -12.32 12.148 14.109 1 92 109 VAL B CA 1
ATOM 2679 C C . VAL B 1 109 ? -12.516 11.648 12.68 1 92 109 VAL B C 1
ATOM 2681 O O . VAL B 1 109 ? -12 12.242 11.727 1 92 109 VAL B O 1
ATOM 2684 N N . SER B 1 110 ? -13.219 10.523 12.562 1 88.94 110 SER B N 1
ATOM 2685 C CA . SER B 1 110 ? -13.547 10.023 11.234 1 88.94 110 SER B CA 1
ATOM 2686 C C . SER B 1 110 ? -14.672 10.828 10.602 1 88.94 110 SER B C 1
ATOM 2688 O O . SER B 1 110 ? -15.289 11.664 11.258 1 88.94 110 SER B O 1
ATOM 2690 N N . LYS B 1 111 ? -14.914 10.539 9.312 1 87.38 111 LYS B N 1
ATOM 2691 C CA . LYS B 1 111 ? -16.031 11.156 8.602 1 87.38 111 LYS B CA 1
ATOM 2692 C C . LYS B 1 111 ? -17.359 10.859 9.297 1 87.38 111 LYS B C 1
ATOM 2694 O O . LYS B 1 111 ? -18.312 11.641 9.195 1 87.38 111 LYS B O 1
ATOM 2699 N N . HIS B 1 112 ? -17.438 9.836 10.102 1 89.5 112 HIS B N 1
ATOM 2700 C CA . HIS B 1 112 ? -18.672 9.398 10.734 1 89.5 112 HIS B CA 1
ATOM 2701 C C . HIS B 1 112 ? -18.719 9.828 12.195 1 89.5 112 HIS B C 1
ATOM 2703 O O . HIS B 1 112 ? -19.656 9.492 12.922 1 89.5 112 HIS B O 1
ATOM 2709 N N . GLY B 1 113 ? -17.719 10.43 12.555 1 91.31 113 GLY B N 1
ATOM 2710 C CA . GLY B 1 113 ? -17.719 10.984 13.898 1 91.31 113 GLY B CA 1
ATOM 2711 C C . GLY B 1 113 ? -17.031 10.086 14.914 1 91.31 113 GLY B C 1
ATOM 2712 O O . GLY B 1 113 ? -16.984 10.414 16.109 1 91.31 113 GLY B O 1
ATOM 2713 N N . ASP B 1 114 ? -16.469 9.016 14.492 1 93 114 ASP B N 1
ATOM 2714 C CA . ASP B 1 114 ? -15.75 8.141 15.406 1 93 114 ASP B CA 1
ATOM 2715 C C . ASP B 1 114 ? -14.422 8.758 15.836 1 93 114 ASP B C 1
ATOM 2717 O O . ASP B 1 114 ? -13.68 9.281 15 1 93 114 ASP B O 1
ATOM 2721 N N . ARG B 1 115 ? -14.148 8.664 17.109 1 93.62 115 ARG B N 1
ATOM 2722 C CA . ARG B 1 115 ? -12.898 9.219 17.609 1 93.62 115 ARG B CA 1
ATOM 2723 C C . ARG B 1 115 ? -11.703 8.398 17.141 1 93.62 115 ARG B C 1
ATOM 2725 O O . ARG B 1 115 ? -11.688 7.176 17.266 1 93.62 115 ARG B O 1
ATOM 2732 N N . LEU B 1 116 ? -10.68 9.078 16.609 1 94.88 116 LEU B N 1
ATOM 2733 C CA . LEU B 1 116 ? -9.492 8.438 16.062 1 94.88 116 LEU B CA 1
ATOM 2734 C C . LEU B 1 116 ? -8.234 8.922 16.781 1 94.88 116 LEU B C 1
ATOM 2736 O O . LEU B 1 116 ? -7.16 8.336 16.625 1 94.88 116 LEU B O 1
ATOM 2740 N N . LEU B 1 117 ? -8.297 9.906 17.484 1 95.62 117 LEU B N 1
ATOM 2741 C CA . LEU B 1 117 ? -7.238 10.453 18.344 1 95.62 117 LEU B CA 1
ATOM 2742 C C . LEU B 1 117 ? -7.719 10.578 19.781 1 95.62 117 LEU B C 1
ATOM 2744 O O . LEU B 1 117 ? -8.766 11.172 20.047 1 95.62 117 LEU B O 1
ATOM 2748 N N . ALA B 1 118 ? -6.906 10.094 20.672 1 93.44 118 ALA B N 1
ATOM 2749 C CA . ALA B 1 118 ? -7.258 10.219 22.094 1 93.44 118 ALA B CA 1
ATOM 2750 C C . ALA B 1 118 ? -7.289 11.68 22.516 1 93.44 118 ALA B C 1
ATOM 2752 O O . ALA B 1 118 ? -6.469 12.484 22.078 1 93.44 118 ALA B O 1
ATOM 2753 N N . ASP B 1 119 ? -8.188 11.867 23.406 1 91.12 119 ASP B N 1
ATOM 2754 C CA . ASP B 1 119 ? -8.375 13.242 23.844 1 91.12 119 ASP B CA 1
ATOM 2755 C C . ASP B 1 119 ? -7.102 13.789 24.484 1 91.12 119 ASP B C 1
ATOM 2757 O O . ASP B 1 119 ? -6.781 14.969 24.328 1 91.12 119 ASP B O 1
ATOM 2761 N N . ASP B 1 120 ? -6.465 12.984 25.109 1 94.75 120 ASP B N 1
ATOM 2762 C CA . ASP B 1 120 ? -5.281 13.438 25.844 1 94.75 120 ASP B CA 1
ATOM 2763 C C . ASP B 1 120 ? -4.078 13.578 24.906 1 94.75 120 ASP B C 1
ATOM 2765 O O . ASP B 1 120 ? -2.984 13.93 25.344 1 94.75 120 ASP B O 1
ATOM 2769 N N . ALA B 1 121 ? -4.328 13.336 23.656 1 96.25 121 ALA B N 1
ATOM 2770 C CA . ALA B 1 121 ? -3.24 13.453 22.688 1 96.25 121 ALA B CA 1
ATOM 2771 C C . ALA B 1 121 ? -3.197 14.859 22.094 1 96.25 121 ALA B C 1
ATOM 2773 O O . ALA B 1 121 ? -2.219 15.234 21.438 1 96.25 121 ALA B O 1
ATOM 2774 N N . LEU B 1 122 ? -4.25 15.625 22.266 1 97.06 122 LEU B N 1
ATOM 2775 C CA . LEU B 1 122 ? -4.375 16.938 21.641 1 97.06 122 LEU B CA 1
ATOM 2776 C C . LEU B 1 122 ? -3.229 17.859 22.062 1 97.06 122 LEU B C 1
ATOM 2778 O O . LEU B 1 122 ? -2.734 18.641 21.266 1 97.06 122 LEU B O 1
ATOM 2782 N N . ASP B 1 123 ? -2.865 17.719 23.266 1 97.56 123 ASP B N 1
ATOM 2783 C CA . ASP B 1 123 ? -1.763 18.531 23.75 1 97.56 123 ASP B CA 1
ATOM 2784 C C . ASP B 1 123 ? -0.463 18.203 23.031 1 97.56 123 ASP B C 1
ATOM 2786 O O . ASP B 1 123 ? 0.302 19.094 22.672 1 97.56 123 ASP B O 1
ATOM 2790 N N . ALA B 1 124 ? -0.195 16.953 22.844 1 98.31 124 ALA B N 1
ATOM 2791 C CA . ALA B 1 124 ? 0.996 16.531 22.125 1 98.31 124 ALA B CA 1
ATOM 2792 C C . ALA B 1 124 ? 0.953 17 20.672 1 98.31 124 ALA B C 1
ATOM 2794 O O . ALA B 1 124 ? 1.987 17.344 20.094 1 98.31 124 ALA B O 1
ATOM 2795 N N . VAL B 1 125 ? -0.209 16.969 20.094 1 98.69 125 VAL B N 1
ATOM 2796 C CA . VAL B 1 125 ? -0.362 17.484 18.734 1 98.69 125 VAL B CA 1
ATOM 2797 C C . VAL B 1 125 ? 0.021 18.969 18.688 1 98.69 125 VAL B C 1
ATOM 2799 O O . VAL B 1 125 ? 0.789 19.391 17.828 1 98.69 125 VAL B O 1
ATOM 2802 N N . ARG B 1 126 ? -0.422 19.719 19.656 1 98.25 126 ARG B N 1
ATOM 2803 C CA . ARG B 1 126 ? -0.194 21.156 19.703 1 98.25 126 ARG B CA 1
ATOM 2804 C C . ARG B 1 126 ? 1.278 21.469 19.953 1 98.25 126 ARG B C 1
ATOM 2806 O O . ARG B 1 126 ? 1.861 22.312 19.266 1 98.25 126 ARG B O 1
ATOM 2813 N N . THR B 1 127 ? 1.841 20.75 20.812 1 98.19 127 THR B N 1
ATOM 2814 C CA . THR B 1 127 ? 3.102 21.219 21.375 1 98.19 127 THR B CA 1
ATOM 2815 C C . THR B 1 127 ? 4.281 20.484 20.734 1 98.19 127 THR B C 1
ATOM 2817 O O . THR B 1 127 ? 5.41 20.984 20.75 1 98.19 127 THR B O 1
ATOM 2820 N N . ARG B 1 128 ? 4.016 19.359 20.219 1 98.5 128 ARG B N 1
ATOM 2821 C CA . ARG B 1 128 ? 5.133 18.562 19.719 1 98.5 128 ARG B CA 1
ATOM 2822 C C . ARG B 1 128 ? 5.031 18.375 18.219 1 98.5 128 ARG B C 1
ATOM 2824 O O . ARG B 1 128 ? 6.035 18.453 17.5 1 98.5 128 ARG B O 1
ATOM 2831 N N . LEU B 1 129 ? 3.846 18.078 17.688 1 98.81 129 LEU B N 1
ATOM 2832 C CA . LEU B 1 129 ? 3.686 17.688 16.297 1 98.81 129 LEU B CA 1
ATOM 2833 C C . LEU B 1 129 ? 3.602 18.906 15.391 1 98.81 129 LEU B C 1
ATOM 2835 O O . LEU B 1 129 ? 4.316 19 14.391 1 98.81 129 LEU B O 1
ATOM 2839 N N . LEU B 1 130 ? 2.762 19.906 15.727 1 98.81 130 LEU B N 1
ATOM 2840 C CA . LEU B 1 130 ? 2.504 21.062 14.891 1 98.81 130 LEU B CA 1
ATOM 2841 C C . LEU B 1 130 ? 3.781 21.875 14.672 1 98.81 130 LEU B C 1
ATOM 2843 O O . LEU B 1 130 ? 4 22.406 13.586 1 98.81 130 LEU B O 1
ATOM 2847 N N . PRO B 1 131 ? 4.695 21.984 15.672 1 98.75 131 PRO B N 1
ATOM 2848 C CA . PRO B 1 131 ? 5.941 22.719 15.453 1 98.75 131 PRO B CA 1
ATOM 2849 C C . PRO B 1 131 ? 6.812 22.094 14.367 1 98.75 131 PRO B C 1
ATOM 2851 O O . PRO B 1 131 ? 7.715 22.75 13.844 1 98.75 131 PRO B O 1
ATOM 2854 N N . ARG B 1 132 ? 6.555 20.844 13.969 1 98.69 132 ARG B N 1
ATOM 2855 C CA . ARG B 1 132 ? 7.34 20.156 12.945 1 98.69 132 ARG B CA 1
ATOM 2856 C C . ARG B 1 132 ? 6.746 20.375 11.555 1 98.69 132 ARG B C 1
ATOM 2858 O O . ARG B 1 132 ? 7.363 20.031 10.547 1 98.69 132 ARG B O 1
ATOM 2865 N N . ALA B 1 133 ? 5.629 21.031 11.445 1 98.88 133 ALA B N 1
ATOM 2866 C CA . ALA B 1 133 ? 4.852 21.078 10.211 1 98.88 133 ALA B CA 1
ATOM 2867 C C . ALA B 1 133 ? 5.352 22.188 9.297 1 98.88 133 ALA B C 1
ATOM 2869 O O . ALA B 1 133 ? 5.43 23.344 9.703 1 98.88 133 ALA B O 1
ATOM 2870 N N . THR B 1 134 ? 5.691 21.766 8.07 1 98.94 134 THR B N 1
ATOM 2871 C CA . THR B 1 134 ? 5.773 22.766 7.012 1 98.94 134 THR B CA 1
ATOM 2872 C C . THR B 1 134 ? 4.391 23.328 6.691 1 98.94 134 THR B C 1
ATOM 2874 O O . THR B 1 134 ? 4.23 24.531 6.527 1 98.94 134 THR B O 1
ATOM 2877 N N . VAL B 1 135 ? 3.396 22.5 6.602 1 98.94 135 VAL B N 1
ATOM 2878 C CA . VAL B 1 135 ? 1.998 22.875 6.418 1 98.94 135 VAL B CA 1
ATOM 2879 C C . VAL B 1 135 ? 1.11 22.031 7.328 1 98.94 135 VAL B C 1
ATOM 2881 O O . VAL B 1 135 ? 1.22 20.797 7.34 1 98.94 135 VAL B O 1
ATOM 2884 N N . ALA B 1 136 ? 0.313 22.578 8.133 1 98.94 136 ALA B N 1
ATOM 2885 C CA . ALA B 1 136 ? -0.764 21.906 8.844 1 98.94 136 ALA B CA 1
ATOM 2886 C C . ALA B 1 136 ? -2.102 22.094 8.133 1 98.94 136 ALA B C 1
ATOM 2888 O O . ALA B 1 136 ? -2.396 23.188 7.648 1 98.94 136 ALA B O 1
ATOM 2889 N N . THR B 1 137 ? -2.984 21.047 8.109 1 98.88 137 THR B N 1
ATOM 2890 C CA . THR B 1 137 ? -4.164 21.125 7.254 1 98.88 137 THR B CA 1
ATOM 2891 C C . THR B 1 137 ? -5.43 20.828 8.055 1 98.88 137 THR B C 1
ATOM 2893 O O . THR B 1 137 ? -6.242 19.984 7.652 1 98.88 137 THR B O 1
ATOM 2896 N N . PRO B 1 138 ? -5.727 21.484 9.086 1 98.31 138 PRO B N 1
ATOM 2897 C CA . PRO B 1 138 ? -6.91 21.203 9.898 1 98.31 138 PRO B CA 1
ATOM 2898 C C . PRO B 1 138 ? -8.211 21.641 9.219 1 98.31 138 PRO B C 1
ATOM 2900 O O . PRO B 1 138 ? -8.234 22.656 8.516 1 98.31 138 PRO B O 1
ATOM 2903 N N . ASN B 1 139 ? -9.25 20.844 9.375 1 96 139 ASN B N 1
ATOM 2904 C CA . ASN B 1 139 ? -10.594 21.312 9.055 1 96 139 ASN B CA 1
ATOM 2905 C C . ASN B 1 139 ? -11.219 22.062 10.227 1 96 139 ASN B C 1
ATOM 2907 O O . ASN B 1 139 ? -10.578 22.25 11.266 1 96 139 ASN B O 1
ATOM 2911 N N . LEU B 1 140 ? -12.438 22.516 10.055 1 95.62 140 LEU B N 1
ATOM 2912 C CA . LEU B 1 140 ? -13.016 23.422 11.047 1 95.62 140 LEU B CA 1
ATOM 2913 C C . LEU B 1 140 ? -13.297 22.688 12.352 1 95.62 140 LEU B C 1
ATOM 2915 O O . LEU B 1 140 ? -13.195 23.266 13.43 1 95.62 140 LEU B O 1
ATOM 2919 N N . ASP B 1 141 ? -13.633 21.391 12.297 1 94.88 141 ASP B N 1
ATOM 2920 C CA . ASP B 1 141 ? -13.82 20.594 13.516 1 94.88 141 ASP B CA 1
ATOM 2921 C C . ASP B 1 141 ? -12.5 20.422 14.258 1 94.88 141 ASP B C 1
ATOM 2923 O O . ASP B 1 141 ? -12.453 20.531 15.484 1 94.88 141 ASP B O 1
ATOM 2927 N N . GLU B 1 142 ? -11.5 20.156 13.562 1 96.81 142 GLU B N 1
ATOM 2928 C CA . GLU B 1 142 ? -10.172 19.984 14.133 1 96.81 142 GLU B CA 1
ATOM 2929 C C . GLU B 1 142 ? -9.641 21.312 14.688 1 96.81 142 GLU B C 1
ATOM 2931 O O . GLU B 1 142 ? -8.961 21.328 15.719 1 96.81 142 GLU B O 1
ATOM 2936 N N . VAL B 1 143 ? -9.93 22.406 14 1 97.38 143 VAL B N 1
ATOM 2937 C CA . VAL B 1 143 ? -9.602 23.734 14.523 1 97.38 143 VAL B CA 1
ATOM 2938 C C . VAL B 1 143 ? -10.25 23.922 15.891 1 97.38 143 VAL B C 1
ATOM 2940 O O . VAL B 1 143 ? -9.594 24.359 16.844 1 97.38 143 VAL B O 1
ATOM 2943 N N . ALA B 1 144 ? -11.531 23.594 15.93 1 96.81 144 ALA B N 1
ATOM 2944 C CA . ALA B 1 144 ? -12.25 23.734 17.203 1 96.81 144 ALA B CA 1
ATOM 2945 C C . ALA B 1 144 ? -11.602 22.891 18.297 1 96.81 144 ALA B C 1
ATOM 2947 O O . ALA B 1 144 ? -11.461 23.344 19.438 1 96.81 144 ALA B O 1
ATOM 2948 N N . GLU B 1 145 ? -11.188 21.719 18 1 96.56 145 GLU B N 1
ATOM 2949 C CA . GLU B 1 145 ? -10.586 20.812 18.969 1 96.56 145 GLU B CA 1
ATOM 2950 C C . GLU B 1 145 ? -9.211 21.312 19.406 1 96.56 145 GLU B C 1
ATOM 2952 O O . GLU B 1 145 ? -8.875 21.266 20.594 1 96.56 145 GLU B O 1
ATOM 2957 N N . LEU B 1 146 ? -8.461 21.812 18.469 1 97.44 146 LEU B N 1
ATOM 2958 C CA . LEU B 1 146 ? -7.074 22.188 18.719 1 97.44 146 LEU B CA 1
ATOM 2959 C C . LEU B 1 146 ? -6.988 23.547 19.391 1 97.44 146 LEU B C 1
ATOM 2961 O O . LEU B 1 146 ? -6.074 23.812 20.188 1 97.44 146 LEU B O 1
ATOM 2965 N N . THR B 1 147 ? -7.945 24.453 19.078 1 97.44 147 THR B N 1
ATOM 2966 C CA . THR B 1 147 ? -7.762 25.844 19.469 1 97.44 147 THR B CA 1
ATOM 2967 C C . THR B 1 147 ? -8.883 26.297 20.406 1 97.44 147 THR B C 1
ATOM 2969 O O . THR B 1 147 ? -8.766 27.328 21.062 1 97.44 147 THR B O 1
ATOM 2972 N N . GLY B 1 148 ? -10.031 25.531 20.344 1 96.69 148 GLY B N 1
ATOM 2973 C CA . GLY B 1 148 ? -11.211 26 21.047 1 96.69 148 GLY B CA 1
ATOM 2974 C C . GLY B 1 148 ? -12.016 27.016 20.266 1 96.69 148 GLY B C 1
ATOM 2975 O O . GLY B 1 148 ? -13.078 27.453 20.719 1 96.69 148 GLY B O 1
ATOM 2976 N N . LEU B 1 149 ? -11.633 27.406 19.094 1 97.12 149 LEU B N 1
ATOM 2977 C CA . LEU B 1 149 ? -12.312 28.406 18.297 1 97.12 149 LEU B CA 1
ATOM 2978 C C . LEU B 1 149 ? -13.328 27.766 17.359 1 97.12 149 LEU B C 1
ATOM 2980 O O . LEU B 1 149 ? -13 26.812 16.641 1 97.12 149 LEU B O 1
ATOM 2984 N N . ARG B 1 150 ? -14.492 28.203 17.391 1 96.19 150 ARG B N 1
ATOM 2985 C CA . ARG B 1 150 ? -15.516 27.812 16.422 1 96.19 150 ARG B CA 1
ATOM 2986 C C . ARG B 1 150 ? -15.562 28.797 15.266 1 96.19 150 ARG B C 1
ATOM 2988 O O . ARG B 1 150 ? -15.766 30 15.469 1 96.19 150 ARG B O 1
ATOM 2995 N N . VAL B 1 151 ? -15.422 28.312 14.094 1 95.5 151 VAL B N 1
ATOM 2996 C CA . VAL B 1 151 ? -15.305 29.156 12.914 1 95.5 151 VAL B CA 1
ATOM 2997 C C . VAL B 1 151 ? -16.609 29.094 12.109 1 95.5 151 VAL B C 1
ATOM 2999 O O . VAL B 1 151 ? -17.062 28.016 11.734 1 95.5 151 VAL B O 1
ATOM 3002 N N . THR B 1 152 ? -17.172 30.266 11.781 1 93.44 152 THR B N 1
ATOM 3003 C CA . THR B 1 152 ? -18.453 30.297 11.07 1 93.44 152 THR B CA 1
ATOM 3004 C C . THR B 1 152 ? -18.359 31.188 9.828 1 93.44 152 THR B C 1
ATOM 3006 O O . THR B 1 152 ? -19.297 31.266 9.039 1 93.44 152 THR B O 1
ATOM 3009 N N . ASP B 1 153 ? -17.234 31.859 9.672 1 93.38 153 ASP B N 1
ATOM 3010 C CA . ASP B 1 153 ? -17.047 32.75 8.523 1 93.38 153 ASP B CA 1
ATOM 3011 C C . ASP B 1 153 ? -15.57 32.906 8.188 1 93.38 153 ASP B C 1
ATOM 3013 O O . ASP B 1 153 ? -14.703 32.312 8.844 1 93.38 153 ASP B O 1
ATOM 3017 N N . GLU B 1 154 ? -15.242 33.625 7.199 1 94.5 154 GLU B N 1
ATOM 3018 C CA . GLU B 1 154 ? -13.867 33.812 6.719 1 94.5 154 GLU B CA 1
ATOM 3019 C C . GLU B 1 154 ? -13.016 34.531 7.746 1 94.5 154 GLU B C 1
ATOM 3021 O O . GLU B 1 154 ? -11.812 34.25 7.867 1 94.5 154 GLU B O 1
ATOM 3026 N N . GLY B 1 155 ? -13.609 35.562 8.406 1 95.75 155 GLY B N 1
ATOM 3027 C CA . GLY B 1 155 ? -12.883 36.188 9.492 1 95.75 155 GLY B CA 1
ATOM 3028 C C . GLY B 1 155 ? -12.438 35.219 10.57 1 95.75 155 GLY B C 1
ATOM 3029 O O . GLY B 1 155 ? -11.336 35.344 11.109 1 95.75 155 GLY B O 1
ATOM 3030 N N . GLY B 1 156 ? -13.312 34.344 10.914 1 96.12 156 GLY B N 1
ATOM 3031 C CA . GLY B 1 156 ? -12.977 33.281 11.859 1 96.12 156 GLY B CA 1
ATOM 3032 C C . GLY B 1 156 ? -11.859 32.375 11.375 1 96.12 156 GLY B C 1
ATOM 3033 O O . GLY B 1 156 ? -11.055 31.891 12.172 1 96.12 156 GLY B O 1
ATOM 3034 N N . MET B 1 157 ? -11.82 32.156 10.102 1 97 157 MET B N 1
ATOM 3035 C CA . MET B 1 157 ? -10.75 31.328 9.531 1 97 157 MET B CA 1
ATOM 3036 C C . MET B 1 157 ? -9.391 32 9.75 1 97 157 MET B C 1
ATOM 3038 O O . MET B 1 157 ? -8.414 31.312 10.062 1 97 157 MET B O 1
ATOM 3042 N N . ARG B 1 158 ? -9.359 33.281 9.578 1 97.62 158 ARG B N 1
ATOM 3043 C CA . ARG B 1 158 ? -8.125 34.031 9.805 1 97.62 158 ARG B CA 1
ATOM 3044 C C . ARG B 1 158 ? -7.676 33.906 11.258 1 97.62 158 ARG B C 1
ATOM 3046 O O . ARG B 1 158 ? -6.492 33.719 11.531 1 97.62 158 ARG B O 1
ATOM 3053 N N . ARG B 1 159 ? -8.656 34.062 12.172 1 98.12 159 ARG B N 1
ATOM 3054 C CA . ARG B 1 159 ? -8.344 33.969 13.594 1 98.12 159 ARG B CA 1
ATOM 3055 C C . ARG B 1 159 ? -7.852 32.562 13.945 1 98.12 159 ARG B C 1
ATOM 3057 O O . ARG B 1 159 ? -6.891 32.406 14.703 1 98.12 159 ARG B O 1
ATOM 3064 N N . ALA B 1 160 ? -8.516 31.625 13.43 1 98.06 160 ALA B N 1
ATOM 3065 C CA . ALA B 1 160 ? -8.125 30.234 13.648 1 98.06 160 ALA B CA 1
ATOM 3066 C C . ALA B 1 160 ? -6.711 29.969 13.125 1 98.06 160 ALA B C 1
ATOM 3068 O O . ALA B 1 160 ? -5.906 29.312 13.797 1 98.06 160 ALA B O 1
ATOM 3069 N N . ALA B 1 161 ? -6.422 30.453 11.914 1 98.69 161 ALA B N 1
ATOM 3070 C CA . ALA B 1 161 ? -5.102 30.281 11.312 1 98.69 161 ALA B CA 1
ATOM 3071 C C . ALA B 1 161 ? -4.012 30.891 12.188 1 98.69 161 ALA B C 1
ATOM 3073 O O . ALA B 1 161 ? -2.949 30.297 12.375 1 98.69 161 ALA B O 1
ATOM 3074 N N . ALA B 1 162 ? -4.285 32.125 12.641 1 98.62 162 ALA B N 1
ATOM 3075 C CA . ALA B 1 162 ? -3.316 32.812 13.492 1 98.62 162 ALA B CA 1
ATOM 3076 C C . ALA B 1 162 ? -3.023 31.984 14.75 1 98.62 162 ALA B C 1
ATOM 3078 O O . ALA B 1 162 ? -1.87 31.875 15.172 1 98.62 162 ALA B O 1
ATOM 3079 N N . ARG B 1 163 ? -4.098 31.5 15.367 1 98.69 163 ARG B N 1
ATOM 3080 C CA . ARG B 1 163 ? -3.932 30.688 16.562 1 98.69 163 ARG B CA 1
ATOM 3081 C C . ARG B 1 163 ? -3.131 29.422 16.25 1 98.69 163 ARG B C 1
ATOM 3083 O O . ARG B 1 163 ? -2.238 29.047 17.016 1 98.69 163 ARG B O 1
ATOM 3090 N N . LEU B 1 164 ? -3.412 28.766 15.211 1 98.81 164 LEU B N 1
ATOM 3091 C CA . LEU B 1 164 ? -2.705 27.547 14.812 1 98.81 164 LEU B CA 1
ATOM 3092 C C . LEU B 1 164 ? -1.232 27.844 14.547 1 98.81 164 LEU B C 1
ATOM 3094 O O . LEU B 1 164 ? -0.36 27.047 14.914 1 98.81 164 LEU B O 1
ATOM 3098 N N . LEU B 1 165 ? -0.955 28.953 13.844 1 98.88 165 LEU B N 1
ATOM 3099 C CA . LEU B 1 165 ? 0.421 29.344 13.547 1 98.88 165 LEU B CA 1
ATOM 3100 C C . LEU B 1 165 ? 1.219 29.531 14.836 1 98.88 165 LEU B C 1
ATOM 3102 O O . LEU B 1 165 ? 2.418 29.25 14.875 1 98.88 165 LEU B O 1
ATOM 3106 N N . SER B 1 166 ? 0.531 29.984 15.859 1 98.75 166 SER B N 1
ATOM 3107 C CA . SER B 1 166 ? 1.21 30.234 17.125 1 98.75 166 SER B CA 1
ATOM 3108 C C . SER B 1 166 ? 1.705 28.938 17.75 1 98.75 166 SER B C 1
ATOM 3110 O O . SER B 1 166 ? 2.574 28.953 18.625 1 98.75 166 SER B O 1
ATOM 3112 N N . TYR B 1 167 ? 1.172 27.781 17.344 1 98.69 167 TYR B N 1
ATOM 3113 C CA . TYR B 1 167 ? 1.611 26.5 17.859 1 98.69 167 TYR B CA 1
ATOM 3114 C C . TYR B 1 167 ? 2.895 26.047 17.172 1 98.69 167 TYR B C 1
ATOM 3116 O O . TYR B 1 167 ? 3.543 25.094 17.625 1 98.69 167 TYR B O 1
ATOM 3124 N N . GLY B 1 168 ? 3.254 26.719 15.914 1 98.69 168 GLY B N 1
ATOM 3125 C CA . GLY B 1 168 ? 4.605 26.453 15.445 1 98.69 168 GLY B CA 1
ATOM 3126 C C . GLY B 1 168 ? 4.668 26.078 13.977 1 98.69 168 GLY B C 1
ATOM 3127 O O . GLY B 1 168 ? 5.742 26.078 13.383 1 98.69 168 GLY B O 1
ATOM 3128 N N . PRO B 1 169 ? 3.631 25.609 13.305 1 98.88 169 PRO B N 1
ATOM 3129 C CA . PRO B 1 169 ? 3.744 25.312 11.883 1 98.88 169 PRO B CA 1
ATOM 3130 C C . PRO B 1 169 ? 4.152 26.531 11.047 1 98.88 169 PRO B C 1
ATOM 3132 O O . PRO B 1 169 ? 3.83 27.656 11.414 1 98.88 169 PRO B O 1
ATOM 3135 N N . ARG B 1 170 ? 4.875 26.219 9.953 1 98.81 170 ARG B N 1
ATOM 3136 C CA . ARG B 1 170 ? 5.301 27.312 9.094 1 98.81 170 ARG B CA 1
ATOM 3137 C C . ARG B 1 170 ? 4.125 27.859 8.297 1 98.81 170 ARG B C 1
ATOM 3139 O O . ARG B 1 170 ? 4.043 29.078 8.055 1 98.81 170 ARG B O 1
ATOM 3146 N N . TRP B 1 171 ? 3.295 27 7.77 1 98.94 171 TRP B N 1
ATOM 3147 C CA . TRP B 1 171 ? 2.061 27.328 7.062 1 98.94 171 TRP B CA 1
ATOM 3148 C C . TRP B 1 171 ? 0.872 26.594 7.68 1 98.94 171 TRP B C 1
ATOM 3150 O O . TRP B 1 171 ? 1.025 25.516 8.234 1 98.94 171 TRP B O 1
ATOM 3160 N N . VAL B 1 172 ? -0.286 27.172 7.617 1 98.88 172 VAL B N 1
ATOM 3161 C CA . VAL B 1 172 ? -1.531 26.484 7.934 1 98.88 172 VAL B CA 1
ATOM 3162 C C . VAL B 1 172 ? -2.494 26.594 6.754 1 98.88 172 VAL B C 1
ATOM 3164 O O . VAL B 1 172 ? -2.584 27.641 6.105 1 98.88 172 VAL B O 1
ATOM 3167 N N . LEU B 1 173 ? -3.047 25.516 6.371 1 98.88 173 LEU B N 1
ATOM 3168 C CA . LEU B 1 173 ? -4.156 25.406 5.434 1 98.88 173 LEU B CA 1
ATOM 3169 C C . LEU B 1 173 ? -5.453 25.047 6.156 1 98.88 173 LEU B C 1
ATOM 3171 O O . LEU B 1 173 ? -5.746 23.875 6.363 1 98.88 173 LEU B O 1
ATOM 3175 N N . VAL B 1 174 ? -6.262 26.062 6.527 1 98.38 174 VAL B N 1
ATOM 3176 C CA . VAL B 1 174 ? -7.539 25.844 7.195 1 98.38 174 VAL B CA 1
ATOM 3177 C C . VAL B 1 174 ? -8.609 25.484 6.168 1 98.38 174 VAL B C 1
ATOM 3179 O O . VAL B 1 174 ? -8.953 26.297 5.309 1 98.38 174 VAL B O 1
ATOM 3182 N N . LYS B 1 175 ? -9.141 24.281 6.281 1 96.25 175 LYS B N 1
ATOM 3183 C CA . LYS B 1 175 ? -10.141 23.781 5.332 1 96.25 175 LYS B CA 1
ATOM 3184 C C . LYS B 1 175 ? -11.547 24.172 5.77 1 96.25 175 LYS B C 1
ATOM 3186 O O . LYS B 1 175 ? -12.031 23.703 6.805 1 96.25 175 LYS B O 1
ATOM 3191 N N . GLY B 1 176 ? -12.133 24.984 4.984 1 87.81 176 GLY B N 1
ATOM 3192 C CA . GLY B 1 176 ? -13.438 25.516 5.352 1 87.81 176 GLY B CA 1
ATOM 3193 C C . GLY B 1 176 ? -14.578 24.891 4.582 1 87.81 176 GLY B C 1
ATOM 3194 O O . GLY B 1 176 ? -15.641 25.484 4.422 1 87.81 176 GLY B O 1
ATOM 3195 N N . GLY B 1 177 ? -14.406 23.734 3.971 1 72.56 177 GLY B N 1
ATOM 3196 C CA . GLY B 1 177 ? -15.414 23.094 3.148 1 72.56 177 GLY B CA 1
ATOM 3197 C C . GLY B 1 177 ? -16.766 22.969 3.832 1 72.56 177 GLY B C 1
ATOM 3198 O O . GLY B 1 177 ? -17.781 22.75 3.174 1 72.56 177 GLY B O 1
ATOM 3199 N N . HIS B 1 178 ? -16.859 23.219 5.055 1 73.44 178 HIS B N 1
ATOM 3200 C CA . HIS B 1 178 ? -18.094 23.062 5.805 1 73.44 178 HIS B CA 1
ATOM 3201 C C . HIS B 1 178 ? -18.844 24.391 5.918 1 73.44 178 HIS B C 1
ATOM 3203 O O . HIS B 1 178 ? -19.984 24.422 6.375 1 73.44 178 HIS B O 1
ATOM 3209 N N . LEU B 1 179 ? -18.172 25.453 5.547 1 76.31 179 LEU B N 1
ATOM 3210 C CA . LEU B 1 179 ? -18.859 26.75 5.547 1 76.31 179 LEU B CA 1
ATOM 3211 C C . LEU B 1 179 ? -19.906 26.797 4.438 1 76.31 179 LEU B C 1
ATOM 3213 O O . LEU B 1 179 ? -19.781 26.109 3.424 1 76.31 179 LEU B O 1
ATOM 3217 N N . PRO B 1 180 ? -20.891 27.531 4.75 1 73.81 180 PRO B N 1
ATOM 3218 C CA . PRO B 1 180 ? -21.875 27.703 3.682 1 73.81 180 PRO B CA 1
ATOM 3219 C C . PRO B 1 180 ? -21.281 28.328 2.424 1 73.81 180 PRO B C 1
ATOM 3221 O O . PRO B 1 180 ? -20.328 29.109 2.51 1 73.81 180 PRO B O 1
ATOM 3224 N N . GLY B 1 181 ? -21.891 27.984 1.284 1 75.19 181 GLY B N 1
ATOM 3225 C CA . GLY B 1 181 ? -21.453 28.547 0.015 1 75.19 181 GLY B CA 1
ATOM 3226 C C . GLY B 1 181 ? -20.328 27.766 -0.631 1 75.19 181 GLY B C 1
ATOM 3227 O O . GLY B 1 181 ? -20.359 26.531 -0.647 1 75.19 181 GLY B O 1
ATOM 3228 N N . GLU B 1 182 ? -19.453 28.5 -1.174 1 79 182 GLU B N 1
ATOM 3229 C CA . GLU B 1 182 ? -18.297 27.875 -1.826 1 79 182 GLU B CA 1
ATOM 3230 C C . GLU B 1 182 ? -17.391 27.203 -0.809 1 79 182 GLU B C 1
ATOM 3232 O O . GLU B 1 182 ? -17.328 27.609 0.352 1 79 182 GLU B O 1
ATOM 3237 N N . ALA B 1 183 ? -16.844 26.125 -1.313 1 86.12 183 ALA B N 1
ATOM 3238 C CA . ALA B 1 183 ? -15.789 25.531 -0.496 1 86.12 183 ALA B CA 1
ATOM 3239 C C . ALA B 1 183 ? -14.523 26.375 -0.517 1 86.12 183 ALA B C 1
ATOM 3241 O O . ALA B 1 183 ? -13.883 26.531 -1.562 1 86.12 183 ALA B O 1
ATOM 3242 N N . VAL B 1 184 ? -14.234 27.016 0.582 1 93.31 184 VAL B N 1
ATOM 3243 C CA . VAL B 1 184 ? -13.102 27.922 0.648 1 93.31 184 VAL B CA 1
ATOM 3244 C C . VAL B 1 184 ? -12.102 27.438 1.69 1 93.31 184 VAL B C 1
ATOM 3246 O O . VAL B 1 184 ? -12.484 27.062 2.803 1 93.31 184 VAL B O 1
ATOM 3249 N N . ASP B 1 185 ? -10.844 27.344 1.322 1 97.44 185 ASP B N 1
ATOM 3250 C CA . ASP B 1 185 ? -9.727 27.078 2.223 1 97.44 185 ASP B CA 1
ATOM 3251 C C . ASP B 1 185 ? -8.805 28.297 2.336 1 97.44 185 ASP B C 1
ATOM 3253 O O . ASP B 1 185 ? -8.656 29.047 1.378 1 97.44 185 ASP B O 1
ATOM 3257 N N . LEU B 1 186 ? -8.258 28.516 3.479 1 98.44 186 LEU B N 1
ATOM 3258 C CA . LEU B 1 186 ? -7.285 29.594 3.697 1 98.44 186 LEU B CA 1
ATOM 3259 C C . LEU B 1 186 ? -5.898 29.016 3.967 1 98.44 186 LEU B C 1
ATOM 3261 O O . LEU B 1 186 ? -5.711 28.25 4.922 1 98.44 186 LEU B O 1
ATOM 3265 N N . LEU B 1 187 ? -4.938 29.281 3.076 1 98.88 187 LEU B N 1
ATOM 3266 C CA . LEU B 1 187 ? -3.523 29.016 3.299 1 98.88 187 LEU B CA 1
ATOM 3267 C C . LEU B 1 187 ? -2.781 30.281 3.715 1 98.88 187 LEU B C 1
ATOM 3269 O O . LEU B 1 187 ? -2.867 31.297 3.037 1 98.88 187 LEU B O 1
ATOM 3273 N N . THR B 1 188 ? -2.049 30.25 4.848 1 98.88 188 THR B N 1
ATOM 3274 C CA . THR B 1 188 ? -1.305 31.438 5.262 1 98.88 188 THR B CA 1
ATOM 3275 C C . THR B 1 188 ? -0.115 31.047 6.137 1 98.88 188 THR B C 1
ATOM 3277 O O . THR B 1 188 ? -0.125 30 6.773 1 98.88 188 THR B O 1
ATOM 3280 N N . ASP B 1 189 ? 0.957 31.844 6.078 1 98.81 189 ASP B N 1
ATOM 3281 C CA . ASP B 1 189 ? 2.102 31.719 6.977 1 98.81 189 ASP B CA 1
ATOM 3282 C C . ASP B 1 189 ? 2.145 32.875 7.965 1 98.81 189 ASP B C 1
ATOM 3284 O O . ASP B 1 189 ? 3.152 33.094 8.648 1 98.81 189 ASP B O 1
ATOM 3288 N N . GLY B 1 190 ? 1.038 33.562 8 1 98.38 190 GLY B N 1
ATOM 3289 C CA . GLY B 1 190 ? 0.982 34.75 8.844 1 98.38 190 GLY B CA 1
ATOM 3290 C C . GLY B 1 190 ? 1.386 36.031 8.109 1 98.38 190 GLY B C 1
ATOM 3291 O O . GLY B 1 190 ? 1.084 37.125 8.562 1 98.38 190 GLY B O 1
ATOM 3292 N N . GLN B 1 191 ? 2.01 35.906 6.984 1 98.12 191 GLN B N 1
ATOM 3293 C CA . GLN B 1 191 ? 2.422 37.031 6.168 1 98.12 191 GLN B CA 1
ATOM 3294 C C . GLN B 1 191 ? 1.605 37.125 4.879 1 98.12 191 GLN B C 1
ATOM 3296 O O . GLN B 1 191 ? 1.134 38.188 4.5 1 98.12 191 GLN B O 1
ATOM 3301 N N . GLU B 1 192 ? 1.482 36 4.203 1 97.81 192 GLU B N 1
ATOM 3302 C CA . GLU B 1 192 ? 0.666 35.875 2.998 1 97.81 192 GLU B CA 1
ATOM 3303 C C . GLU B 1 192 ? -0.607 35.094 3.262 1 97.81 192 GLU B C 1
ATOM 3305 O O . GLU B 1 192 ? -0.617 34.188 4.098 1 97.81 192 GLU B O 1
ATOM 3310 N N . GLU B 1 193 ? -1.591 35.469 2.52 1 98.19 193 GLU B N 1
ATOM 3311 C CA . GLU B 1 193 ? -2.855 34.75 2.535 1 98.19 193 GLU B CA 1
ATOM 3312 C C . GLU B 1 193 ? -3.24 34.281 1.134 1 98.19 193 GLU B C 1
ATOM 3314 O O . GLU B 1 193 ? -3.188 35.062 0.179 1 98.19 193 GLU B O 1
ATOM 3319 N N . HIS B 1 194 ? -3.525 33.062 1.03 1 98.56 194 HIS B N 1
ATOM 3320 C CA . HIS B 1 194 ? -4.055 32.5 -0.199 1 98.56 194 HIS B CA 1
ATOM 3321 C C . HIS B 1 194 ? -5.41 31.844 0.039 1 98.56 194 HIS B C 1
ATOM 3323 O O . HIS B 1 194 ? -5.512 30.859 0.786 1 98.56 194 HIS B O 1
ATOM 3329 N N . TRP B 1 195 ? -6.402 32.469 -0.553 1 97.62 195 TRP B N 1
ATOM 3330 C CA . TRP B 1 195 ? -7.75 31.906 -0.487 1 97.62 195 TRP B CA 1
ATOM 3331 C C . TRP B 1 195 ? -8.008 30.969 -1.666 1 97.62 195 TRP B C 1
ATOM 3333 O O . TRP B 1 195 ? -8.039 31.422 -2.818 1 97.62 195 TRP B O 1
ATOM 3343 N N . LEU B 1 196 ? -8.18 29.688 -1.369 1 97.44 196 LEU B N 1
ATOM 3344 C CA . LEU B 1 196 ? -8.43 28.672 -2.389 1 97.44 196 LEU B CA 1
ATOM 3345 C C . LEU B 1 196 ? -9.914 28.344 -2.475 1 97.44 196 LEU B C 1
ATOM 3347 O O . LEU B 1 196 ? -10.445 27.625 -1.622 1 97.44 196 LEU B O 1
ATOM 3351 N N . ARG B 1 197 ? -10.539 28.797 -3.539 1 94.62 197 ARG B N 1
ATOM 3352 C CA . ARG B 1 197 ? -11.984 28.609 -3.711 1 94.62 197 ARG B CA 1
ATOM 3353 C C . ARG B 1 197 ? -12.281 27.594 -4.797 1 94.62 197 ARG B C 1
ATOM 3355 O O . ARG B 1 197 ? -11.57 27.516 -5.801 1 94.62 197 ARG B O 1
ATOM 3362 N N . ALA B 1 198 ? -13.219 26.781 -4.531 1 92.06 198 ALA B N 1
ATOM 3363 C CA . ALA B 1 198 ? -13.688 25.781 -5.492 1 92.06 198 ALA B CA 1
ATOM 3364 C C . ALA B 1 198 ? -15.203 25.609 -5.406 1 92.06 198 ALA B C 1
ATOM 3366 O O . ALA B 1 198 ? -15.812 25.906 -4.379 1 92.06 198 ALA B O 1
ATOM 3367 N N . PRO B 1 199 ? -15.82 25.172 -6.523 1 87.5 199 PRO B N 1
ATOM 3368 C CA . PRO B 1 199 ? -17.25 24.875 -6.461 1 87.5 199 PRO B CA 1
ATOM 3369 C C . PRO B 1 199 ? -17.578 23.781 -5.445 1 87.5 199 PRO B C 1
ATOM 3371 O O . PRO B 1 199 ? -16.812 22.812 -5.289 1 87.5 199 PRO B O 1
ATOM 3374 N N . ARG B 1 200 ? -18.641 24 -4.84 1 85.31 200 ARG B N 1
ATOM 3375 C CA . ARG B 1 200 ? -19.156 22.938 -3.977 1 85.31 200 ARG B CA 1
ATOM 3376 C C . ARG B 1 200 ? -19.953 21.906 -4.781 1 85.31 200 ARG B C 1
ATOM 3378 O O . ARG B 1 200 ? -20.797 22.266 -5.602 1 85.31 200 ARG B O 1
ATOM 3385 N N . HIS B 1 201 ? -19.547 20.781 -4.582 1 82.19 201 HIS B N 1
ATOM 3386 C CA . HIS B 1 201 ? -20.281 19.719 -5.266 1 82.19 201 HIS B CA 1
ATOM 3387 C C . HIS B 1 201 ? -21.281 19.047 -4.328 1 82.19 201 HIS B C 1
ATOM 3389 O O . HIS B 1 201 ? -20.984 18.844 -3.146 1 82.19 201 HIS B O 1
ATOM 3395 N N . ASP B 1 202 ? -22.516 18.922 -4.824 1 78.38 202 ASP B N 1
ATOM 3396 C CA . ASP B 1 202 ? -23.516 18.188 -4.055 1 78.38 202 ASP B CA 1
ATOM 3397 C C . ASP B 1 202 ? -23.266 16.672 -4.125 1 78.38 202 ASP B C 1
ATOM 3399 O O . ASP B 1 202 ? -23.953 15.969 -4.867 1 78.38 202 ASP B O 1
ATOM 3403 N N . ASN B 1 203 ? -22.25 16.344 -3.609 1 82.19 203 ASN B N 1
ATOM 3404 C CA . ASN B 1 203 ? -21.844 14.938 -3.557 1 82.19 203 ASN B CA 1
ATOM 3405 C C . ASN B 1 203 ? -21.609 14.477 -2.121 1 82.19 203 ASN B C 1
ATOM 3407 O O . ASN B 1 203 ? -20.875 15.125 -1.369 1 82.19 203 ASN B O 1
ATOM 3411 N N . ARG B 1 204 ? -22.297 13.352 -1.824 1 85.25 204 ARG B N 1
ATOM 3412 C CA . ARG B 1 204 ? -22.219 12.867 -0.451 1 85.25 204 ARG B CA 1
ATOM 3413 C C . ARG B 1 204 ? -21 11.961 -0.264 1 85.25 204 ARG B C 1
ATOM 3415 O O . ARG B 1 204 ? -20.734 11.508 0.848 1 85.25 204 ARG B O 1
ATOM 3422 N N . HIS B 1 205 ? -20.266 11.812 -1.298 1 90.94 205 HIS B N 1
ATOM 3423 C CA . HIS B 1 205 ? -19.156 10.883 -1.229 1 90.94 205 HIS B CA 1
ATOM 3424 C C . HIS B 1 205 ? -17.844 11.625 -0.987 1 90.94 205 HIS B C 1
ATOM 3426 O O . HIS B 1 205 ? -17.078 11.867 -1.926 1 90.94 205 HIS B O 1
ATOM 3432 N N . THR B 1 206 ? -17.594 11.891 0.295 1 91.88 206 THR B N 1
ATOM 3433 C CA . THR B 1 206 ? -16.5 12.766 0.687 1 91.88 206 THR B CA 1
ATOM 3434 C C . THR B 1 206 ? -15.562 12.055 1.654 1 91.88 206 THR B C 1
ATOM 3436 O O . THR B 1 206 ? -14.703 12.688 2.27 1 91.88 206 THR B O 1
ATOM 3439 N N . HIS B 1 207 ? -15.766 10.75 1.841 1 94.94 207 HIS B N 1
ATOM 3440 C CA . HIS B 1 207 ? -14.867 10 2.713 1 94.94 207 HIS B CA 1
ATOM 3441 C C . HIS B 1 207 ? -13.43 10.047 2.193 1 94.94 207 HIS B C 1
ATOM 3443 O O . HIS B 1 207 ? -13.18 9.742 1.024 1 94.94 207 HIS B O 1
ATOM 3449 N N . GLY B 1 208 ? -12.523 10.516 3.035 1 96.19 208 GLY B N 1
ATOM 3450 C CA . GLY B 1 208 ? -11.109 10.555 2.691 1 96.19 208 GLY B CA 1
ATOM 3451 C C . GLY B 1 208 ? -10.68 11.883 2.105 1 96.19 208 GLY B C 1
ATOM 3452 O O . GLY B 1 208 ? -9.523 12.039 1.7 1 96.19 208 GLY B O 1
ATOM 3453 N N . THR B 1 209 ? -11.516 12.922 2.078 1 95.88 209 THR B N 1
ATOM 3454 C CA . THR B 1 209 ? -11.219 14.227 1.49 1 95.88 209 THR B CA 1
ATOM 3455 C C . THR B 1 209 ? -9.977 14.836 2.135 1 95.88 209 THR B C 1
ATOM 3457 O O . THR B 1 209 ? -9.086 15.32 1.437 1 95.88 209 THR B O 1
ATOM 3460 N N . GLY B 1 210 ? -9.938 14.82 3.49 1 96.62 210 GLY B N 1
ATOM 3461 C CA . GLY B 1 210 ? -8.812 15.398 4.207 1 96.62 210 GLY B CA 1
ATOM 3462 C C . GLY B 1 210 ? -7.5 14.68 3.932 1 96.62 210 GLY B C 1
ATOM 3463 O O . GLY B 1 210 ? -6.477 15.32 3.68 1 96.62 210 GLY B O 1
ATOM 3464 N N . CYS B 1 211 ? -7.469 13.359 4 1 98.5 211 CYS B N 1
ATOM 3465 C CA . CYS B 1 211 ? -6.281 12.562 3.703 1 98.5 211 CYS B CA 1
ATOM 3466 C C . CYS B 1 211 ? -5.785 12.836 2.289 1 98.5 211 CYS B C 1
ATOM 3468 O O . CYS B 1 211 ? -4.582 12.961 2.062 1 98.5 211 CYS B O 1
ATOM 3470 N N . THR B 1 212 ? -6.703 12.906 1.34 1 98.62 212 THR B N 1
ATOM 3471 C CA . THR B 1 212 ? -6.383 13.125 -0.068 1 98.62 212 THR B CA 1
ATOM 3472 C C . THR B 1 212 ? -5.75 14.492 -0.276 1 98.62 212 THR B C 1
ATOM 3474 O O . THR B 1 212 ? -4.727 14.617 -0.956 1 98.62 212 THR B O 1
ATOM 3477 N N . LEU B 1 213 ? -6.348 15.547 0.287 1 98.62 213 LEU B N 1
ATOM 3478 C CA . LEU B 1 213 ? -5.82 16.891 0.15 1 98.62 213 LEU B CA 1
ATOM 3479 C C . LEU B 1 213 ? -4.418 17 0.742 1 98.62 213 LEU B C 1
ATOM 3481 O O . LEU B 1 213 ? -3.506 17.531 0.099 1 98.62 213 LEU B O 1
ATOM 3485 N N . ALA B 1 214 ? -4.266 16.5 1.976 1 98.94 214 ALA B N 1
ATOM 3486 C CA . ALA B 1 214 ? -2.977 16.594 2.656 1 98.94 214 ALA B CA 1
ATOM 3487 C C . ALA B 1 214 ? -1.9 15.828 1.884 1 98.94 214 ALA B C 1
ATOM 3489 O O . ALA B 1 214 ? -0.771 16.312 1.752 1 98.94 214 ALA B O 1
ATOM 3490 N N . SER B 1 215 ? -2.252 14.688 1.38 1 98.94 215 SER B N 1
ATOM 3491 C CA . SER B 1 215 ? -1.302 13.898 0.6 1 98.94 215 SER B CA 1
ATOM 3492 C C . SER B 1 215 ? -0.943 14.602 -0.706 1 98.94 215 SER B C 1
ATOM 3494 O O . SER B 1 215 ? 0.209 14.562 -1.143 1 98.94 215 SER B O 1
ATOM 3496 N N . ALA B 1 216 ? -1.928 15.195 -1.365 1 98.94 216 ALA B N 1
ATOM 3497 C CA . ALA B 1 216 ? -1.671 15.922 -2.604 1 98.94 216 ALA B CA 1
ATOM 3498 C C . ALA B 1 216 ? -0.736 17.109 -2.359 1 98.94 216 ALA B C 1
ATOM 3500 O O . ALA B 1 216 ? 0.117 17.406 -3.195 1 98.94 216 ALA B O 1
ATOM 3501 N N . VAL B 1 217 ? -0.913 17.844 -1.23 1 98.94 217 VAL B N 1
ATOM 3502 C CA . VAL B 1 217 ? 0.017 18.906 -0.868 1 98.94 217 VAL B CA 1
ATOM 3503 C C . VAL B 1 217 ? 1.426 18.344 -0.723 1 98.94 217 VAL B C 1
ATOM 3505 O O . VAL B 1 217 ? 2.389 18.906 -1.239 1 98.94 217 VAL B O 1
ATOM 3508 N N . ALA B 1 218 ? 1.569 17.203 -0.017 1 98.94 218 ALA B N 1
ATOM 3509 C CA . ALA B 1 218 ? 2.867 16.562 0.187 1 98.94 218 ALA B CA 1
ATOM 3510 C C . ALA B 1 218 ? 3.516 16.188 -1.146 1 98.94 218 ALA B C 1
ATOM 3512 O O . ALA B 1 218 ? 4.73 16.344 -1.312 1 98.94 218 ALA B O 1
ATOM 3513 N N . VAL B 1 219 ? 2.695 15.742 -2.084 1 98.94 219 VAL B N 1
ATOM 3514 C CA . VAL B 1 219 ? 3.207 15.391 -3.404 1 98.94 219 VAL B CA 1
ATOM 3515 C C . VAL B 1 219 ? 3.787 16.641 -4.078 1 98.94 219 VAL B C 1
ATOM 3517 O O . VAL B 1 219 ? 4.871 16.578 -4.664 1 98.94 219 VAL B O 1
ATOM 3520 N N . GLY B 1 220 ? 3.031 17.734 -4.078 1 98.94 220 GLY B N 1
ATOM 3521 C CA . GLY B 1 220 ? 3.541 18.984 -4.645 1 98.94 220 GLY B CA 1
ATOM 3522 C C . GLY B 1 220 ? 4.863 19.406 -4.035 1 98.94 220 GLY B C 1
ATOM 3523 O O . GLY B 1 220 ? 5.781 19.812 -4.754 1 98.94 220 GLY B O 1
ATOM 3524 N N . LEU B 1 221 ? 4.984 19.328 -2.701 1 98.94 221 LEU B N 1
ATOM 3525 C CA . LEU B 1 221 ? 6.207 19.719 -2.002 1 98.94 221 LEU B CA 1
ATOM 3526 C C . LEU B 1 221 ? 7.359 18.797 -2.365 1 98.94 221 LEU B C 1
ATOM 3528 O O . LEU B 1 221 ? 8.5 19.25 -2.52 1 98.94 221 LEU B O 1
ATOM 3532 N N . ALA B 1 222 ? 7.07 17.547 -2.482 1 98.88 222 ALA B N 1
ATOM 3533 C CA . ALA B 1 222 ? 8.094 16.562 -2.861 1 98.88 222 ALA B CA 1
ATOM 3534 C C . ALA B 1 222 ? 8.664 16.875 -4.242 1 98.88 222 ALA B C 1
ATOM 3536 O O . ALA B 1 222 ? 9.82 16.562 -4.527 1 98.88 222 ALA B O 1
ATOM 3537 N N . ARG B 1 223 ? 7.879 17.5 -5.082 1 98.31 223 ARG B N 1
ATOM 3538 C CA . ARG B 1 223 ? 8.281 17.859 -6.438 1 98.31 223 ARG B CA 1
ATOM 3539 C C . ARG B 1 223 ? 9.016 19.203 -6.449 1 98.31 223 ARG B C 1
ATOM 3541 O O . ARG B 1 223 ? 9.406 19.688 -7.512 1 98.31 223 ARG B O 1
ATOM 3548 N N . GLY B 1 224 ? 9.117 19.812 -5.324 1 98.5 224 GLY B N 1
ATOM 3549 C CA . GLY B 1 224 ? 9.883 21.031 -5.215 1 98.5 224 GLY B CA 1
ATOM 3550 C C . GLY B 1 224 ? 9.031 22.281 -5.379 1 98.5 224 GLY B C 1
ATOM 3551 O O . GLY B 1 224 ? 9.555 23.391 -5.469 1 98.5 224 GLY B O 1
ATOM 3552 N N . LEU B 1 225 ? 7.758 22.172 -5.398 1 98.88 225 LEU B N 1
ATOM 3553 C CA . LEU B 1 225 ? 6.887 23.344 -5.523 1 98.88 225 LEU B CA 1
ATOM 3554 C C . LEU B 1 225 ? 6.891 24.156 -4.238 1 98.88 225 LEU B C 1
ATOM 3556 O O . LEU B 1 225 ? 7.027 23.609 -3.145 1 98.88 225 LEU B O 1
ATOM 3560 N N . ALA B 1 226 ? 6.688 25.438 -4.434 1 98.81 226 ALA B N 1
ATOM 3561 C CA . ALA B 1 226 ? 6.434 26.297 -3.275 1 98.81 226 ALA B CA 1
ATOM 3562 C C . ALA B 1 226 ? 5.109 25.922 -2.607 1 98.81 226 ALA B C 1
ATOM 3564 O O . ALA B 1 226 ? 4.195 25.422 -3.262 1 98.81 226 ALA B O 1
ATOM 3565 N N . VAL B 1 227 ? 4.988 26.219 -1.367 1 98.88 227 VAL B N 1
ATOM 3566 C CA . VAL B 1 227 ? 3.848 25.812 -0.552 1 98.88 227 VAL B CA 1
ATOM 3567 C C . VAL B 1 227 ? 2.555 26.312 -1.191 1 98.88 227 VAL B C 1
ATOM 3569 O O . VAL B 1 227 ? 1.6 25.547 -1.355 1 98.88 227 VAL B O 1
ATOM 3572 N N . PRO B 1 228 ? 2.426 27.625 -1.597 1 98.88 228 PRO B N 1
ATOM 3573 C CA . PRO B 1 228 ? 1.163 28.078 -2.178 1 98.88 228 PRO B CA 1
ATOM 3574 C C . PRO B 1 228 ? 0.794 27.328 -3.457 1 98.88 228 PRO B C 1
ATOM 3576 O O . PRO B 1 228 ? -0.378 2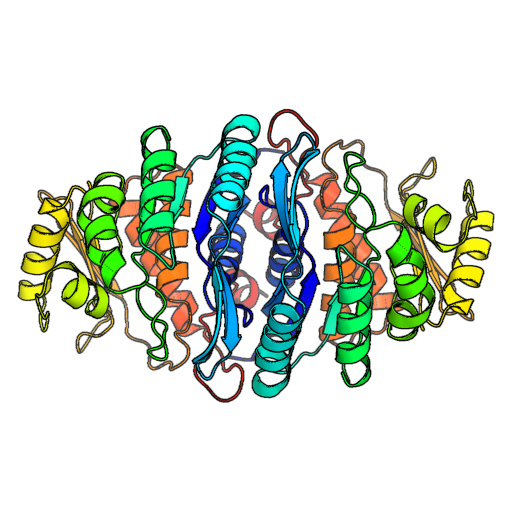7.016 -3.674 1 98.88 228 PRO B O 1
ATOM 3579 N N . GLU B 1 229 ? 1.755 27.047 -4.277 1 98.88 229 GLU B N 1
ATOM 3580 C CA . GLU B 1 229 ? 1.488 26.328 -5.516 1 98.88 229 GLU B CA 1
ATOM 3581 C C . GLU B 1 229 ? 1.083 24.875 -5.234 1 98.88 229 GLU B C 1
ATOM 3583 O O . GLU B 1 229 ? 0.17 24.344 -5.871 1 98.88 229 GLU B O 1
ATOM 3588 N N . ALA B 1 230 ? 1.78 24.234 -4.273 1 98.94 230 ALA B N 1
ATOM 3589 C CA . ALA B 1 230 ? 1.427 22.875 -3.875 1 98.94 230 ALA B CA 1
ATOM 3590 C C . ALA B 1 230 ? -0.009 22.797 -3.361 1 98.94 230 ALA B C 1
ATOM 3592 O O . ALA B 1 230 ? -0.758 21.891 -3.709 1 98.94 230 ALA B O 1
ATOM 3593 N N . ALA B 1 231 ? -0.37 23.75 -2.576 1 98.88 231 ALA B N 1
ATOM 3594 C CA . ALA B 1 231 ? -1.715 23.797 -2.008 1 98.88 231 ALA B CA 1
ATOM 3595 C C . ALA B 1 231 ? -2.762 24.016 -3.096 1 98.88 231 ALA B C 1
ATOM 3597 O O . ALA B 1 231 ? -3.832 23.406 -3.07 1 98.88 231 ALA B O 1
ATOM 3598 N N . ARG B 1 232 ? -2.504 24.938 -4.004 1 98.62 232 ARG B N 1
ATOM 3599 C CA . ARG B 1 232 ? -3.436 25.219 -5.094 1 98.62 232 ARG B CA 1
ATOM 3600 C C . ARG B 1 232 ? -3.68 23.984 -5.945 1 98.62 232 ARG B C 1
ATOM 3602 O O . ARG B 1 232 ? -4.824 23.641 -6.254 1 98.62 232 ARG B O 1
ATOM 3609 N N . ARG B 1 233 ? -2.623 23.297 -6.32 1 98.69 233 ARG B N 1
ATOM 3610 C CA . ARG B 1 233 ? -2.748 22.094 -7.133 1 98.69 233 ARG B CA 1
ATOM 3611 C C . ARG B 1 233 ? -3.479 20.984 -6.367 1 98.69 233 ARG B C 1
ATOM 3613 O O . ARG B 1 233 ? -4.254 20.234 -6.953 1 98.69 233 ARG B O 1
ATOM 3620 N N . ALA B 1 234 ? -3.188 20.875 -5.074 1 98.75 234 ALA B N 1
ATOM 3621 C CA . ALA B 1 234 ? -3.877 19.906 -4.234 1 98.75 234 ALA B CA 1
ATOM 3622 C C . ALA B 1 234 ? -5.375 20.188 -4.188 1 98.75 234 ALA B C 1
ATOM 3624 O O . ALA B 1 234 ? -6.191 19.266 -4.262 1 98.75 234 ALA B O 1
ATOM 3625 N N . LYS B 1 235 ? -5.742 21.453 -4.051 1 97.75 235 LYS B N 1
ATOM 3626 C CA . LYS B 1 235 ? -7.145 21.859 -4.035 1 97.75 235 LYS B CA 1
ATOM 3627 C C . LYS B 1 235 ? -7.84 21.484 -5.336 1 97.75 235 LYS B C 1
ATOM 3629 O O . LYS B 1 235 ? -8.977 21 -5.324 1 97.75 235 LYS B O 1
ATOM 3634 N N . GLU B 1 236 ? -7.188 21.719 -6.441 1 97.31 236 GLU B N 1
ATOM 3635 C CA . GLU B 1 236 ? -7.738 21.344 -7.742 1 97.31 236 GLU B CA 1
ATOM 3636 C C . GLU B 1 236 ? -7.961 19.828 -7.84 1 97.31 236 GLU B C 1
ATOM 3638 O O . GLU B 1 236 ? -9.008 19.391 -8.305 1 97.31 236 GLU B O 1
ATOM 3643 N N . TYR B 1 237 ? -6.984 19.109 -7.391 1 97.44 237 TYR B N 1
ATOM 3644 C CA . TYR B 1 237 ? -7.055 17.656 -7.461 1 97.44 237 TYR B CA 1
ATOM 3645 C C . TYR B 1 237 ? -8.195 17.125 -6.602 1 97.44 237 TYR B C 1
ATOM 3647 O O . TYR B 1 237 ? -9 16.297 -7.062 1 97.44 237 TYR B O 1
ATOM 3655 N N . VAL B 1 238 ? -8.25 17.578 -5.348 1 96.75 238 VAL B N 1
ATOM 3656 C CA . VAL B 1 238 ? -9.234 17.016 -4.418 1 96.75 238 VAL B CA 1
ATOM 3657 C C . VAL B 1 238 ? -10.633 17.453 -4.832 1 96.75 238 VAL B C 1
ATOM 3659 O O . VAL B 1 238 ? -11.602 16.688 -4.668 1 96.75 238 VAL B O 1
ATOM 3662 N N . THR B 1 239 ? -10.789 18.641 -5.387 1 95.56 239 THR B N 1
ATOM 3663 C CA . THR B 1 239 ? -12.086 19.109 -5.867 1 95.56 239 THR B CA 1
ATOM 3664 C C . THR B 1 239 ? -12.602 18.203 -6.984 1 95.56 239 THR B C 1
ATOM 3666 O O . THR B 1 239 ? -13.773 17.812 -6.98 1 95.56 239 THR B O 1
ATOM 3669 N N . ALA B 1 240 ? -11.742 17.875 -7.902 1 95.5 240 ALA B N 1
ATOM 3670 C CA . ALA B 1 240 ? -12.125 16.969 -8.984 1 95.5 240 ALA B CA 1
ATOM 3671 C C . ALA B 1 240 ? -12.422 15.57 -8.445 1 95.5 240 ALA B C 1
ATOM 3673 O O . ALA B 1 240 ? -13.336 14.898 -8.93 1 95.5 240 ALA B O 1
ATOM 3674 N N . ALA B 1 241 ? -11.648 15.141 -7.484 1 96.19 241 ALA B N 1
ATOM 3675 C CA . ALA B 1 241 ? -11.852 13.828 -6.879 1 96.19 241 ALA B CA 1
ATOM 3676 C C . ALA B 1 241 ? -13.203 13.758 -6.168 1 96.19 241 ALA B C 1
ATOM 3678 O O . ALA B 1 241 ? -13.859 12.719 -6.18 1 96.19 241 ALA B O 1
ATOM 3679 N N . ILE B 1 242 ? -13.555 14.82 -5.477 1 95.31 242 ILE B N 1
ATOM 3680 C CA . ILE B 1 242 ? -14.852 14.906 -4.812 1 95.31 242 ILE B CA 1
ATOM 3681 C C . ILE B 1 242 ? -15.969 14.844 -5.848 1 95.31 242 ILE B C 1
ATOM 3683 O O . ILE B 1 242 ? -16.953 14.109 -5.672 1 95.31 242 ILE B O 1
ATOM 3687 N N . ALA B 1 243 ? -15.875 15.586 -6.902 1 94.06 243 ALA B N 1
ATOM 3688 C CA . ALA B 1 243 ? -16.875 15.609 -7.957 1 94.06 243 ALA B CA 1
ATOM 3689 C C . ALA B 1 243 ? -17.078 14.219 -8.562 1 94.06 243 ALA B C 1
ATOM 3691 O O . ALA B 1 243 ? -18.188 13.852 -8.953 1 94.06 243 ALA B O 1
ATOM 3692 N N . ALA B 1 244 ? -16.062 13.492 -8.609 1 94.94 244 ALA B N 1
ATOM 3693 C CA . ALA B 1 244 ? -16.078 12.172 -9.234 1 94.94 244 ALA B CA 1
ATOM 3694 C C . ALA B 1 244 ? -16.375 11.078 -8.211 1 94.94 244 ALA B C 1
ATOM 3696 O O . ALA B 1 244 ? -16.391 9.891 -8.539 1 94.94 244 ALA B O 1
ATOM 3697 N N . GLY B 1 245 ? -16.578 11.477 -6.926 1 95.44 245 GLY B N 1
ATOM 3698 C CA . GLY B 1 245 ? -16.859 10.492 -5.891 1 95.44 245 GLY B CA 1
ATOM 3699 C C . GLY B 1 245 ? -17.969 9.539 -6.254 1 95.44 245 GLY B C 1
ATOM 3700 O O . GLY B 1 245 ? -18.781 9.828 -7.137 1 95.44 245 GLY B O 1
ATOM 3701 N N . PHE B 1 246 ? -18.047 8.414 -5.609 1 95.56 246 PHE B N 1
ATOM 3702 C CA . PHE B 1 246 ? -19 7.391 -6 1 95.56 246 PHE B CA 1
ATOM 3703 C C . PHE B 1 246 ? -19.547 6.66 -4.773 1 95.56 246 PHE B C 1
ATOM 3705 O O . PHE B 1 246 ? -18.891 6.633 -3.727 1 95.56 246 PHE B O 1
ATOM 3712 N N . PRO B 1 247 ? -20.75 6.086 -4.969 1 95.25 247 PRO B N 1
ATOM 3713 C CA . PRO B 1 247 ? -21.312 5.332 -3.842 1 95.25 247 PRO B CA 1
ATOM 3714 C C . PRO B 1 247 ? -20.5 4.086 -3.508 1 95.25 247 PRO B C 1
ATOM 3716 O O . PRO B 1 247 ? -20 3.412 -4.41 1 95.25 247 PRO B O 1
ATOM 3719 N N . LEU B 1 248 ? -20.312 3.889 -2.316 1 95 248 LEU B N 1
ATOM 3720 C CA . LEU B 1 248 ? -19.656 2.703 -1.767 1 95 248 LEU B CA 1
ATOM 3721 C C . LEU B 1 248 ? -20.359 2.242 -0.493 1 95 248 LEU B C 1
ATOM 3723 O O . LEU B 1 248 ? -20.5 3.018 0.455 1 95 248 LEU B O 1
ATOM 3727 N N . GLY B 1 249 ? -20.719 0.959 -0.496 1 95.44 249 GLY B N 1
ATOM 3728 C CA . GLY B 1 249 ? -21.453 0.48 0.666 1 95.44 249 GLY B CA 1
ATOM 3729 C C . GLY B 1 249 ? -22.75 1.226 0.9 1 95.44 249 GLY B C 1
ATOM 3730 O O . GLY B 1 249 ? -23.312 1.801 -0.03 1 95.44 249 GLY B O 1
ATOM 3731 N N . ALA B 1 250 ? -23.344 1.146 2.109 1 96.69 250 ALA B N 1
ATOM 3732 C CA . ALA B 1 250 ? -24.656 1.71 2.455 1 96.69 250 ALA B CA 1
ATOM 3733 C C . ALA B 1 250 ? -24.516 3.131 2.992 1 96.69 250 ALA B C 1
ATOM 3735 O O . ALA B 1 250 ? -25.516 3.816 3.227 1 96.69 250 ALA B O 1
ATOM 3736 N N . GLY B 1 251 ? -23.234 3.611 3.145 1 96.06 251 GLY B N 1
ATOM 3737 C CA . GLY B 1 251 ? -23 4.895 3.791 1 96.06 251 GLY B CA 1
ATOM 3738 C C . GLY B 1 251 ? -22.328 5.91 2.887 1 96.06 251 GLY B C 1
ATOM 3739 O O . GLY B 1 251 ? -22.719 6.066 1.726 1 96.06 251 GLY B O 1
ATOM 3740 N N . ILE B 1 252 ? -21.406 6.645 3.477 1 95.12 252 ILE B N 1
ATOM 3741 C CA . ILE B 1 252 ? -20.719 7.719 2.768 1 95.12 252 ILE B CA 1
ATOM 3742 C C . ILE B 1 252 ? -19.594 7.141 1.912 1 95.12 252 ILE B C 1
ATOM 3744 O O . ILE B 1 252 ? -18.672 6.516 2.436 1 95.12 252 ILE B O 1
ATOM 3748 N N . GLY B 1 253 ? -19.688 7.352 0.572 1 95.69 253 GLY B N 1
ATOM 3749 C CA . GLY B 1 253 ? -18.656 6.879 -0.343 1 95.69 253 GLY B CA 1
ATOM 3750 C C . GLY B 1 253 ? -17.422 7.75 -0.35 1 95.69 253 GLY B C 1
ATOM 3751 O O . GLY B 1 253 ? -17.422 8.859 0.19 1 95.69 253 GLY B O 1
ATOM 3752 N N . PRO B 1 254 ? -16.359 7.215 -0.911 1 97.25 254 PRO B N 1
ATOM 3753 C CA . PRO B 1 254 ? -15.094 7.949 -0.984 1 97.25 254 PRO B CA 1
ATOM 3754 C C . PRO B 1 254 ? -15.039 8.922 -2.162 1 97.25 254 PRO B C 1
ATOM 3756 O O . PRO B 1 254 ? -15.891 8.859 -3.053 1 97.25 254 PRO B O 1
ATOM 3759 N N . VAL B 1 255 ? -14.039 9.836 -2.104 1 96.81 255 VAL B N 1
ATOM 3760 C CA . VAL B 1 255 ? -13.664 10.562 -3.309 1 96.81 255 VAL B CA 1
ATOM 3761 C C . VAL B 1 255 ? -13.047 9.602 -4.324 1 96.81 255 VAL B C 1
ATOM 3763 O O . VAL B 1 255 ? -12.742 8.453 -3.994 1 96.81 255 VAL B O 1
ATOM 3766 N N . ASP B 1 256 ? -12.961 10.016 -5.59 1 97.06 256 ASP B N 1
ATOM 3767 C CA . ASP B 1 256 ? -12.336 9.195 -6.621 1 97.06 256 ASP B CA 1
ATOM 3768 C C . ASP B 1 256 ? -10.875 9.586 -6.824 1 97.06 256 ASP B C 1
ATOM 3770 O O . ASP B 1 256 ? -10.562 10.461 -7.633 1 97.06 256 ASP B O 1
ATOM 3774 N N . HIS B 1 257 ? -9.961 8.781 -6.215 1 97.31 257 HIS B N 1
ATOM 3775 C CA . HIS B 1 257 ? -8.531 9.062 -6.305 1 97.31 257 HIS B CA 1
ATOM 3776 C C . HIS B 1 257 ? -8.023 8.883 -7.734 1 97.31 257 HIS B C 1
ATOM 3778 O O . HIS B 1 257 ? -6.988 9.438 -8.102 1 97.31 257 HIS B O 1
ATOM 3784 N N . GLY B 1 258 ? -8.695 8.086 -8.523 1 94.81 258 GLY B N 1
ATOM 3785 C CA . GLY B 1 258 ? -8.266 7.785 -9.875 1 94.81 258 GLY B CA 1
ATOM 3786 C C . GLY B 1 258 ? -9.047 8.539 -10.938 1 94.81 258 GLY B C 1
ATOM 3787 O O . GLY B 1 258 ? -9.117 8.109 -12.086 1 94.81 258 GLY B O 1
ATOM 3788 N N . TRP B 1 259 ? -9.656 9.609 -10.625 1 93.38 259 TRP B N 1
ATOM 3789 C CA . TRP B 1 259 ? -10.555 10.32 -11.539 1 93.38 259 TRP B CA 1
ATOM 3790 C C . TRP B 1 259 ? -9.828 10.719 -12.812 1 93.38 259 TRP B C 1
ATOM 3792 O O . TRP B 1 259 ? -10.422 10.758 -13.891 1 93.38 259 TRP B O 1
ATOM 3802 N N . ARG B 1 260 ? -8.492 11.008 -12.789 1 89.19 260 ARG B N 1
ATOM 3803 C CA . ARG B 1 260 ? -7.738 11.438 -13.961 1 89.19 260 ARG B CA 1
ATOM 3804 C C . ARG B 1 260 ? -7.633 10.312 -14.984 1 89.19 260 ARG B C 1
ATOM 3806 O O . ARG B 1 260 ? -7.652 10.562 -16.188 1 89.19 260 ARG B O 1
ATOM 3813 N N . SER B 1 261 ? -7.434 9.172 -14.5 1 81.94 261 SER B N 1
ATOM 3814 C CA . SER B 1 261 ? -7.242 8.031 -15.391 1 81.94 261 SER B CA 1
ATOM 3815 C C . SER B 1 261 ? -8.578 7.492 -15.898 1 81.94 261 SER B C 1
ATOM 3817 O O . SER B 1 261 ? -8.633 6.836 -16.938 1 81.94 261 SER B O 1
ATOM 3819 N N . ARG B 1 262 ? -9.609 7.637 -15.25 1 75.94 262 ARG B N 1
ATOM 3820 C CA . ARG B 1 262 ? -10.914 7.105 -15.641 1 75.94 262 ARG B CA 1
ATOM 3821 C C . ARG B 1 262 ? -11.609 8.031 -16.641 1 75.94 262 ARG B C 1
ATOM 3823 O O . ARG B 1 262 ? -12.438 7.582 -17.422 1 75.94 262 ARG B O 1
ATOM 3830 N N . THR B 1 263 ? -11.398 9.242 -16.531 1 57.16 263 THR B N 1
ATOM 3831 C CA . THR B 1 263 ? -12.023 10.188 -17.453 1 57.16 263 THR B CA 1
ATOM 3832 C C . THR B 1 263 ? -11.297 10.195 -18.797 1 57.16 263 THR B C 1
ATOM 3834 O O . THR B 1 263 ? -11.875 10.578 -19.812 1 57.16 263 THR B O 1
ATOM 3837 N N . GLY B 1 264 ? -9.992 9.961 -18.875 1 46.03 264 GLY B N 1
ATOM 3838 C CA . GLY B 1 264 ? -9.328 9.977 -20.172 1 46.03 264 GLY B CA 1
ATOM 3839 C C . GLY B 1 264 ? -9.641 8.758 -21.016 1 46.03 264 GLY B C 1
ATOM 3840 O O . GLY B 1 264 ? -9.125 8.609 -22.125 1 46.03 264 GLY B O 1
ATOM 3841 N N . GLY B 1 265 ? -10.18 7.598 -20.578 1 35.66 265 GLY B N 1
ATOM 3842 C CA . GLY B 1 265 ? -10.586 6.551 -21.5 1 35.66 265 GLY B CA 1
ATOM 3843 C C . GLY B 1 265 ? -11.953 6.785 -22.109 1 35.66 265 GLY B C 1
ATOM 3844 O O . GLY B 1 265 ? -12.766 7.523 -21.547 1 35.66 265 GLY B O 1
#

pLDDT: mean 95.58, std 7.5, range [35.06, 99.0]

Nearest PDB structures (foldseek):
  1jxi-assembly1_B  TM=9.219E-01  e=1.980E-25  Salmonella enterica subsp. enterica serovar Typhimurium
  1jxh-assembly1_B  TM=9.081E-01  e=1.378E-24  Salmonella enterica subsp. enterica serovar Typhimurium
  4jjp-assembly1_A  TM=9.248E-01  e=6.809E-24  Clostridioides difficile 630
  3rm5-assembly1_B  TM=9.105E-01  e=7.066E-23  Saccharomyces cerevisiae
  5zwa-assembly1_B  TM=8.354E-01  e=2.327E-16  Salmonella enterica

Organism: NCBI:txid40318